Protein AF-A0A370UB65-F1 (afdb_monomer)

Mean predicted aligned error: 16.43 Å

pLDDT: mean 80.87, std 12.96, range [39.81, 97.94]

Secondary structure (DSSP, 8-state):
--EEEE-GGG-TTTSS-EEEEHHHHHHH-HHHHHHHHHHHHHHHHHHHTT-SEEE-SS-SSPBPP-HHHHHHHHHHTT--HHHHHHHHHHHHHHHHHHS-TT-SEEEHHHHHHHHHHHHHTS-TTTS-HHHHHHHHHHHHHHH-S---PEEES-TT--TT-EEE--HHHIIIIIHHHHHHHHHHHTT--TTS--HHHHS-HHHHHHHHHHHHHHHHHTT-SEEEHHHHHHHHHHHHH-TTS-S---STT-HHHHHHHHHHHHHHHHHHHHHHHTT-HHHHHHHHHHHHHHHHHHHHHHTT----SSTTHHHHHHHHHHHHHHHT---GGGTTS-HHHHHHHHHHTT--HHHHHHHHHHHHHHHHHGGG--HHHHHHHHHHHHHHHHHHHHHHHHHHHHHHHHHHHHHT-PPPHHHHHTTSTT-EEEE-TTSS-EEEE----STTGGGS-SEEEEEEE--STTHHHHHHHHHHHHHHTTTTEEEEEEEESS---HHHH--GGGTTS--EEEEEEHHHHHHHHTSSSHHHHHHHHHHHH-TT-

Foldseek 3Di:
DFWLWDALVQAPPRSHIDTPRRVVCCVVPVPVSVVLVVLQVVLLVLLCVQAVFEDEPVDPDGDRDGLVVQLSLLVSHPHDSVLSSQLSSQLSVCCRVVDDNPHNYHYLQSSLVSSLVSLCPPDCVVDPNVSSVSSSFSSCLVRHPDLFAWEAAFPVRHRNDIDTLDLVCQLPGQVQVLVVVLCVVLVHDPVQFDPCLQAPPVLSSLLSVVLVVVVVVVSGNYDYSVRSNVSSNCCQDPPCQHQFQSDALPLNNLVVLLVFLVVLLVQLVVCVVVVVLVSNLVSLQSNQLSLLSNLCNNQRQRQTHDRCSSLVSVLVLLVCVVVVHPRSSPSRGPSVVVVVLCVVLVNDSVVVNVLSVLLVVLNVVCVVVDPVSSVVNSVSSVVSSVVSCSRCVLSNLVVVVVVCVVVDDPQDVVNLCSLAPPWDKDADPVNQKIWIAHPDDDPLCVQFFRIEIEGEDEDPPCVLVVLVVVLVVQQVVLVRGQEYEYEYQDFDPVVVSHDPVSVPRNHWYAYDYPVQSNVLSNDPHSVVSVSVSSVVRGPRD

Organism: NCBI:txid2213058

Solvent-accessible surface area (backbone atoms only — not comparable to full-atom values): 29332 Å² total; per-residue (Å²): 139,61,62,53,67,41,50,19,96,63,24,87,89,76,61,43,62,46,69,51,44,51,59,55,43,50,68,72,40,45,66,60,46,51,52,51,51,53,51,40,51,52,49,29,53,59,39,48,75,63,32,76,16,32,33,45,96,89,46,92,66,60,39,72,66,52,53,66,62,53,38,51,56,40,46,59,75,70,42,54,69,72,58,36,55,50,22,47,56,48,14,46,52,43,50,66,69,70,46,56,92,88,49,41,63,45,47,48,54,56,52,46,49,29,35,41,56,21,32,68,64,53,60,64,94,82,41,58,64,69,57,38,49,54,48,26,41,52,46,38,65,76,62,43,79,67,86,61,32,30,31,35,26,46,100,88,66,46,67,88,42,74,43,68,71,41,64,65,50,28,67,75,45,51,53,55,51,35,51,52,51,54,35,51,75,59,71,42,69,75,87,66,54,61,64,75,49,58,40,51,73,72,44,49,49,44,45,32,52,52,48,51,54,53,53,59,73,67,73,52,44,64,43,47,39,72,58,52,45,51,51,50,40,45,65,34,50,39,77,73,73,32,27,43,32,78,54,69,54,40,60,71,45,25,46,49,21,49,54,47,15,54,52,24,46,55,47,21,52,55,20,55,79,71,66,36,62,69,58,20,54,56,21,41,53,45,22,42,25,23,27,32,36,20,52,26,28,47,42,17,28,65,21,45,59,68,89,56,21,18,35,57,41,49,48,50,52,44,47,29,59,69,67,71,48,87,53,56,54,42,75,83,22,51,55,69,54,54,53,51,47,33,57,73,69,72,45,55,59,65,59,52,40,48,49,52,49,51,46,50,56,38,65,66,54,50,80,73,68,53,67,71,55,51,56,53,41,46,54,52,39,50,54,48,44,47,56,37,45,70,75,45,45,66,57,54,51,54,51,52,48,54,49,46,66,73,64,72,60,88,81,49,71,71,65,42,54,69,40,40,82,78,62,46,75,46,73,34,96,81,71,62,34,31,39,36,40,51,80,64,86,44,85,63,42,67,73,43,42,48,32,32,40,37,34,67,46,91,60,80,79,64,44,54,60,53,51,54,52,50,52,55,54,48,58,75,39,57,92,48,26,34,36,37,40,39,34,19,86,56,88,58,69,59,75,85,51,54,63,90,82,57,83,85,58,90,57,45,61,33,68,42,29,49,65,57,50,45,57,19,27,72,44,101,60,23,63,63,49,47,45,50,55,44,61,77,52,36,95,82,109

Structure (mmCIF, N/CA/C/O backbone):
data_AF-A0A370UB65-F1
#
_entry.id   AF-A0A370UB65-F1
#
loop_
_atom_site.group_PDB
_atom_site.id
_atom_site.type_symbol
_atom_site.label_atom_id
_atom_site.label_alt_id
_atom_site.label_comp_id
_atom_site.label_asym_id
_atom_site.label_entity_id
_atom_site.label_seq_id
_atom_site.pdbx_PDB_ins_code
_atom_site.Cartn_x
_atom_site.Cartn_y
_atom_site.Cartn_z
_atom_site.occupancy
_atom_site.B_iso_or_equiv
_atom_site.auth_seq_id
_atom_site.auth_comp_id
_atom_site.auth_asym_id
_atom_site.auth_atom_id
_atom_site.pdbx_PDB_model_num
ATOM 1 N N . MET A 1 1 ? 48.610 6.193 -20.734 1.00 42.28 1 MET A N 1
ATOM 2 C CA . MET A 1 1 ? 47.671 5.958 -19.614 1.00 42.28 1 MET A CA 1
ATOM 3 C C . MET A 1 1 ? 47.091 4.558 -19.810 1.00 42.28 1 MET A C 1
ATOM 5 O O . MET A 1 1 ? 45.959 4.447 -20.248 1.00 42.28 1 MET A O 1
ATOM 9 N N . ASP A 1 2 ? 47.858 3.478 -19.621 1.00 47.69 2 ASP A N 1
ATOM 10 C CA . ASP A 1 2 ? 47.591 2.273 -20.439 1.00 47.69 2 ASP A CA 1
ATOM 11 C C . ASP A 1 2 ? 47.385 0.993 -19.616 1.00 47.69 2 ASP A C 1
ATOM 13 O O . ASP A 1 2 ? 47.877 -0.076 -19.956 1.00 47.69 2 ASP A O 1
ATOM 17 N N . LYS A 1 3 ? 46.609 1.088 -18.532 1.00 43.66 3 LYS A N 1
ATOM 18 C CA . LYS A 1 3 ? 46.066 -0.084 -17.837 1.00 43.66 3 LYS A CA 1
ATOM 19 C C . LYS A 1 3 ? 44.576 0.133 -17.618 1.00 43.66 3 LYS A C 1
ATOM 21 O O . LYS A 1 3 ? 44.192 0.973 -16.804 1.00 43.66 3 LYS A O 1
ATOM 26 N N . ILE A 1 4 ? 43.739 -0.591 -18.361 1.00 55.81 4 ILE A N 1
ATOM 27 C CA . ILE A 1 4 ? 42.293 -0.585 -18.131 1.00 55.81 4 ILE A CA 1
ATOM 28 C C . ILE A 1 4 ? 42.045 -1.602 -17.019 1.00 55.81 4 ILE A C 1
ATOM 30 O O . ILE A 1 4 ? 42.021 -2.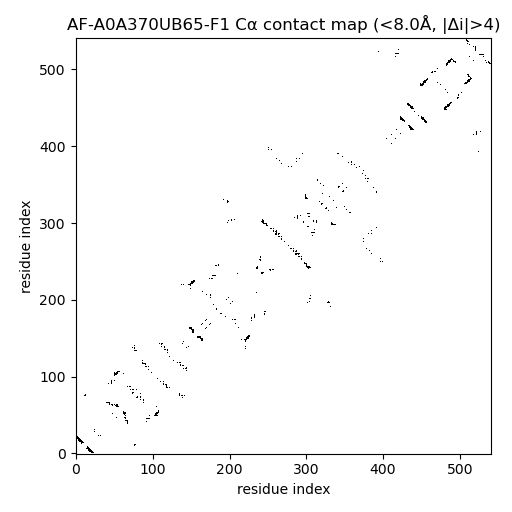807 -17.245 1.00 55.81 4 ILE A O 1
ATOM 34 N N . SER A 1 5 ? 41.919 -1.115 -15.787 1.00 48.97 5 SER A N 1
ATOM 35 C CA . SER A 1 5 ? 41.523 -1.932 -14.642 1.00 48.97 5 SER A CA 1
ATOM 36 C C . SER A 1 5 ? 40.096 -1.572 -14.253 1.00 48.97 5 SER A C 1
ATOM 38 O O . SER A 1 5 ? 39.833 -0.473 -13.765 1.00 48.97 5 SER A O 1
ATOM 40 N N . VAL A 1 6 ? 39.175 -2.501 -14.481 1.00 55.22 6 VAL A N 1
ATOM 41 C CA . VAL A 1 6 ? 37.829 -2.473 -13.913 1.00 55.22 6 VAL A CA 1
ATOM 42 C C . VAL A 1 6 ? 37.884 -3.319 -12.654 1.00 55.22 6 VAL A C 1
ATOM 44 O O . VAL A 1 6 ? 38.123 -4.520 -12.723 1.00 55.22 6 VAL A O 1
ATOM 47 N N . LYS A 1 7 ? 37.704 -2.703 -11.488 1.00 53.31 7 LYS A N 1
ATOM 48 C CA . LYS A 1 7 ? 37.658 -3.452 -10.227 1.00 53.31 7 LYS A CA 1
ATOM 49 C C . LYS A 1 7 ? 36.432 -4.367 -10.209 1.00 53.31 7 LYS A C 1
ATOM 51 O O . LYS A 1 7 ? 35.416 -4.057 -10.821 1.00 53.31 7 LYS A O 1
ATOM 56 N N . GLY A 1 8 ? 36.496 -5.484 -9.499 1.00 47.88 8 GLY A N 1
ATOM 57 C CA . GLY A 1 8 ? 35.472 -6.526 -9.508 1.00 47.88 8 GLY A CA 1
ATOM 58 C C . GLY A 1 8 ? 34.123 -6.055 -8.990 1.00 47.88 8 GLY A C 1
ATOM 59 O O . GLY A 1 8 ? 33.094 -6.493 -9.484 1.00 47.88 8 GLY A O 1
ATOM 60 N N . ASN A 1 9 ? 34.116 -5.067 -8.096 1.00 52.41 9 ASN A N 1
ATOM 61 C CA . ASN A 1 9 ? 32.896 -4.386 -7.659 1.00 52.41 9 ASN A CA 1
ATOM 62 C C . ASN A 1 9 ? 32.256 -3.484 -8.738 1.00 52.41 9 ASN A C 1
ATOM 64 O O . ASN A 1 9 ? 31.172 -2.954 -8.522 1.00 52.41 9 ASN A O 1
ATOM 68 N N . GLN A 1 10 ? 32.926 -3.285 -9.873 1.00 47.25 10 GLN A N 1
ATOM 69 C CA . GLN A 1 10 ? 32.456 -2.546 -11.047 1.00 47.25 10 GLN A CA 1
ATOM 70 C C . GLN A 1 10 ? 32.250 -3.462 -12.269 1.00 47.25 10 GLN A C 1
ATOM 72 O O . GLN A 1 10 ? 31.716 -3.002 -13.274 1.00 47.25 10 GLN A O 1
ATOM 77 N N . ASN A 1 11 ? 32.648 -4.739 -12.185 1.00 53.38 11 ASN A N 1
ATOM 78 C CA . ASN A 1 11 ? 32.478 -5.755 -13.223 1.00 53.38 11 ASN A CA 1
ATOM 79 C C . ASN A 1 11 ? 31.330 -6.702 -12.842 1.00 53.38 11 ASN A C 1
ATOM 81 O O . ASN A 1 11 ? 31.524 -7.707 -12.155 1.00 53.38 11 ASN A O 1
ATOM 85 N N . ILE A 1 12 ? 30.130 -6.357 -13.297 1.00 45.94 12 ILE A N 1
ATOM 86 C CA . ILE A 1 12 ? 28.869 -6.989 -12.881 1.00 45.94 12 ILE A CA 1
ATOM 87 C C . ILE A 1 12 ? 28.708 -8.419 -13.428 1.00 45.94 12 ILE A C 1
ATOM 89 O O . ILE A 1 12 ? 27.950 -9.203 -12.868 1.00 45.94 12 ILE A O 1
ATOM 93 N N . THR A 1 13 ? 29.443 -8.778 -14.486 1.00 48.31 13 THR A N 1
ATOM 94 C CA . THR A 1 13 ? 29.331 -10.080 -15.164 1.00 48.31 13 THR A CA 1
ATOM 95 C C . THR A 1 13 ? 30.134 -11.180 -14.465 1.00 48.31 13 THR A C 1
ATOM 97 O O . THR A 1 13 ? 29.706 -12.329 -14.427 1.00 48.31 13 THR A O 1
ATOM 100 N N . VAL A 1 14 ? 31.305 -10.850 -13.904 1.00 49.44 14 VAL A N 1
ATOM 101 C CA . VAL A 1 14 ? 32.244 -11.843 -13.330 1.00 49.44 14 VAL A CA 1
ATOM 102 C C . VAL A 1 14 ? 32.489 -11.624 -11.830 1.00 49.44 14 VAL A C 1
ATOM 104 O O . VAL A 1 14 ? 32.975 -12.523 -11.144 1.00 49.44 14 VAL A O 1
ATOM 107 N N . GLY A 1 15 ? 32.192 -10.432 -11.297 1.00 44.41 15 GLY A N 1
ATOM 108 C CA . GLY A 1 15 ? 32.435 -10.083 -9.890 1.00 44.41 15 GLY A CA 1
ATOM 109 C C . GLY A 1 15 ? 33.918 -10.055 -9.491 1.00 44.41 15 GLY A C 1
ATOM 110 O O . GLY A 1 15 ? 34.246 -10.072 -8.305 1.00 44.41 15 GLY A O 1
ATOM 111 N N . ARG A 1 16 ? 34.834 -10.039 -10.469 1.00 39.81 16 ARG A N 1
ATOM 112 C CA . ARG A 1 16 ? 36.296 -10.021 -10.288 1.00 39.81 16 ARG A CA 1
ATOM 113 C C . ARG A 1 16 ? 36.923 -8.906 -11.114 1.00 39.81 16 ARG A C 1
ATOM 115 O O . ARG A 1 16 ? 36.351 -8.485 -12.121 1.00 39.81 16 ARG A O 1
ATOM 122 N N . ASP A 1 17 ? 38.085 -8.432 -10.674 1.00 45.50 17 ASP A N 1
ATOM 123 C CA . ASP A 1 17 ? 38.834 -7.385 -11.367 1.00 45.50 17 ASP A CA 1
ATOM 124 C C . ASP A 1 17 ? 39.076 -7.794 -12.833 1.00 45.50 17 ASP A C 1
ATOM 126 O O . ASP A 1 17 ? 39.729 -8.802 -13.105 1.00 45.50 17 ASP A O 1
ATOM 130 N N . LEU A 1 18 ? 38.548 -7.019 -13.784 1.00 49.19 18 LEU A N 1
ATOM 131 C CA . LEU A 1 18 ? 38.926 -7.101 -15.189 1.00 49.19 18 LEU A CA 1
ATOM 132 C C . LEU A 1 18 ? 40.145 -6.203 -15.375 1.00 49.19 18 LEU A C 1
ATOM 134 O O . LEU A 1 18 ? 40.036 -4.978 -15.433 1.00 49.19 18 LEU A O 1
ATOM 138 N N . ILE A 1 19 ? 41.323 -6.805 -15.431 1.00 51.28 19 ILE A N 1
ATOM 139 C CA . ILE A 1 19 ? 42.550 -6.084 -15.744 1.00 51.28 19 ILE A CA 1
ATOM 140 C C . ILE A 1 19 ? 42.856 -6.362 -17.211 1.00 51.28 19 ILE A C 1
ATOM 142 O O . ILE A 1 19 ? 43.413 -7.401 -17.545 1.00 51.28 19 ILE A O 1
ATOM 146 N N . ILE A 1 20 ? 42.472 -5.437 -18.091 1.00 54.44 20 ILE A N 1
ATOM 147 C CA . ILE A 1 20 ? 42.994 -5.389 -19.456 1.00 54.44 20 ILE A CA 1
ATOM 148 C C . ILE A 1 20 ? 44.280 -4.573 -19.376 1.00 54.44 20 ILE A C 1
ATOM 150 O O . ILE A 1 20 ? 44.288 -3.336 -19.417 1.00 54.44 20 ILE A O 1
ATOM 154 N N . ASP A 1 21 ? 45.383 -5.284 -19.186 1.00 50.00 21 ASP A N 1
ATOM 155 C CA . ASP A 1 21 ? 46.703 -4.688 -19.248 1.00 50.00 21 ASP A CA 1
ATOM 156 C C . ASP A 1 21 ? 47.074 -4.493 -20.725 1.00 50.00 21 ASP A C 1
ATOM 158 O O . ASP A 1 21 ? 47.517 -5.408 -21.421 1.00 50.00 21 ASP A O 1
ATOM 162 N N . ILE A 1 22 ? 46.826 -3.283 -21.237 1.00 52.34 22 ILE A N 1
ATOM 163 C CA . ILE A 1 22 ? 47.182 -2.921 -22.612 1.00 52.34 22 ILE A CA 1
ATOM 164 C C . ILE A 1 22 ? 48.695 -3.069 -22.802 1.00 52.34 22 ILE A C 1
ATOM 166 O O . ILE A 1 22 ? 49.134 -3.441 -23.888 1.00 52.34 22 ILE A O 1
ATOM 170 N N . ASP A 1 23 ? 49.496 -2.854 -21.755 1.00 47.34 23 ASP A N 1
ATOM 171 C CA . ASP A 1 23 ? 50.935 -3.081 -21.812 1.00 47.34 23 ASP A CA 1
ATOM 172 C C . ASP A 1 23 ? 51.294 -4.572 -21.875 1.00 47.34 23 ASP A C 1
ATOM 174 O O . ASP A 1 23 ? 52.316 -4.918 -22.463 1.00 47.34 23 ASP A O 1
ATOM 178 N N . GLU A 1 24 ? 50.451 -5.474 -21.375 1.00 45.41 24 GLU A N 1
ATOM 179 C CA . GLU A 1 24 ? 50.646 -6.920 -21.517 1.00 45.41 24 GLU A CA 1
ATOM 180 C C . GLU A 1 24 ? 50.273 -7.405 -22.926 1.00 45.41 24 GLU A C 1
ATOM 182 O O . GLU A 1 24 ? 51.006 -8.215 -23.485 1.00 45.41 24 GLU A O 1
ATOM 187 N N . ILE A 1 25 ? 49.255 -6.834 -23.584 1.00 48.75 25 ILE A N 1
ATOM 188 C CA . ILE A 1 25 ? 48.961 -7.088 -25.015 1.00 48.75 25 ILE A CA 1
ATOM 189 C C . ILE A 1 25 ? 50.033 -6.451 -25.915 1.00 48.75 25 ILE A C 1
ATOM 191 O O . ILE A 1 25 ? 50.513 -7.084 -26.855 1.00 48.75 25 ILE A O 1
ATOM 195 N N . LYS A 1 26 ? 50.496 -5.234 -25.595 1.00 46.22 26 LYS A N 1
ATOM 196 C CA . LYS A 1 26 ? 51.643 -4.598 -26.269 1.00 46.22 26 LYS A CA 1
ATOM 197 C C . LYS A 1 26 ? 52.928 -5.416 -26.121 1.00 46.22 26 LYS A C 1
ATOM 199 O O . LYS A 1 26 ? 53.773 -5.353 -27.011 1.00 46.22 26 LYS A O 1
ATOM 204 N N . ARG A 1 27 ? 53.105 -6.151 -25.017 1.00 46.41 27 ARG A N 1
ATOM 205 C CA . ARG A 1 27 ? 54.293 -6.987 -24.760 1.00 46.41 27 ARG A CA 1
ATOM 206 C C . ARG A 1 27 ? 54.163 -8.429 -25.265 1.00 46.41 27 ARG A C 1
ATOM 208 O O . ARG A 1 27 ? 55.184 -9.000 -25.630 1.00 46.41 27 ARG A O 1
ATOM 215 N N . SER A 1 28 ? 52.961 -9.008 -25.300 1.00 47.91 28 SER A N 1
ATOM 216 C CA . SER A 1 28 ? 52.719 -10.409 -25.697 1.00 47.91 28 SER A CA 1
ATOM 217 C C . SER A 1 28 ? 52.380 -10.580 -27.180 1.00 47.91 28 SER A C 1
ATOM 219 O O . SER A 1 28 ? 52.816 -11.562 -27.776 1.00 47.91 28 SER A O 1
ATOM 221 N N . ASP A 1 29 ? 51.689 -9.616 -27.804 1.00 53.28 29 ASP A N 1
ATOM 222 C CA . ASP A 1 29 ? 51.389 -9.625 -29.241 1.00 53.28 29 ASP A CA 1
ATOM 223 C C . ASP A 1 29 ? 51.298 -8.195 -29.820 1.00 53.28 29 ASP A C 1
ATOM 225 O O . ASP A 1 29 ? 50.250 -7.690 -30.237 1.00 53.28 29 ASP A O 1
ATOM 229 N N . PHE A 1 30 ? 52.452 -7.515 -29.852 1.00 59.22 30 PHE A N 1
ATOM 230 C CA . PHE A 1 30 ? 52.623 -6.150 -30.378 1.00 59.22 30 PHE A CA 1
ATOM 231 C C . PHE A 1 30 ? 52.041 -5.961 -31.792 1.00 59.22 30 PHE A C 1
ATOM 233 O O . PHE A 1 30 ? 51.629 -4.857 -32.157 1.00 59.22 30 PHE A O 1
ATOM 240 N N . LYS A 1 31 ? 51.992 -7.031 -32.599 1.00 61.81 31 LYS A N 1
ATOM 241 C CA . LYS A 1 31 ? 51.405 -7.003 -33.944 1.00 61.81 31 LYS A CA 1
ATOM 242 C C . LYS A 1 31 ? 49.891 -6.830 -33.881 1.00 61.81 31 LYS A C 1
ATOM 244 O O . LYS A 1 31 ? 49.378 -5.955 -34.574 1.00 61.81 31 LYS A O 1
ATOM 249 N N . LEU A 1 32 ? 49.193 -7.599 -33.046 1.00 61.72 32 LEU A N 1
ATOM 250 C CA . LEU A 1 32 ? 47.742 -7.489 -32.887 1.00 61.72 32 LEU A CA 1
ATOM 251 C C . LEU A 1 32 ? 47.339 -6.120 -32.325 1.00 61.72 32 LEU A C 1
ATOM 253 O O . LEU A 1 32 ? 46.438 -5.481 -32.866 1.00 61.72 32 LEU A O 1
ATOM 257 N N . TYR A 1 33 ? 48.060 -5.624 -31.312 1.00 65.75 33 TYR A N 1
ATOM 258 C CA . TYR A 1 33 ? 47.829 -4.282 -30.766 1.00 65.75 33 TYR A CA 1
ATOM 259 C C . TYR A 1 33 ? 47.963 -3.199 -31.841 1.00 65.75 33 TYR A C 1
ATOM 261 O O . TYR A 1 33 ? 47.072 -2.370 -31.994 1.00 65.75 33 TYR A O 1
ATOM 269 N N . LYS A 1 34 ? 49.041 -3.238 -32.634 1.00 71.94 34 LYS A N 1
ATOM 270 C CA . LYS A 1 34 ? 49.275 -2.259 -33.703 1.00 71.94 34 LYS A CA 1
ATOM 271 C C . LYS A 1 34 ? 48.213 -2.335 -34.802 1.00 71.94 34 LYS A C 1
ATOM 273 O O . LYS A 1 34 ? 47.847 -1.310 -35.364 1.00 71.94 34 LYS A O 1
ATOM 278 N N . VAL A 1 35 ? 47.705 -3.530 -35.109 1.00 74.75 35 VAL A N 1
ATOM 279 C CA . VAL A 1 35 ? 46.604 -3.715 -36.069 1.00 74.75 35 VAL A CA 1
ATOM 280 C C . VAL A 1 35 ? 45.306 -3.100 -35.543 1.00 74.75 35 VAL A C 1
ATOM 282 O O . VAL A 1 35 ? 44.634 -2.393 -36.294 1.00 74.75 35 VAL A O 1
ATOM 285 N N . ILE A 1 36 ? 44.974 -3.320 -34.268 1.00 75.56 36 ILE A N 1
ATOM 286 C CA . ILE A 1 36 ? 43.786 -2.732 -33.634 1.00 75.56 36 ILE A CA 1
ATOM 287 C C . ILE A 1 36 ? 43.926 -1.209 -33.564 1.00 75.56 36 ILE A C 1
ATOM 289 O O . ILE A 1 36 ? 43.040 -0.507 -34.032 1.00 75.56 36 ILE A O 1
ATOM 293 N N . ASP A 1 37 ? 45.050 -0.695 -33.067 1.00 79.06 37 ASP A N 1
ATOM 294 C CA . ASP A 1 37 ? 45.301 0.744 -32.939 1.00 79.06 37 ASP A CA 1
ATOM 295 C C . ASP A 1 37 ? 45.236 1.459 -34.298 1.00 79.06 37 ASP A C 1
ATOM 297 O O . ASP A 1 37 ? 44.525 2.449 -34.451 1.00 79.06 37 ASP A O 1
ATOM 301 N N . ASN A 1 38 ? 45.856 0.891 -35.340 1.00 83.75 38 ASN A N 1
ATOM 302 C CA . ASN A 1 38 ? 45.738 1.409 -36.705 1.00 83.75 38 ASN A CA 1
ATOM 303 C C . ASN A 1 38 ? 44.284 1.422 -37.197 1.00 83.75 38 ASN A C 1
ATOM 305 O O . ASN A 1 38 ? 43.868 2.365 -37.872 1.00 83.75 38 ASN A O 1
ATOM 309 N N . LYS A 1 39 ? 43.499 0.385 -36.877 1.00 83.94 39 LYS A N 1
ATOM 310 C CA . LYS A 1 39 ? 42.086 0.318 -37.259 1.00 83.94 39 LYS A CA 1
ATOM 311 C C . LYS A 1 39 ? 41.268 1.391 -36.540 1.00 83.94 39 LYS A C 1
ATOM 313 O O . LYS A 1 39 ? 40.480 2.065 -37.198 1.00 83.94 39 LYS A O 1
ATOM 318 N N . LEU A 1 40 ? 41.480 1.591 -35.243 1.00 86.75 40 LEU A N 1
ATOM 319 C CA . LEU A 1 40 ? 40.805 2.629 -34.459 1.00 86.75 40 LEU A CA 1
ATOM 320 C C . LEU A 1 40 ? 41.170 4.033 -34.940 1.00 86.75 40 LEU A C 1
ATOM 322 O O . LEU A 1 40 ? 40.278 4.831 -35.212 1.00 86.75 40 LEU A O 1
ATOM 326 N N . ASN A 1 41 ? 42.456 4.292 -35.179 1.00 88.19 41 ASN A N 1
ATOM 327 C CA . ASN A 1 41 ? 42.915 5.557 -35.750 1.00 88.19 41 ASN A CA 1
ATOM 328 C C . ASN A 1 41 ? 42.291 5.805 -37.132 1.00 88.19 41 ASN A C 1
ATOM 330 O O . ASN A 1 41 ? 41.839 6.911 -37.406 1.00 88.19 41 ASN A O 1
ATOM 334 N N . SER A 1 42 ? 42.169 4.774 -37.979 1.00 89.94 42 SER A N 1
ATOM 335 C CA . SER A 1 42 ? 41.506 4.915 -39.286 1.00 89.94 42 SER A CA 1
ATOM 336 C C . SER A 1 42 ? 40.015 5.261 -39.176 1.00 89.94 42 SER A C 1
ATOM 338 O O . SER A 1 42 ? 39.495 6.010 -40.002 1.00 89.94 42 SER A O 1
ATOM 340 N N . ILE A 1 43 ? 39.330 4.742 -38.151 1.00 89.94 43 ILE A N 1
ATOM 341 C CA . ILE A 1 43 ? 37.928 5.058 -37.862 1.00 89.94 43 ILE A CA 1
ATOM 342 C C . ILE A 1 43 ? 37.810 6.504 -37.365 1.00 89.94 43 ILE A C 1
ATOM 344 O O . ILE A 1 43 ? 36.962 7.252 -37.851 1.00 89.94 43 ILE A O 1
ATOM 348 N N . ASP A 1 44 ? 38.677 6.907 -36.436 1.00 91.56 44 ASP A N 1
ATOM 349 C CA . ASP A 1 44 ? 38.686 8.255 -35.864 1.00 91.56 44 ASP A CA 1
ATOM 350 C C . ASP A 1 44 ? 39.006 9.307 -36.933 1.00 91.56 44 ASP A C 1
ATOM 352 O O . ASP A 1 44 ? 38.324 10.328 -37.017 1.00 91.56 44 ASP A O 1
ATOM 356 N N . GLU A 1 45 ? 39.971 9.031 -37.814 1.00 90.56 45 GLU A N 1
ATOM 357 C CA . GLU A 1 45 ? 40.273 9.867 -38.978 1.00 90.56 45 GLU A CA 1
ATOM 358 C C . GLU A 1 45 ? 39.098 9.942 -39.954 1.00 90.56 45 GLU A C 1
ATOM 360 O O . GLU A 1 45 ? 38.794 11.022 -40.464 1.00 90.56 45 GLU A O 1
ATOM 365 N N . PHE A 1 46 ? 38.433 8.816 -40.233 1.00 92.19 46 PHE A N 1
ATOM 366 C CA . PHE A 1 46 ? 37.273 8.788 -41.119 1.00 92.19 46 PHE A CA 1
ATOM 367 C C . PHE A 1 46 ? 36.146 9.671 -40.580 1.00 92.19 46 PHE A C 1
ATOM 369 O O . PHE A 1 46 ? 35.675 10.548 -41.300 1.00 92.19 46 PHE A O 1
ATOM 376 N N . VAL A 1 47 ? 35.762 9.505 -39.311 1.00 89.50 47 VAL A N 1
ATOM 377 C CA . VAL A 1 47 ? 34.724 10.337 -38.686 1.00 89.50 47 VAL A CA 1
ATOM 378 C C . VAL A 1 47 ? 35.176 11.797 -38.603 1.00 89.50 47 VAL A C 1
ATOM 380 O O . VAL A 1 47 ? 34.398 12.690 -38.935 1.00 89.50 47 VAL A O 1
ATOM 383 N N . GLY A 1 48 ? 36.442 12.049 -38.254 1.00 88.38 48 GLY A N 1
ATOM 384 C CA . GLY A 1 48 ? 37.029 13.386 -38.124 1.00 88.38 48 GLY A CA 1
ATOM 385 C C . GLY A 1 48 ? 37.015 14.228 -39.406 1.00 88.38 48 GLY A C 1
ATOM 386 O O . GLY A 1 48 ? 37.021 15.455 -39.328 1.00 88.38 48 GLY A O 1
ATOM 387 N N . ARG A 1 49 ? 36.930 13.602 -40.590 1.00 90.06 49 ARG A N 1
ATOM 388 C CA . ARG A 1 49 ? 36.749 14.314 -41.874 1.00 90.06 49 ARG A CA 1
ATOM 389 C C . ARG A 1 49 ? 35.372 14.962 -42.014 1.00 90.06 49 ARG A C 1
ATOM 391 O O . ARG A 1 49 ? 35.238 15.928 -42.760 1.00 90.06 49 ARG A O 1
ATOM 398 N N . TYR A 1 50 ? 34.363 14.428 -41.329 1.00 89.44 50 TYR A N 1
ATOM 399 C CA . TYR A 1 50 ? 32.963 14.844 -41.468 1.00 89.44 50 TYR A CA 1
ATOM 400 C C . TYR A 1 50 ? 32.384 15.444 -40.181 1.00 89.44 50 TYR A C 1
ATOM 402 O O . TYR A 1 50 ? 31.411 16.198 -40.240 1.00 89.44 50 TYR A O 1
ATOM 410 N N . VAL A 1 51 ? 32.967 15.115 -39.028 1.00 89.00 51 VAL A N 1
ATOM 411 C CA . VAL A 1 51 ? 32.539 15.541 -37.695 1.00 89.00 51 VAL A CA 1
ATOM 412 C C . VAL A 1 51 ? 33.738 16.151 -36.971 1.00 89.00 51 VAL A C 1
ATOM 414 O O . VAL A 1 51 ? 34.672 15.454 -36.586 1.00 89.00 51 VAL A O 1
ATOM 417 N N . THR A 1 52 ? 33.703 17.464 -36.758 1.00 86.62 52 THR A N 1
ATOM 418 C CA . THR A 1 52 ? 34.773 18.240 -36.117 1.00 86.62 52 THR A CA 1
ATOM 419 C C . THR A 1 52 ? 34.805 18.081 -34.597 1.00 86.62 52 THR A C 1
ATOM 421 O O . THR A 1 52 ? 35.792 18.453 -33.969 1.00 86.62 52 THR A O 1
ATOM 424 N N . GLY A 1 53 ? 33.744 17.543 -33.987 1.00 88.75 53 GLY A N 1
ATOM 425 C CA . GLY A 1 53 ? 33.718 17.255 -32.554 1.00 88.75 53 GLY A CA 1
ATOM 426 C C . GLY A 1 53 ? 32.428 16.604 -32.060 1.00 88.75 53 GLY A C 1
ATOM 427 O O . GLY A 1 53 ? 31.399 16.595 -32.735 1.00 88.75 53 GLY A O 1
ATOM 428 N N . VAL A 1 54 ? 32.493 16.071 -30.845 1.00 89.00 54 VAL A N 1
ATOM 429 C CA . VAL A 1 54 ? 31.400 15.454 -30.101 1.00 89.00 54 VAL A CA 1
ATOM 430 C C . VAL A 1 54 ? 31.132 16.287 -28.850 1.00 89.00 54 VAL A C 1
ATOM 432 O O . VAL A 1 54 ? 31.979 16.411 -27.964 1.00 89.00 54 VAL A O 1
ATOM 435 N N . GLN A 1 55 ? 29.932 16.854 -28.758 1.00 87.94 55 GLN A N 1
ATOM 436 C CA . GLN A 1 55 ? 29.494 17.647 -27.616 1.00 87.94 55 GLN A CA 1
ATOM 437 C C . GLN A 1 55 ? 28.993 16.736 -26.486 1.00 87.94 55 GLN A C 1
ATOM 439 O O . GLN A 1 55 ? 27.977 16.040 -26.618 1.00 87.94 55 GLN A O 1
ATOM 444 N N . SER A 1 56 ? 29.672 16.769 -25.339 1.00 80.19 56 SER A N 1
ATOM 445 C CA . SER A 1 56 ? 29.151 16.185 -24.097 1.00 80.19 56 SER A CA 1
ATOM 446 C C . SER A 1 56 ? 28.116 17.111 -23.450 1.00 80.19 56 SER A C 1
ATOM 448 O O . SER A 1 56 ? 28.194 18.329 -23.578 1.00 80.19 56 SER A O 1
ATOM 450 N N . HIS A 1 57 ? 27.181 16.543 -22.687 1.00 70.62 57 HIS A N 1
ATOM 451 C CA . HIS A 1 57 ? 26.269 17.321 -21.842 1.00 70.62 57 HIS A CA 1
ATOM 452 C C . HIS A 1 57 ? 26.984 18.034 -20.681 1.00 70.62 57 HIS A C 1
ATOM 454 O O . HIS A 1 57 ? 26.463 19.007 -20.148 1.00 70.62 57 HIS A O 1
ATOM 460 N N . THR A 1 58 ? 28.162 17.551 -20.276 1.00 69.94 58 THR A N 1
ATOM 461 C CA . THR A 1 58 ? 28.885 18.028 -19.083 1.00 69.94 58 THR A CA 1
ATOM 462 C C . THR A 1 58 ? 30.032 18.988 -19.384 1.00 69.94 58 THR A C 1
ATOM 464 O O . THR A 1 58 ? 30.501 19.676 -18.481 1.00 69.94 58 THR A O 1
ATOM 467 N N . LYS A 1 59 ? 30.498 19.049 -20.635 1.00 77.75 59 LYS A N 1
ATOM 468 C CA . LYS A 1 59 ? 31.608 19.911 -21.062 1.00 77.75 59 LYS A CA 1
ATOM 469 C C . LYS A 1 59 ? 31.085 20.957 -22.033 1.00 77.75 59 LYS A C 1
ATOM 471 O O . LYS A 1 59 ? 30.195 20.655 -22.820 1.00 77.75 59 LYS A O 1
ATOM 476 N N . LYS A 1 60 ? 31.626 22.177 -21.962 1.00 74.50 60 LYS A N 1
ATOM 477 C CA . LYS A 1 60 ? 31.286 23.256 -22.901 1.00 74.50 60 LYS A CA 1
ATOM 478 C C . LYS A 1 60 ? 31.962 23.067 -24.256 1.00 74.50 60 LYS A C 1
ATOM 480 O O . LYS A 1 60 ? 31.305 23.287 -25.264 1.00 74.50 60 LYS A O 1
ATOM 485 N N . ASP A 1 61 ? 33.201 22.587 -24.272 1.00 86.00 61 ASP A N 1
ATOM 486 C CA . ASP A 1 61 ? 33.963 22.431 -25.510 1.00 86.00 61 ASP A CA 1
ATOM 487 C C . ASP A 1 61 ? 33.751 21.039 -26.140 1.00 86.00 61 ASP A C 1
ATOM 489 O O . ASP A 1 61 ? 33.764 20.038 -25.410 1.00 86.00 61 ASP A O 1
ATOM 493 N N . PRO A 1 62 ? 33.553 20.950 -27.472 1.00 86.75 62 PRO A N 1
ATOM 494 C CA . PRO A 1 62 ? 33.484 19.680 -28.187 1.00 86.75 62 PRO A CA 1
ATOM 495 C C . PRO A 1 62 ? 34.811 18.923 -28.117 1.00 86.75 62 PRO A C 1
ATOM 497 O O . PRO A 1 62 ? 35.882 19.497 -28.312 1.00 86.75 62 PRO A O 1
ATOM 500 N N . GLU A 1 63 ? 34.741 17.613 -27.900 1.00 90.38 63 GLU A N 1
ATOM 501 C CA . GLU A 1 63 ? 35.917 16.737 -27.906 1.00 90.38 63 GLU A CA 1
ATOM 502 C C . GLU A 1 63 ? 36.019 15.983 -29.237 1.00 90.38 63 GLU A C 1
ATOM 504 O O . GLU A 1 63 ? 34.995 15.727 -29.867 1.00 90.38 63 GLU A O 1
ATOM 509 N N . PRO A 1 64 ? 37.218 15.595 -29.701 1.00 90.00 64 PRO A N 1
ATOM 510 C CA . PRO A 1 64 ? 37.333 14.783 -30.907 1.00 90.00 64 PRO A CA 1
ATOM 511 C C . PRO A 1 64 ? 36.632 13.430 -30.724 1.00 90.00 64 PRO A C 1
ATOM 513 O O . PRO A 1 64 ? 36.633 12.862 -29.628 1.00 90.00 64 PRO A O 1
ATOM 516 N N . PHE A 1 65 ? 36.063 12.900 -31.808 1.00 91.00 65 PHE A N 1
ATOM 517 C CA . PHE A 1 65 ? 35.550 11.532 -31.820 1.00 91.00 65 PHE A CA 1
ATOM 518 C C . PHE A 1 65 ? 36.695 10.556 -31.521 1.00 91.00 65 PHE A C 1
ATOM 520 O O . PHE A 1 65 ? 37.773 10.673 -32.099 1.00 91.00 65 PHE A O 1
ATOM 527 N N . ARG A 1 66 ? 36.466 9.622 -30.593 1.00 90.62 66 ARG A N 1
ATOM 528 C CA . ARG A 1 66 ? 37.457 8.625 -30.173 1.00 90.62 66 ARG A CA 1
ATOM 529 C C . ARG A 1 66 ? 36.801 7.260 -30.029 1.00 90.62 66 ARG A C 1
ATOM 531 O O . ARG A 1 66 ? 36.122 6.994 -29.033 1.00 90.62 66 ARG A O 1
ATOM 538 N N . SER A 1 67 ? 37.037 6.389 -30.999 1.00 89.44 67 SER A N 1
ATOM 539 C CA . SER A 1 67 ? 36.585 4.994 -31.022 1.00 89.44 67 SER A CA 1
ATOM 540 C C . SER A 1 67 ? 37.073 4.213 -29.801 1.00 89.44 67 SER A C 1
ATOM 542 O O . SER A 1 67 ? 36.314 3.437 -29.221 1.00 89.44 67 SER A O 1
ATOM 544 N N . SER A 1 68 ? 38.293 4.490 -29.336 1.00 84.69 68 SER A N 1
ATOM 545 C CA . SER A 1 68 ? 38.874 3.895 -28.125 1.00 84.69 68 SER A CA 1
ATOM 546 C C . SER A 1 68 ? 38.021 4.112 -26.867 1.00 84.69 68 SER A C 1
ATOM 548 O O . SER A 1 68 ? 37.840 3.177 -26.091 1.00 84.69 68 SER A O 1
ATOM 550 N N . ILE A 1 69 ? 37.423 5.297 -26.694 1.00 87.75 69 ILE A N 1
ATOM 551 C CA . ILE A 1 69 ? 36.549 5.608 -25.548 1.00 87.75 69 ILE A CA 1
ATOM 552 C C . ILE A 1 69 ? 35.241 4.808 -25.620 1.00 87.75 69 ILE A C 1
ATOM 554 O O . ILE A 1 69 ? 34.715 4.358 -24.597 1.00 87.75 69 ILE A O 1
ATOM 558 N N . ILE A 1 70 ? 34.701 4.616 -26.826 1.00 90.00 70 ILE A N 1
ATOM 559 C CA . ILE A 1 70 ? 33.463 3.857 -27.034 1.00 90.00 70 ILE A CA 1
ATOM 560 C C . ILE A 1 70 ? 33.707 2.373 -26.743 1.00 90.00 70 ILE A C 1
ATOM 562 O O . ILE A 1 70 ? 32.935 1.765 -26.002 1.00 90.00 70 ILE A O 1
ATOM 566 N N . ILE A 1 71 ? 34.812 1.820 -27.246 1.00 87.00 71 ILE A N 1
ATOM 567 C CA . ILE A 1 71 ? 35.229 0.438 -26.974 1.00 87.00 71 ILE A CA 1
ATOM 568 C C . ILE A 1 71 ? 35.481 0.225 -25.483 1.00 87.00 71 ILE A C 1
ATOM 570 O O . ILE A 1 71 ? 35.024 -0.766 -24.923 1.00 87.00 71 ILE A O 1
ATOM 574 N N . GLU A 1 72 ? 36.153 1.162 -24.811 1.00 80.50 72 GLU A N 1
ATOM 575 C CA . GLU A 1 72 ? 36.356 1.092 -23.362 1.00 80.50 72 GLU A CA 1
ATOM 576 C C . GLU A 1 72 ? 35.015 1.072 -22.610 1.00 80.50 72 GLU A C 1
ATOM 578 O O . GLU A 1 72 ? 34.843 0.329 -21.644 1.00 80.50 72 GLU A O 1
ATOM 583 N N . SER A 1 73 ? 34.041 1.860 -23.071 1.00 85.38 73 SER A N 1
ATOM 584 C CA . SER A 1 73 ? 32.693 1.897 -22.493 1.00 85.38 73 SER A CA 1
ATOM 585 C C . SER A 1 73 ? 31.964 0.561 -22.672 1.00 85.38 73 SER A C 1
ATOM 587 O O . SER A 1 73 ? 31.379 0.054 -21.721 1.00 85.38 73 SER A O 1
ATOM 589 N N . MET A 1 74 ? 32.058 -0.059 -23.849 1.00 87.44 74 MET A N 1
ATOM 590 C CA . MET A 1 74 ? 31.521 -1.401 -24.107 1.00 87.44 74 MET A CA 1
ATOM 591 C C . MET A 1 74 ? 32.226 -2.489 -23.280 1.00 87.44 74 MET A C 1
ATOM 593 O O . MET A 1 74 ? 31.578 -3.370 -22.719 1.00 87.44 74 MET A O 1
ATOM 597 N N . GLY A 1 75 ? 33.549 -2.401 -23.131 1.00 78.94 75 GLY A N 1
ATOM 598 C CA . GLY A 1 75 ? 34.321 -3.338 -22.314 1.00 78.94 75 GLY A CA 1
ATOM 599 C C . GLY A 1 75 ? 33.943 -3.284 -20.830 1.00 78.94 75 GLY A C 1
ATOM 600 O O . GLY A 1 75 ? 33.885 -4.321 -20.172 1.00 78.94 75 GLY A O 1
ATOM 601 N N . LYS A 1 76 ? 33.601 -2.098 -20.302 1.00 78.06 76 LYS A N 1
ATOM 602 C CA . LYS A 1 76 ? 33.146 -1.915 -18.906 1.00 78.06 76 LYS A CA 1
ATOM 603 C C . LYS A 1 76 ? 31.844 -2.644 -18.575 1.00 78.06 76 LYS A C 1
ATOM 605 O O . LYS A 1 76 ? 31.595 -2.908 -17.404 1.00 78.06 76 LYS A O 1
ATOM 610 N N . ILE A 1 77 ? 31.031 -2.955 -19.578 1.00 81.38 77 ILE A N 1
ATOM 611 C CA . ILE A 1 77 ? 29.771 -3.698 -19.432 1.00 81.38 77 ILE A CA 1
ATOM 612 C C . ILE A 1 77 ? 29.874 -5.134 -19.970 1.00 81.38 77 ILE A C 1
ATOM 614 O O . ILE A 1 77 ? 28.860 -5.808 -20.110 1.00 81.38 77 ILE A O 1
ATOM 618 N N . GLY A 1 78 ? 31.092 -5.608 -20.258 1.00 78.56 78 GLY A N 1
ATOM 619 C CA . GLY A 1 78 ? 31.353 -7.004 -20.613 1.00 78.56 78 GLY A CA 1
ATOM 620 C C . GLY A 1 78 ? 31.146 -7.366 -22.085 1.00 78.56 78 GLY A C 1
ATOM 621 O O . GLY A 1 78 ? 31.084 -8.552 -22.395 1.00 78.56 78 GLY A O 1
ATOM 622 N N . ILE A 1 79 ? 31.062 -6.394 -23.000 1.00 83.31 79 ILE A N 1
ATOM 623 C CA . ILE A 1 79 ? 30.976 -6.686 -24.441 1.00 83.31 79 ILE A CA 1
ATOM 624 C C . ILE A 1 79 ? 32.361 -7.122 -24.961 1.00 83.31 79 ILE A C 1
ATOM 626 O O . ILE A 1 79 ? 33.347 -6.413 -24.718 1.00 83.31 79 ILE A O 1
ATOM 630 N N . PRO A 1 80 ? 32.471 -8.246 -25.700 1.00 84.62 80 PRO A N 1
ATOM 631 C CA . PRO A 1 80 ? 33.743 -8.716 -26.245 1.00 84.62 80 PRO A CA 1
ATOM 632 C C . PRO A 1 80 ? 34.413 -7.700 -27.180 1.00 84.62 80 PRO A C 1
ATOM 634 O O . PRO A 1 80 ? 33.762 -7.052 -27.997 1.00 84.62 80 PRO A O 1
ATOM 637 N N . ILE A 1 81 ? 35.746 -7.613 -27.135 1.00 80.00 81 ILE A N 1
ATOM 638 C CA . ILE A 1 81 ? 36.517 -6.625 -27.914 1.00 80.00 81 ILE A CA 1
ATOM 639 C C . ILE A 1 81 ? 36.284 -6.725 -29.430 1.00 80.00 81 ILE A C 1
ATOM 641 O O . ILE A 1 81 ? 36.193 -5.705 -30.107 1.00 80.00 81 ILE A O 1
ATOM 645 N N . GLY A 1 82 ? 36.148 -7.944 -29.967 1.00 82.62 82 GLY A N 1
ATOM 646 C CA . GLY A 1 82 ? 35.885 -8.160 -31.393 1.00 82.62 82 GLY A CA 1
ATOM 647 C C . GLY A 1 82 ? 34.525 -7.606 -31.822 1.00 82.62 82 GLY A C 1
ATOM 648 O O . GLY A 1 82 ? 34.430 -6.949 -32.858 1.00 82.62 82 GLY A O 1
ATOM 649 N N . VAL A 1 83 ? 33.509 -7.802 -30.978 1.00 87.56 83 VAL A N 1
ATOM 650 C CA . VAL A 1 83 ? 32.162 -7.247 -31.154 1.00 87.56 83 VAL A CA 1
ATOM 651 C C . VAL A 1 83 ? 32.205 -5.725 -31.059 1.00 87.56 83 VAL A C 1
ATOM 653 O O . VAL A 1 83 ? 31.672 -5.036 -31.924 1.00 87.56 83 VAL A O 1
ATOM 656 N N . ALA A 1 84 ? 32.905 -5.189 -30.056 1.00 89.12 84 ALA A N 1
ATOM 657 C CA . ALA A 1 84 ? 33.023 -3.752 -29.846 1.00 89.12 84 ALA A CA 1
ATOM 658 C C . ALA A 1 84 ? 33.692 -3.034 -31.030 1.00 89.12 84 ALA A C 1
ATOM 660 O O . ALA A 1 84 ? 33.227 -1.978 -31.452 1.00 89.12 84 ALA A O 1
ATOM 661 N N . ILE A 1 85 ? 34.752 -3.611 -31.608 1.00 87.75 85 ILE A N 1
ATOM 662 C CA . ILE A 1 85 ? 35.422 -3.053 -32.795 1.00 87.75 85 ILE A CA 1
ATOM 663 C C . ILE A 1 85 ? 34.476 -3.036 -34.001 1.00 87.75 85 ILE A C 1
ATOM 665 O O . ILE A 1 85 ? 34.425 -2.032 -34.714 1.00 87.75 85 ILE A O 1
ATOM 669 N N . GLN A 1 86 ? 33.728 -4.121 -34.228 1.00 90.06 86 GLN A N 1
ATOM 670 C CA . GLN A 1 86 ? 32.752 -4.199 -35.317 1.00 90.06 86 GLN A CA 1
ATOM 671 C C . GLN A 1 86 ? 31.643 -3.156 -35.133 1.00 90.06 86 GLN A C 1
ATOM 673 O O . GLN A 1 86 ? 31.441 -2.314 -36.007 1.00 90.06 86 GLN A O 1
ATOM 678 N N . ALA A 1 87 ? 31.007 -3.145 -33.960 1.00 92.12 87 ALA A N 1
ATOM 679 C CA . ALA A 1 87 ? 29.922 -2.228 -33.638 1.00 92.12 87 ALA A CA 1
ATOM 680 C C . ALA A 1 87 ? 30.356 -0.758 -33.716 1.00 92.12 87 ALA A C 1
ATOM 682 O O . ALA A 1 87 ? 29.589 0.082 -34.176 1.00 92.12 87 ALA A O 1
ATOM 683 N N . VAL A 1 88 ? 31.586 -0.424 -33.310 1.00 93.75 88 VAL A N 1
ATOM 684 C CA . VAL A 1 88 ? 32.122 0.938 -33.451 1.00 93.75 88 VAL A CA 1
ATOM 685 C C . VAL A 1 88 ? 32.385 1.299 -34.908 1.00 93.75 88 VAL A C 1
ATOM 687 O O . VAL A 1 88 ? 32.073 2.418 -35.301 1.00 93.75 88 VAL A O 1
ATOM 690 N N . GLY A 1 89 ? 32.895 0.373 -35.723 1.00 91.88 89 GLY A N 1
ATOM 691 C CA . GLY A 1 89 ? 33.041 0.595 -37.163 1.00 91.88 89 GLY A CA 1
ATOM 692 C C . GLY A 1 89 ? 31.705 0.926 -37.836 1.00 91.88 89 GLY A C 1
ATOM 693 O O . GLY A 1 89 ? 31.603 1.919 -38.560 1.00 91.88 89 GLY A O 1
ATOM 694 N N . ASP A 1 90 ? 30.667 0.147 -37.536 1.00 93.06 90 ASP A N 1
ATOM 695 C CA . ASP A 1 90 ? 29.317 0.359 -38.067 1.00 93.06 90 ASP A CA 1
ATOM 696 C C . ASP A 1 90 ? 28.685 1.646 -37.518 1.00 93.06 90 ASP A C 1
ATOM 698 O O . ASP A 1 90 ? 28.100 2.433 -38.270 1.00 93.06 90 ASP A O 1
ATOM 702 N N . ALA A 1 91 ? 28.884 1.931 -36.229 1.00 93.19 91 ALA A N 1
ATOM 703 C CA . ALA A 1 91 ? 28.398 3.152 -35.598 1.00 93.19 91 ALA A CA 1
ATOM 704 C C . ALA A 1 91 ? 29.037 4.395 -36.212 1.00 93.19 91 ALA A C 1
ATOM 706 O O . ALA A 1 91 ? 28.344 5.382 -36.440 1.00 93.19 91 ALA A O 1
ATOM 707 N N . SER A 1 92 ? 30.330 4.355 -36.530 1.00 92.50 92 SER A N 1
ATOM 708 C CA . SER A 1 92 ? 31.035 5.447 -37.203 1.00 92.50 92 SER A CA 1
ATOM 709 C C . SER A 1 92 ? 30.456 5.740 -38.586 1.00 92.50 92 SER A C 1
ATOM 711 O O . SER A 1 92 ? 30.268 6.907 -38.931 1.00 92.50 92 SER A O 1
ATOM 713 N N . ASN A 1 93 ? 30.088 4.706 -39.346 1.00 92.62 93 ASN A N 1
ATOM 714 C CA . ASN A 1 93 ? 29.384 4.882 -40.619 1.00 92.62 93 ASN A CA 1
ATOM 715 C C . ASN A 1 93 ? 27.999 5.515 -40.416 1.00 92.62 93 ASN A C 1
ATOM 717 O O . ASN A 1 93 ? 27.629 6.436 -41.150 1.00 92.62 93 ASN A O 1
ATOM 721 N N . LYS A 1 94 ? 27.242 5.080 -39.399 1.00 93.38 94 LYS A N 1
ATOM 722 C CA . LYS A 1 94 ? 25.929 5.662 -39.058 1.00 93.38 94 LYS A CA 1
ATOM 723 C C . LYS A 1 94 ? 26.042 7.116 -38.600 1.00 93.38 94 LYS A C 1
ATOM 725 O O . LYS A 1 94 ? 25.277 7.949 -39.065 1.00 93.38 94 LYS A O 1
ATOM 730 N N . VAL A 1 95 ? 27.038 7.459 -37.782 1.00 92.00 95 VAL A N 1
ATOM 731 C CA . VAL A 1 95 ? 27.287 8.842 -37.341 1.00 92.00 95 VAL A CA 1
ATOM 732 C C . VAL A 1 95 ? 27.552 9.759 -38.534 1.00 92.00 95 VAL A C 1
ATOM 734 O O . VAL A 1 95 ? 27.007 10.857 -38.591 1.00 92.00 95 VAL A O 1
ATOM 737 N N . VAL A 1 96 ? 28.367 9.319 -39.496 1.00 91.56 96 VAL A N 1
ATOM 738 C CA . VAL A 1 96 ? 28.690 10.123 -40.685 1.00 91.56 96 VAL A CA 1
ATOM 739 C C . VAL A 1 96 ? 27.500 10.235 -41.641 1.00 91.56 96 VAL A C 1
ATOM 741 O O . VAL A 1 96 ? 27.296 11.299 -42.218 1.00 91.56 96 VAL A O 1
ATOM 744 N N . SER A 1 97 ? 26.715 9.168 -41.807 1.00 88.94 97 SER A N 1
ATOM 745 C CA . SER A 1 97 ? 25.600 9.126 -42.768 1.00 88.94 97 SER A CA 1
ATOM 746 C C . SER A 1 97 ? 24.292 9.730 -42.251 1.00 88.94 97 SER A C 1
ATOM 748 O O . SER A 1 97 ? 23.540 10.289 -43.040 1.00 88.94 97 SER A O 1
ATOM 750 N N . GLN A 1 98 ? 24.011 9.633 -40.949 1.00 88.81 98 GLN A N 1
ATOM 751 C CA . GLN A 1 98 ? 22.756 10.096 -40.347 1.00 88.81 98 GLN A CA 1
ATOM 752 C C . GLN A 1 98 ? 22.851 11.501 -39.729 1.00 88.81 98 GLN A C 1
ATOM 754 O O . GLN A 1 98 ? 21.838 12.031 -39.271 1.00 88.81 98 GLN A O 1
ATOM 759 N N . LYS A 1 99 ? 24.044 12.113 -39.658 1.00 86.75 99 LYS A N 1
ATOM 760 C CA . LYS A 1 99 ? 24.171 13.496 -39.172 1.00 86.75 99 LYS A CA 1
ATOM 761 C C . LYS A 1 99 ? 23.485 14.465 -40.138 1.00 86.75 99 LYS A C 1
ATOM 763 O O . LYS A 1 99 ? 23.500 14.260 -41.350 1.00 86.75 99 LYS A O 1
ATOM 768 N N . ASN A 1 100 ? 22.985 15.582 -39.617 1.00 80.38 100 ASN A N 1
ATOM 769 C CA . ASN A 1 100 ? 22.536 16.676 -40.473 1.00 80.38 100 ASN A CA 1
ATOM 770 C C . ASN A 1 100 ? 23.715 17.180 -41.326 1.00 80.38 100 ASN A C 1
ATOM 772 O O . ASN A 1 100 ? 24.829 17.359 -40.823 1.00 80.38 100 ASN A O 1
ATOM 776 N N . GLU A 1 101 ? 23.489 17.431 -42.619 1.00 76.25 101 GLU A N 1
ATOM 777 C CA . GLU A 1 101 ? 24.552 17.858 -43.547 1.00 76.25 101 GLU A CA 1
ATOM 778 C C . GLU A 1 101 ? 25.277 19.122 -43.056 1.00 76.25 101 GLU A C 1
ATOM 780 O O . GLU A 1 101 ? 26.493 19.240 -43.199 1.00 76.25 101 GLU A O 1
ATOM 785 N N . GLN A 1 102 ? 24.538 20.016 -42.394 1.00 73.94 102 GLN A N 1
ATOM 786 C CA . GLN A 1 102 ? 25.029 21.278 -41.836 1.00 73.94 102 GLN A CA 1
ATOM 787 C C . GLN A 1 102 ? 25.661 21.142 -40.438 1.00 73.94 102 GLN A C 1
ATOM 789 O O . GLN A 1 102 ? 26.318 22.073 -39.974 1.00 73.94 102 GLN A O 1
ATOM 794 N N . GLU A 1 103 ? 25.491 20.007 -39.753 1.00 80.12 103 GLU A N 1
ATOM 795 C CA . GLU A 1 103 ? 26.077 19.780 -38.430 1.00 80.12 103 GLU A CA 1
ATOM 796 C C . GLU A 1 103 ? 27.476 19.170 -38.559 1.00 80.12 103 GLU A C 1
ATOM 798 O O . GLU A 1 103 ? 27.664 18.043 -39.028 1.00 80.12 103 GLU A O 1
ATOM 803 N N . THR A 1 104 ? 28.479 19.928 -38.118 1.00 83.31 104 THR A N 1
ATOM 804 C CA . THR A 1 104 ? 29.864 19.455 -37.982 1.00 83.31 104 THR A CA 1
ATOM 805 C C . THR A 1 104 ? 30.175 18.987 -36.561 1.00 83.31 104 THR A C 1
ATOM 807 O O . THR A 1 104 ? 31.114 18.224 -36.362 1.00 83.31 104 THR A O 1
ATOM 810 N N . VAL A 1 105 ? 29.373 19.380 -35.566 1.00 88.62 105 VAL A N 1
ATOM 811 C CA . VAL A 1 105 ? 29.481 18.912 -34.179 1.00 88.62 105 VAL A CA 1
ATOM 812 C C . VAL A 1 105 ? 28.245 18.096 -33.830 1.00 88.62 105 VAL A C 1
ATOM 814 O O . VAL A 1 105 ? 27.129 18.600 -33.915 1.00 88.62 105 VAL A O 1
ATOM 817 N N . VAL A 1 106 ? 28.443 16.852 -33.394 1.00 90.56 106 VAL A N 1
ATOM 818 C CA . VAL A 1 106 ? 27.349 15.946 -33.008 1.00 90.56 106 VAL A CA 1
ATOM 819 C C . VAL A 1 106 ? 27.257 15.815 -31.494 1.00 90.56 106 VAL A C 1
ATOM 821 O O . VAL A 1 106 ? 28.249 15.941 -30.778 1.00 90.56 106 VAL A O 1
ATOM 824 N N . LYS A 1 107 ? 26.071 15.531 -30.959 1.00 89.19 107 LYS A N 1
ATOM 825 C CA . LYS A 1 107 ? 25.917 15.289 -29.517 1.00 89.19 107 LYS A CA 1
ATOM 826 C C . LYS A 1 107 ? 26.399 13.890 -29.142 1.00 89.19 107 LYS A C 1
ATOM 828 O O . LYS A 1 107 ? 26.192 12.925 -29.873 1.00 89.19 107 LYS A O 1
ATOM 833 N N . SER A 1 108 ? 26.947 13.753 -27.938 1.00 87.38 108 SER A N 1
ATOM 834 C CA . SER A 1 108 ? 27.292 12.441 -27.373 1.00 87.38 108 SER A CA 1
ATOM 835 C C . SER A 1 108 ? 26.078 11.507 -27.248 1.00 87.38 108 SER A C 1
ATOM 837 O O . SER A 1 108 ? 26.255 10.295 -27.282 1.00 87.38 108 SER A O 1
ATOM 839 N N . SER A 1 109 ? 24.855 12.039 -27.121 1.00 84.50 109 SER A N 1
ATOM 840 C CA . SER A 1 109 ? 23.602 11.267 -27.178 1.00 84.50 109 SER A CA 1
ATOM 841 C C . SER A 1 109 ? 23.406 10.571 -28.525 1.00 84.50 109 SER A C 1
ATOM 843 O O . SER A 1 109 ? 23.081 9.389 -28.575 1.00 84.50 109 SER A O 1
ATOM 845 N N . PHE A 1 110 ? 23.664 11.296 -29.614 1.00 87.25 110 PHE A N 1
ATOM 846 C CA . PHE A 1 110 ? 23.536 10.803 -30.980 1.00 87.25 110 PHE A CA 1
ATOM 847 C C . PHE A 1 110 ? 24.553 9.699 -31.275 1.00 87.25 110 PHE A C 1
ATOM 849 O O . PHE A 1 110 ? 24.179 8.635 -31.753 1.00 87.25 110 PHE A O 1
ATOM 856 N N . VAL A 1 111 ? 25.817 9.896 -30.881 1.00 90.00 111 VAL A N 1
ATOM 857 C CA . VAL A 1 111 ? 26.854 8.858 -31.019 1.00 90.00 111 VAL A CA 1
ATOM 858 C C . VAL A 1 111 ? 26.444 7.579 -30.288 1.00 90.00 111 VAL A C 1
ATOM 860 O O . VAL A 1 111 ? 26.526 6.493 -30.853 1.00 90.00 111 VAL A O 1
ATOM 863 N N . ARG A 1 112 ? 25.946 7.699 -29.052 1.00 88.56 112 ARG A N 1
ATOM 864 C CA . ARG A 1 112 ? 25.478 6.549 -28.267 1.00 88.56 112 ARG A CA 1
ATOM 865 C C . ARG A 1 112 ? 24.292 5.835 -28.917 1.00 88.56 112 ARG A C 1
ATOM 867 O O . ARG A 1 112 ? 24.271 4.611 -28.912 1.00 88.56 112 ARG A O 1
ATOM 874 N N . LYS A 1 113 ? 23.357 6.573 -29.526 1.00 87.12 113 LYS A N 1
ATOM 875 C CA . LYS A 1 113 ? 22.260 5.996 -30.318 1.00 87.12 113 LYS A CA 1
ATOM 876 C C . LYS A 1 113 ? 22.790 5.189 -31.510 1.00 87.12 113 LYS A C 1
ATOM 878 O O . LYS A 1 113 ? 22.404 4.036 -31.667 1.00 87.12 113 LYS A O 1
ATOM 883 N N . CYS A 1 114 ? 23.711 5.744 -32.301 1.00 90.81 114 CYS A N 1
ATOM 884 C CA . CYS A 1 114 ? 24.311 5.026 -33.432 1.00 90.81 114 CYS A CA 1
ATOM 885 C C . CYS A 1 114 ? 25.061 3.764 -32.984 1.00 90.81 114 CYS A C 1
ATOM 887 O O . CYS A 1 114 ? 25.043 2.752 -33.683 1.00 90.81 114 CYS A O 1
ATOM 889 N N . VAL A 1 115 ? 25.702 3.809 -31.814 1.00 92.62 115 VAL A N 1
ATOM 890 C CA . VAL A 1 115 ? 26.344 2.640 -31.206 1.00 92.62 115 VAL A CA 1
ATOM 891 C C . VAL A 1 115 ? 25.321 1.562 -30.858 1.00 92.62 115 VAL A C 1
ATOM 893 O O . VAL A 1 115 ? 25.490 0.418 -31.270 1.00 92.62 115 VAL A O 1
ATOM 896 N N . THR A 1 116 ? 24.240 1.922 -30.170 1.00 89.38 116 THR A N 1
ATOM 897 C CA . THR A 1 116 ? 23.135 1.007 -29.866 1.00 89.38 116 THR A CA 1
ATOM 898 C C . THR A 1 116 ? 22.558 0.363 -31.125 1.00 89.38 116 THR A C 1
ATOM 900 O O . THR A 1 116 ? 22.425 -0.855 -31.188 1.00 89.38 116 THR A O 1
ATOM 903 N N . GLU A 1 117 ? 22.247 1.161 -32.148 1.00 89.00 117 GLU A N 1
ATOM 904 C CA . GLU A 1 117 ? 21.731 0.651 -33.423 1.00 89.00 117 GLU A CA 1
ATOM 905 C C . GLU A 1 117 ? 22.715 -0.305 -34.097 1.00 89.00 117 GLU A C 1
ATOM 907 O O . GLU A 1 117 ? 22.303 -1.184 -34.844 1.00 89.00 117 GLU A O 1
ATOM 912 N N . SER A 1 118 ? 24.017 -0.094 -33.906 1.00 93.25 118 SER A N 1
ATOM 913 C CA . SER A 1 118 ? 25.069 -0.934 -34.486 1.00 93.25 118 SER A CA 1
ATOM 914 C C . SER A 1 118 ? 25.250 -2.244 -33.744 1.00 93.25 118 SER A C 1
ATOM 916 O O . SER A 1 118 ? 25.535 -3.246 -34.384 1.00 93.25 118 SER A O 1
ATOM 918 N N . LEU A 1 119 ? 25.018 -2.253 -32.429 1.00 92.06 119 LEU A N 1
ATOM 919 C CA . LEU A 1 119 ? 24.920 -3.492 -31.664 1.00 92.06 119 LEU A CA 1
ATOM 920 C C . LEU A 1 119 ? 23.722 -4.318 -32.147 1.00 92.06 119 LEU A C 1
ATOM 922 O O . LEU A 1 119 ? 23.916 -5.470 -32.493 1.00 92.06 119 LEU A O 1
ATOM 926 N N . TYR A 1 120 ? 22.529 -3.730 -32.298 1.00 89.62 120 TYR A N 1
ATOM 927 C CA . TYR A 1 120 ? 21.359 -4.463 -32.816 1.00 89.62 120 TYR A CA 1
ATOM 928 C C . TYR A 1 120 ? 21.476 -4.917 -34.279 1.00 89.62 120 TYR A C 1
ATOM 930 O O . TYR A 1 120 ? 20.726 -5.790 -34.695 1.00 89.62 120 TYR A O 1
ATOM 938 N N . SER A 1 121 ? 22.373 -4.324 -35.075 1.00 90.06 121 SER A N 1
ATOM 939 C CA . SER A 1 121 ? 22.588 -4.712 -36.476 1.00 90.06 121 SER A CA 1
ATOM 940 C C . SER A 1 121 ? 23.755 -5.679 -36.673 1.00 90.06 121 SER A C 1
ATOM 942 O O . SER A 1 121 ? 24.232 -5.824 -37.799 1.00 90.06 121 SER A O 1
ATOM 944 N N . LEU A 1 122 ? 24.271 -6.275 -35.595 1.00 89.94 122 LEU A N 1
ATOM 945 C CA . LEU A 1 122 ? 25.266 -7.333 -35.703 1.00 89.94 122 LEU A CA 1
ATOM 946 C C . LEU A 1 122 ? 24.667 -8.550 -36.416 1.00 89.94 122 LEU A C 1
ATOM 948 O O . LEU A 1 122 ? 23.468 -8.798 -36.369 1.00 89.94 122 LEU A O 1
ATOM 952 N N . ASP A 1 123 ? 25.532 -9.282 -37.107 1.00 83.00 123 ASP A N 1
ATOM 953 C CA . ASP A 1 123 ? 25.149 -10.444 -37.900 1.00 83.00 123 ASP A CA 1
ATOM 954 C C . ASP A 1 123 ? 24.688 -11.606 -37.002 1.00 83.00 123 ASP A C 1
ATOM 956 O O . ASP A 1 123 ? 25.500 -12.161 -36.255 1.00 83.00 123 ASP A O 1
ATOM 960 N N . GLY A 1 124 ? 23.403 -11.961 -37.096 1.00 76.25 124 GLY A N 1
ATOM 961 C CA . GLY A 1 124 ? 22.785 -13.072 -36.364 1.00 76.25 124 GLY A CA 1
ATOM 962 C C . GLY A 1 124 ? 23.274 -14.456 -36.807 1.00 76.25 124 GLY A C 1
ATOM 963 O O . GLY A 1 124 ? 23.126 -15.427 -36.071 1.00 76.25 124 GLY A O 1
ATOM 964 N N . ASP A 1 125 ? 23.940 -14.565 -37.965 1.00 78.56 125 ASP A N 1
ATOM 965 C CA . ASP A 1 125 ? 24.610 -15.811 -38.367 1.00 78.56 125 ASP A CA 1
ATOM 966 C C . ASP A 1 125 ? 25.929 -16.025 -37.599 1.00 78.56 125 ASP A C 1
ATOM 968 O O . ASP A 1 125 ? 26.478 -17.131 -37.564 1.00 78.56 125 ASP A O 1
ATOM 972 N N . ARG A 1 126 ? 26.472 -14.958 -36.996 1.00 80.06 126 ARG A N 1
ATOM 973 C CA . ARG A 1 126 ? 27.764 -14.962 -36.296 1.00 80.06 126 ARG A CA 1
ATOM 974 C C . ARG A 1 126 ? 27.633 -14.915 -34.776 1.00 80.06 126 ARG A C 1
ATOM 976 O O . ARG A 1 126 ? 28.533 -15.405 -34.091 1.00 80.06 126 ARG A O 1
ATOM 983 N N . TRP A 1 127 ? 26.570 -14.307 -34.266 1.00 84.06 127 TRP A N 1
ATOM 984 C CA . TRP A 1 127 ? 26.307 -14.135 -32.839 1.00 84.06 127 TRP A CA 1
ATOM 985 C C . TRP A 1 127 ? 24.874 -14.548 -32.543 1.00 84.06 127 TRP A C 1
ATOM 987 O O . TRP A 1 127 ? 23.994 -14.316 -33.365 1.00 84.06 127 TRP A O 1
ATOM 997 N N . GLU A 1 128 ? 24.628 -15.136 -31.378 1.00 83.50 128 GLU A N 1
ATOM 998 C CA . GLU A 1 128 ? 23.269 -15.536 -31.021 1.00 83.50 128 GLU A CA 1
ATOM 999 C C . GLU A 1 128 ? 22.421 -14.286 -30.721 1.00 83.50 128 GLU A C 1
ATOM 1001 O O . GLU A 1 128 ? 22.885 -13.356 -30.054 1.00 83.50 128 GLU A O 1
ATOM 1006 N N . ASP A 1 129 ? 21.166 -14.259 -31.186 1.00 79.25 129 ASP A N 1
ATOM 1007 C CA . ASP A 1 129 ? 20.283 -13.085 -31.063 1.00 79.25 129 ASP A CA 1
ATOM 1008 C C . ASP A 1 129 ? 20.166 -12.580 -29.613 1.00 79.25 129 ASP A C 1
ATOM 1010 O O . ASP A 1 129 ? 20.196 -11.374 -29.362 1.00 79.25 129 ASP A O 1
ATOM 1014 N N . TYR A 1 130 ? 20.126 -13.488 -28.630 1.00 79.94 130 TYR A N 1
ATOM 1015 C CA . TYR A 1 130 ? 20.045 -13.099 -27.218 1.00 79.94 130 TYR A CA 1
ATOM 1016 C C . TYR A 1 130 ? 21.329 -12.425 -26.702 1.00 79.94 130 TYR A C 1
ATOM 1018 O O . TYR A 1 130 ? 21.262 -11.616 -25.775 1.00 79.94 130 TYR A O 1
ATOM 1026 N N . GLU A 1 131 ? 22.503 -12.735 -27.266 1.00 84.44 131 GLU A N 1
ATOM 1027 C CA . GLU A 1 131 ? 23.765 -12.078 -26.905 1.00 84.44 131 GLU A CA 1
ATOM 1028 C C . GLU A 1 131 ? 23.800 -10.655 -27.465 1.00 84.44 131 GLU A C 1
ATOM 1030 O O . GLU A 1 131 ? 24.137 -9.708 -26.747 1.00 84.44 131 GLU A O 1
ATOM 1035 N N . ILE A 1 132 ? 23.386 -10.504 -28.729 1.00 87.12 132 ILE A N 1
ATOM 1036 C CA . ILE A 1 132 ? 23.239 -9.214 -29.411 1.00 87.12 132 ILE A CA 1
ATOM 1037 C C . ILE A 1 132 ? 22.320 -8.298 -28.595 1.00 87.12 132 ILE A C 1
ATOM 1039 O O . ILE A 1 132 ? 22.688 -7.157 -28.282 1.00 87.12 132 ILE A O 1
ATOM 1043 N N . GLU A 1 133 ? 21.151 -8.808 -28.203 1.00 82.06 133 GLU A N 1
ATOM 1044 C CA . GLU A 1 133 ? 20.203 -8.086 -27.360 1.00 82.06 133 GLU A CA 1
ATOM 1045 C C . GLU A 1 133 ? 20.814 -7.735 -26.004 1.00 82.06 133 GLU A C 1
ATOM 1047 O O . GLU A 1 133 ? 20.831 -6.560 -25.629 1.00 82.06 133 GLU A O 1
ATOM 1052 N N . ALA A 1 134 ? 21.400 -8.701 -25.293 1.00 81.12 134 ALA A N 1
ATOM 1053 C CA . ALA A 1 134 ? 21.990 -8.466 -23.977 1.00 81.12 134 ALA A CA 1
ATOM 1054 C C . ALA A 1 134 ? 23.080 -7.378 -23.998 1.00 81.12 134 ALA A C 1
ATOM 1056 O O . ALA A 1 134 ? 23.151 -6.546 -23.082 1.00 81.12 134 ALA A O 1
ATOM 1057 N N . TRP A 1 135 ? 23.920 -7.346 -25.036 1.00 90.31 135 TRP A N 1
ATOM 1058 C CA . TRP A 1 135 ? 24.950 -6.321 -25.212 1.00 90.31 135 TRP A CA 1
ATOM 1059 C C . TRP A 1 135 ? 24.356 -4.947 -25.512 1.00 90.31 135 TRP A C 1
ATOM 1061 O O . TRP A 1 135 ? 24.732 -3.966 -24.859 1.00 90.31 135 TRP A O 1
ATOM 1071 N N . ALA A 1 136 ? 23.422 -4.866 -26.462 1.00 87.06 136 ALA A N 1
ATOM 1072 C CA . ALA A 1 136 ? 22.758 -3.619 -26.823 1.00 87.06 136 ALA A CA 1
ATOM 1073 C C . ALA A 1 136 ? 22.013 -3.021 -25.621 1.00 87.06 136 ALA A C 1
ATOM 1075 O O . ALA A 1 136 ? 22.218 -1.853 -25.284 1.00 87.06 136 ALA A O 1
ATOM 1076 N N . GLU A 1 137 ? 21.237 -3.833 -24.905 1.00 81.56 137 GLU A N 1
ATOM 1077 C CA . GLU A 1 137 ? 20.508 -3.414 -23.709 1.00 81.56 137 GLU A CA 1
ATOM 1078 C C . GLU A 1 137 ? 21.442 -2.945 -22.595 1.00 81.56 137 GLU A C 1
ATOM 1080 O O . GLU A 1 137 ? 21.221 -1.891 -21.998 1.00 81.56 137 GLU A O 1
ATOM 1085 N N . SER A 1 138 ? 22.524 -3.683 -22.334 1.00 81.81 138 SER A N 1
ATOM 1086 C CA . SER A 1 138 ? 23.515 -3.296 -21.323 1.00 81.81 138 SER A CA 1
ATOM 1087 C C . SER A 1 138 ? 24.182 -1.964 -21.661 1.00 81.81 138 SER A C 1
ATOM 1089 O O . SER A 1 138 ? 24.411 -1.141 -20.768 1.00 81.81 138 SER A O 1
ATOM 1091 N N . TYR A 1 139 ? 24.447 -1.713 -22.946 1.00 86.56 139 TYR A N 1
ATOM 1092 C CA . TYR A 1 139 ? 25.000 -0.444 -23.407 1.00 86.56 139 TYR A CA 1
ATOM 1093 C C . TYR A 1 139 ? 24.012 0.705 -23.224 1.00 86.56 139 TYR A C 1
ATOM 1095 O O . TYR A 1 139 ? 24.390 1.760 -22.708 1.00 86.56 139 TYR A O 1
ATOM 1103 N N . ILE A 1 140 ? 22.740 0.502 -23.570 1.00 84.00 140 ILE A N 1
ATOM 1104 C CA . ILE A 1 140 ? 21.711 1.534 -23.412 1.00 84.00 140 ILE A CA 1
ATOM 1105 C C . ILE A 1 140 ? 21.435 1.830 -21.938 1.00 84.00 140 ILE A C 1
ATOM 1107 O O . ILE A 1 140 ? 21.362 3.000 -21.579 1.00 84.00 140 ILE A O 1
ATOM 1111 N N . ARG A 1 141 ? 21.348 0.820 -21.065 1.00 73.62 141 ARG A N 1
ATOM 1112 C CA . ARG A 1 141 ? 21.168 1.038 -19.617 1.00 73.62 141 ARG A CA 1
ATOM 1113 C C . ARG A 1 141 ? 22.264 1.920 -19.038 1.00 73.62 141 ARG A C 1
ATOM 1115 O O . ARG A 1 141 ? 22.002 2.874 -18.313 1.00 73.62 141 ARG A O 1
ATOM 1122 N N . ARG A 1 142 ? 23.518 1.609 -19.377 1.00 78.81 142 ARG A N 1
ATOM 1123 C CA . ARG A 1 142 ? 24.674 2.272 -18.770 1.00 78.81 142 ARG A CA 1
ATOM 1124 C C . ARG A 1 142 ? 24.986 3.629 -19.387 1.00 78.81 142 ARG A C 1
ATOM 1126 O O . ARG A 1 142 ? 25.460 4.524 -18.686 1.00 78.81 142 ARG A O 1
ATOM 1133 N N . TYR A 1 143 ? 24.787 3.758 -20.694 1.00 80.81 143 TYR A N 1
ATOM 1134 C CA . TYR A 1 143 ? 25.262 4.902 -21.461 1.00 80.81 143 TYR A CA 1
ATOM 1135 C C . TYR A 1 143 ? 24.158 5.621 -22.224 1.00 80.81 143 TYR A C 1
ATOM 1137 O O . TYR A 1 143 ? 24.408 6.740 -22.649 1.00 80.81 143 TYR A O 1
ATOM 1145 N N . GLY A 1 144 ? 22.959 5.069 -22.383 1.00 68.62 144 GLY A N 1
ATOM 1146 C CA . GLY A 1 144 ? 21.830 5.715 -23.056 1.00 68.62 144 GLY A CA 1
ATOM 1147 C C . GLY A 1 144 ? 21.528 7.117 -22.517 1.00 68.62 144 GLY A C 1
ATOM 1148 O O . GLY A 1 144 ? 21.821 7.452 -21.371 1.00 68.62 144 GLY A O 1
ATOM 1149 N N . THR A 1 145 ? 20.998 7.980 -23.385 1.00 57.44 145 THR A N 1
ATOM 1150 C CA . THR A 1 145 ? 20.647 9.372 -23.022 1.00 57.44 145 THR A CA 1
ATOM 1151 C C . THR A 1 145 ? 19.173 9.562 -22.708 1.00 57.44 145 THR A C 1
ATOM 1153 O O . THR A 1 145 ? 18.817 10.500 -22.003 1.00 57.44 145 THR A O 1
ATOM 1156 N N . GLU A 1 146 ? 18.357 8.612 -23.145 1.00 54.41 146 GLU A N 1
ATOM 1157 C CA . GLU A 1 146 ? 16.977 8.420 -22.743 1.00 54.41 146 GLU A CA 1
ATOM 1158 C C . GLU A 1 146 ? 16.921 7.027 -22.114 1.00 54.41 146 GLU A C 1
ATOM 1160 O O . GLU A 1 146 ? 16.918 6.020 -22.817 1.00 54.41 146 GLU A O 1
ATOM 1165 N N . THR A 1 147 ? 16.931 6.944 -20.783 1.00 55.59 147 THR A N 1
ATOM 1166 C CA . THR A 1 147 ? 16.598 5.710 -20.048 1.00 55.59 147 THR A CA 1
ATOM 1167 C C . THR A 1 147 ? 15.085 5.491 -20.100 1.00 55.59 147 THR A C 1
ATOM 1169 O O . THR A 1 147 ? 14.430 5.316 -19.076 1.00 55.59 147 THR A O 1
ATOM 1172 N N . ILE A 1 148 ? 14.501 5.622 -21.291 1.00 67.12 148 ILE A N 1
ATOM 1173 C CA . ILE A 1 148 ? 13.096 5.329 -21.517 1.00 67.12 148 ILE A CA 1
ATOM 1174 C C . ILE A 1 148 ? 13.035 3.818 -21.646 1.00 67.12 148 ILE A C 1
ATOM 1176 O O . ILE A 1 148 ? 13.508 3.241 -22.625 1.00 67.12 148 ILE A O 1
ATOM 1180 N N . ILE A 1 149 ? 12.513 3.185 -20.603 1.00 77.31 149 ILE A N 1
ATOM 1181 C CA . ILE A 1 149 ? 12.238 1.757 -20.627 1.00 77.31 149 ILE A CA 1
ATOM 1182 C C . ILE A 1 149 ? 11.217 1.510 -21.735 1.00 77.31 149 ILE A C 1
ATOM 1184 O O . ILE A 1 149 ? 10.240 2.247 -21.864 1.00 77.31 149 ILE A O 1
ATOM 1188 N N . LYS A 1 150 ? 11.446 0.490 -22.552 1.00 85.31 150 LYS A N 1
ATOM 1189 C CA . LYS A 1 150 ? 10.523 0.080 -23.605 1.00 85.31 150 LYS A CA 1
ATOM 1190 C C . LYS A 1 150 ? 9.654 -1.073 -23.131 1.00 85.31 150 LYS A C 1
ATOM 1192 O O . LYS A 1 150 ? 10.144 -2.035 -22.545 1.00 85.31 150 LYS A O 1
ATOM 1197 N N . VAL A 1 151 ? 8.364 -0.992 -23.409 1.00 86.94 151 VAL A N 1
ATOM 1198 C CA . VAL A 1 151 ? 7.425 -2.096 -23.238 1.00 86.94 151 VAL A CA 1
ATOM 1199 C C . VAL A 1 151 ? 7.360 -2.860 -24.552 1.00 86.94 151 VAL A C 1
ATOM 1201 O O . VAL A 1 151 ? 7.022 -2.271 -25.579 1.00 86.94 151 VAL A O 1
ATOM 1204 N N . VAL A 1 152 ? 7.719 -4.141 -24.509 1.00 88.31 152 VAL A N 1
ATOM 1205 C CA . VAL A 1 152 ? 7.675 -5.059 -25.656 1.00 88.31 152 VAL A CA 1
ATOM 1206 C C . VAL A 1 152 ? 6.409 -5.899 -25.559 1.00 88.31 152 VAL A C 1
ATOM 1208 O O . VAL A 1 152 ? 6.100 -6.434 -24.490 1.00 88.31 152 VAL A O 1
ATOM 1211 N N . GLY A 1 153 ? 5.685 -6.019 -26.664 1.00 85.81 153 GLY A N 1
ATOM 1212 C CA . GLY A 1 153 ? 4.398 -6.694 -26.695 1.00 85.81 153 GLY A CA 1
ATOM 1213 C C . GLY A 1 153 ? 3.234 -5.765 -26.356 1.00 85.81 153 GLY A C 1
ATOM 1214 O O . GLY A 1 153 ? 3.393 -4.678 -25.793 1.00 85.81 153 GLY A O 1
ATOM 1215 N N . ASP A 1 154 ? 2.028 -6.206 -26.692 1.00 84.19 154 ASP A N 1
ATOM 1216 C CA . ASP A 1 154 ? 0.792 -5.480 -26.417 1.00 84.19 154 ASP A CA 1
ATOM 1217 C C . ASP A 1 154 ? -0.270 -6.389 -25.759 1.00 84.19 154 ASP A C 1
ATOM 1219 O O . ASP A 1 154 ? -0.040 -7.591 -25.580 1.00 84.19 154 ASP A O 1
ATOM 1223 N N . PRO A 1 155 ? -1.435 -5.838 -25.360 1.00 77.88 155 PRO A N 1
ATOM 1224 C CA . PRO A 1 155 ? -2.509 -6.627 -24.759 1.00 77.88 155 PRO A CA 1
ATOM 1225 C C . PRO A 1 155 ? -3.066 -7.740 -25.660 1.00 77.88 155 PRO A C 1
ATOM 1227 O O . PRO A 1 155 ? -3.701 -8.662 -25.150 1.00 77.88 155 PRO A O 1
ATOM 1230 N N . GLU A 1 156 ? -2.856 -7.659 -26.977 1.00 80.88 156 GLU A N 1
ATOM 1231 C CA . GLU A 1 156 ? -3.314 -8.643 -27.967 1.00 80.88 156 GLU A CA 1
ATOM 1232 C C . GLU A 1 156 ? -2.271 -9.749 -28.214 1.00 80.88 156 GLU A C 1
ATOM 1234 O O . GLU A 1 156 ? -2.551 -10.714 -28.924 1.00 80.88 156 GLU A O 1
ATOM 1239 N N . GLY A 1 157 ? -1.094 -9.655 -27.582 1.00 75.44 157 GLY A N 1
ATOM 1240 C CA . GLY A 1 157 ? -0.000 -10.615 -27.722 1.00 75.44 157 GLY A CA 1
ATOM 1241 C C . GLY A 1 157 ? 0.899 -10.350 -28.930 1.00 75.44 157 GLY A C 1
ATOM 1242 O O . GLY A 1 157 ? 1.629 -11.244 -29.350 1.00 75.44 157 GLY A O 1
ATOM 1243 N N . ASN A 1 158 ? 0.858 -9.148 -29.506 1.00 78.69 158 ASN A N 1
ATOM 1244 C CA . ASN A 1 158 ? 1.700 -8.789 -30.639 1.00 78.69 158 ASN A CA 1
ATOM 1245 C C . ASN A 1 158 ? 3.098 -8.356 -30.175 1.00 78.69 158 ASN A C 1
ATOM 1247 O O . ASN A 1 158 ? 3.318 -7.200 -29.810 1.00 78.69 158 ASN A O 1
ATOM 1251 N N . GLU A 1 159 ? 4.052 -9.287 -30.217 1.00 75.44 159 GLU A N 1
ATOM 1252 C CA . GLU A 1 159 ? 5.438 -9.096 -29.756 1.00 75.44 159 GLU A CA 1
ATOM 1253 C C . GLU A 1 159 ? 6.230 -8.045 -30.557 1.00 75.44 159 GLU A C 1
ATOM 1255 O O . GLU A 1 159 ? 7.230 -7.527 -30.067 1.00 75.44 159 GLU A O 1
ATOM 1260 N N . LEU A 1 160 ? 5.769 -7.665 -31.756 1.00 73.25 160 LEU A N 1
ATOM 1261 C CA . LEU A 1 160 ? 6.438 -6.670 -32.608 1.00 73.25 160 LEU A CA 1
ATOM 1262 C C . LEU A 1 160 ? 6.172 -5.216 -32.182 1.00 73.25 160 LEU A C 1
ATOM 1264 O O . LEU A 1 160 ? 6.764 -4.288 -32.738 1.00 73.25 160 LEU A O 1
ATOM 1268 N N . VAL A 1 161 ? 5.260 -4.988 -31.235 1.00 80.56 161 VAL A N 1
ATOM 1269 C CA . VAL A 1 161 ? 4.913 -3.644 -30.767 1.00 80.56 161 VAL A CA 1
ATOM 1270 C C . VAL A 1 161 ? 5.869 -3.223 -29.652 1.00 80.56 161 VAL A C 1
ATOM 1272 O O . VAL A 1 161 ? 5.864 -3.801 -28.569 1.00 80.56 161 VAL A O 1
ATOM 1275 N N . GLU A 1 162 ? 6.644 -2.164 -29.894 1.00 82.50 162 GLU A N 1
ATOM 1276 C CA . GLU A 1 162 ? 7.408 -1.465 -28.858 1.00 82.50 162 GLU A CA 1
ATOM 1277 C C . GLU A 1 162 ? 6.750 -0.125 -28.516 1.00 82.50 162 GLU A C 1
ATOM 1279 O O . GLU A 1 162 ? 6.425 0.670 -29.405 1.00 82.50 162 GLU A O 1
ATOM 1284 N N . LYS A 1 163 ? 6.575 0.153 -27.222 1.00 84.62 163 LYS A N 1
ATOM 1285 C CA . LYS A 1 163 ? 6.086 1.447 -26.728 1.00 84.62 163 LYS A CA 1
ATOM 1286 C C . LYS A 1 163 ? 6.961 1.978 -25.608 1.00 84.62 163 LYS A C 1
ATOM 1288 O O . LYS A 1 163 ? 7.418 1.224 -24.757 1.00 84.62 163 LYS A O 1
ATOM 1293 N N . ASP A 1 164 ? 7.136 3.289 -25.570 1.00 84.19 164 ASP A N 1
ATOM 1294 C CA . ASP A 1 164 ? 7.834 3.950 -24.474 1.00 84.19 164 ASP A CA 1
ATOM 1295 C C . ASP A 1 164 ? 7.036 3.831 -23.170 1.00 84.19 164 ASP A C 1
ATOM 1297 O O . ASP A 1 164 ? 5.812 4.021 -23.147 1.00 84.19 164 ASP A O 1
ATOM 1301 N N . LEU A 1 165 ? 7.734 3.559 -22.066 1.00 82.19 165 LEU A N 1
ATOM 1302 C CA . LEU A 1 165 ? 7.169 3.522 -20.720 1.00 82.19 165 LEU A CA 1
ATOM 1303 C C . LEU A 1 165 ? 6.831 4.948 -20.247 1.00 82.19 165 LEU A C 1
ATOM 1305 O O . LEU A 1 165 ? 7.528 5.556 -19.436 1.00 82.19 165 LEU A O 1
ATOM 1309 N N . ALA A 1 166 ? 5.742 5.498 -20.780 1.00 86.06 166 ALA A N 1
ATOM 1310 C CA . ALA A 1 166 ? 5.238 6.830 -20.470 1.00 86.06 166 ALA A CA 1
ATOM 1311 C C . ALA A 1 166 ? 4.003 6.778 -19.556 1.00 86.06 166 ALA A C 1
ATOM 1313 O O . ALA A 1 166 ? 3.208 5.839 -19.600 1.00 86.06 166 ALA A O 1
ATOM 1314 N N . ILE A 1 167 ? 3.775 7.845 -18.779 1.00 85.69 167 ILE A N 1
ATOM 1315 C CA . ILE A 1 167 ? 2.588 7.968 -17.909 1.00 85.69 167 ILE A CA 1
ATOM 1316 C C . ILE A 1 167 ? 1.284 7.792 -18.705 1.00 85.69 167 ILE A C 1
ATOM 1318 O O . ILE A 1 167 ? 0.355 7.157 -18.214 1.00 85.69 167 ILE A O 1
ATOM 1322 N N . SER A 1 168 ? 1.202 8.323 -19.929 1.00 87.88 168 SER A N 1
ATOM 1323 C CA . SER A 1 168 ? 0.024 8.162 -20.795 1.00 87.88 168 SER A CA 1
ATOM 1324 C C . SER A 1 168 ? -0.278 6.692 -21.086 1.00 87.88 168 SER A C 1
ATOM 1326 O O . SER A 1 168 ? -1.419 6.267 -20.940 1.00 87.88 168 SER A O 1
ATOM 1328 N N . TYR A 1 169 ? 0.748 5.894 -21.395 1.00 89.19 169 TYR A N 1
ATOM 1329 C CA . TYR A 1 169 ? 0.592 4.463 -21.645 1.00 89.19 169 TYR A CA 1
ATOM 1330 C C . TYR A 1 169 ? 0.022 3.723 -20.424 1.00 89.19 169 TYR A C 1
ATOM 1332 O O . TYR A 1 169 ? -0.858 2.874 -20.564 1.00 89.19 169 TYR A O 1
ATOM 1340 N N . PHE A 1 170 ? 0.435 4.099 -19.210 1.00 89.56 170 PHE A N 1
ATOM 1341 C CA . PHE A 1 170 ? -0.149 3.537 -17.990 1.00 89.56 170 PHE A CA 1
ATOM 1342 C C . PHE A 1 170 ? -1.614 3.898 -17.790 1.00 89.56 170 PHE A C 1
ATOM 1344 O O . PHE A 1 170 ? -2.415 3.039 -17.424 1.00 89.56 170 PHE A O 1
ATOM 1351 N N . LEU A 1 171 ? -1.955 5.170 -17.991 1.00 89.12 171 LEU A N 1
ATOM 1352 C CA . LEU A 1 171 ? -3.312 5.666 -17.775 1.00 89.12 171 LEU A CA 1
ATOM 1353 C C . LEU A 1 171 ? -4.305 5.069 -18.778 1.00 89.12 171 LEU A C 1
ATOM 1355 O O . LEU A 1 171 ? -5.440 4.773 -18.403 1.00 89.12 171 LEU A O 1
ATOM 1359 N N . ASP A 1 172 ? -3.873 4.890 -20.026 1.00 87.88 172 ASP A N 1
ATOM 1360 C CA . ASP A 1 172 ? -4.747 4.476 -21.122 1.00 87.88 172 ASP A CA 1
ATOM 1361 C C . ASP A 1 172 ? -4.796 2.952 -21.315 1.00 87.88 172 ASP A C 1
ATOM 1363 O O . ASP A 1 172 ? -5.814 2.438 -21.780 1.00 87.88 172 ASP A O 1
ATOM 1367 N N . VAL A 1 173 ? -3.732 2.228 -20.943 1.00 89.81 173 VAL A N 1
ATOM 1368 C CA . VAL A 1 173 ? -3.595 0.780 -21.191 1.00 89.81 173 VAL A CA 1
ATOM 1369 C C . VAL A 1 173 ? -3.383 0.006 -19.888 1.00 89.81 173 VAL A C 1
ATOM 1371 O O . VAL A 1 173 ? -4.278 -0.709 -19.441 1.00 89.81 173 VAL A O 1
ATOM 1374 N N . VAL A 1 174 ? -2.233 0.190 -19.231 1.00 91.31 174 VAL A N 1
ATOM 1375 C CA . VAL A 1 174 ? -1.772 -0.717 -18.160 1.00 91.31 174 VAL A CA 1
ATOM 1376 C C . VAL A 1 174 ? -2.704 -0.732 -16.945 1.00 91.31 174 VAL A C 1
ATOM 1378 O O . VAL A 1 174 ? -3.116 -1.801 -16.507 1.00 91.31 174 VAL A O 1
ATOM 1381 N N . ILE A 1 175 ? -3.063 0.426 -16.379 1.00 91.44 175 ILE A N 1
ATOM 1382 C CA . ILE A 1 175 ? -3.915 0.481 -15.177 1.00 91.44 175 ILE A CA 1
ATOM 1383 C C . ILE A 1 175 ? -5.327 -0.053 -15.472 1.00 91.44 175 ILE A C 1
ATOM 1385 O O . ILE A 1 175 ? -5.825 -0.852 -14.673 1.00 91.44 175 ILE A O 1
ATOM 1389 N N . PRO A 1 176 ? -5.990 0.326 -16.586 1.00 90.06 176 PRO A N 1
ATOM 1390 C CA . PRO A 1 176 ? -7.236 -0.316 -16.998 1.00 90.06 176 PRO A CA 1
ATOM 1391 C C . PRO A 1 176 ? -7.143 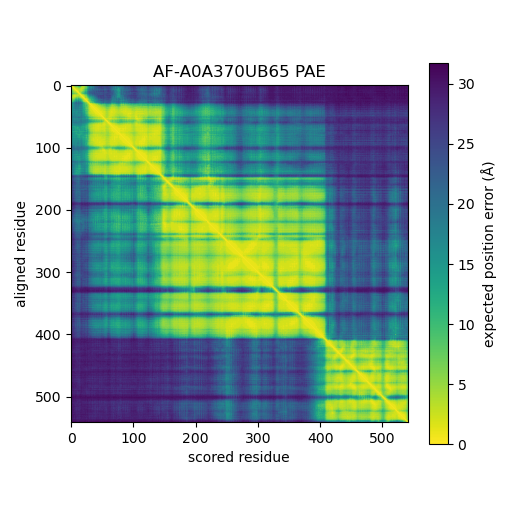-1.844 -17.097 1.00 90.06 176 PRO A C 1
ATOM 1393 O O . PRO A 1 176 ? -8.046 -2.531 -16.616 1.00 90.06 176 PRO A O 1
ATOM 1396 N N . ASP A 1 177 ? -6.066 -2.382 -17.671 1.00 90.75 177 ASP A N 1
ATOM 1397 C CA . ASP A 1 177 ? -5.852 -3.828 -17.793 1.00 90.75 177 ASP A CA 1
ATOM 1398 C C . ASP A 1 177 ? -5.646 -4.514 -16.443 1.00 90.75 177 ASP A C 1
ATOM 1400 O O . ASP A 1 177 ? -6.304 -5.516 -16.154 1.00 90.75 177 ASP A O 1
ATOM 1404 N N . VAL A 1 178 ? -4.815 -3.937 -15.575 1.00 91.12 178 VAL A N 1
ATOM 1405 C CA . VAL A 1 178 ? -4.607 -4.418 -14.200 1.00 91.12 178 VAL A CA 1
ATOM 1406 C C . VAL A 1 178 ? -5.925 -4.444 -13.435 1.00 91.12 178 VAL A C 1
ATOM 1408 O O . VAL A 1 178 ? -6.256 -5.450 -12.811 1.00 91.12 178 VAL A O 1
ATOM 1411 N N . TYR A 1 179 ? -6.716 -3.374 -13.522 1.00 87.56 179 TYR A N 1
ATOM 1412 C CA . TYR A 1 179 ? -8.031 -3.312 -12.892 1.00 87.56 179 TYR A CA 1
ATOM 1413 C C . TYR A 1 179 ? -8.961 -4.414 -13.414 1.00 87.56 179 TYR A C 1
ATOM 1415 O O . TYR A 1 179 ? -9.554 -5.140 -12.615 1.00 87.56 179 TYR A O 1
ATOM 1423 N N . ARG A 1 180 ? -9.050 -4.600 -14.739 1.00 86.62 180 ARG A N 1
ATOM 1424 C CA . ARG A 1 180 ? -9.854 -5.677 -15.344 1.00 86.62 180 ARG A CA 1
ATOM 1425 C C . ARG A 1 180 ? -9.433 -7.059 -14.852 1.00 86.62 180 ARG A C 1
ATOM 1427 O O . ARG A 1 180 ? -10.301 -7.878 -14.562 1.00 86.62 180 ARG A O 1
ATOM 1434 N N . LEU A 1 181 ? -8.129 -7.308 -14.743 1.00 87.88 181 LEU A N 1
ATOM 1435 C CA . LEU A 1 181 ? -7.592 -8.575 -14.248 1.00 87.88 181 LEU A CA 1
ATOM 1436 C C . LEU A 1 181 ? -7.938 -8.810 -12.778 1.00 87.88 181 LEU A C 1
ATOM 1438 O O . LEU A 1 181 ? -8.418 -9.888 -12.445 1.00 87.88 181 LEU A O 1
ATOM 1442 N N . ILE A 1 182 ? -7.766 -7.803 -11.917 1.00 86.56 182 ILE A N 1
ATOM 1443 C CA . ILE A 1 182 ? -8.140 -7.895 -10.496 1.00 86.56 182 ILE A CA 1
ATOM 1444 C C . ILE A 1 182 ? -9.630 -8.226 -10.354 1.00 86.56 182 ILE A C 1
ATOM 1446 O O . ILE A 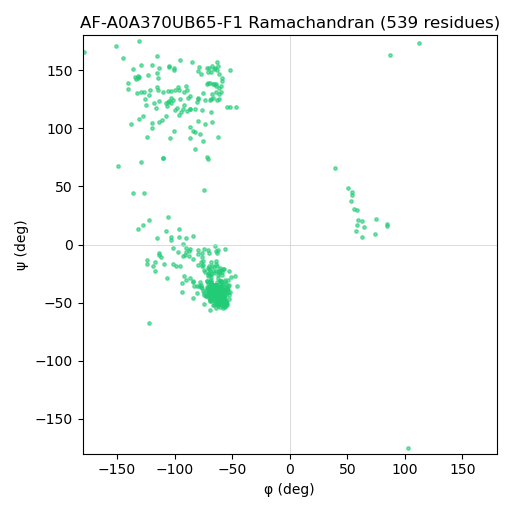1 182 ? -9.993 -9.100 -9.568 1.00 86.56 182 ILE A O 1
ATOM 1450 N N . MET A 1 183 ? -10.494 -7.576 -11.139 1.00 80.94 183 MET A N 1
ATOM 1451 C CA . MET A 1 183 ? -11.939 -7.811 -11.062 1.00 80.94 183 MET A CA 1
ATOM 1452 C C . MET A 1 183 ? -12.353 -9.168 -11.610 1.00 80.94 183 MET A C 1
ATOM 1454 O O . MET A 1 183 ? -13.185 -9.842 -11.003 1.00 80.94 183 MET A O 1
ATOM 1458 N N . LYS A 1 184 ? -11.729 -9.611 -12.704 1.00 82.06 184 LYS A N 1
ATOM 1459 C CA . LYS A 1 184 ? -11.936 -10.957 -13.239 1.00 82.06 184 LYS A CA 1
ATOM 1460 C C . LYS A 1 184 ? -11.564 -12.026 -12.210 1.00 82.06 184 LYS A C 1
ATOM 1462 O O . LYS A 1 184 ? -12.349 -12.947 -11.996 1.00 82.06 184 LYS A O 1
ATOM 1467 N N . ASP A 1 185 ? -10.414 -11.887 -11.559 1.00 82.69 185 ASP A N 1
ATOM 1468 C CA . ASP A 1 185 ? -9.930 -12.853 -10.566 1.00 82.69 185 ASP A CA 1
ATOM 1469 C C . ASP A 1 185 ? -10.786 -12.869 -9.297 1.00 82.69 185 ASP A C 1
ATOM 1471 O O . ASP A 1 185 ? -10.956 -13.916 -8.677 1.00 82.69 185 ASP A O 1
ATOM 1475 N N . ALA A 1 186 ? -11.385 -11.730 -8.947 1.00 75.31 186 ALA A N 1
ATOM 1476 C CA . ALA A 1 186 ? -12.371 -11.636 -7.877 1.00 75.31 186 ALA A CA 1
ATOM 1477 C C . ALA A 1 186 ? -13.749 -12.227 -8.258 1.00 75.31 186 ALA A C 1
ATOM 1479 O O . ALA A 1 186 ? -14.653 -12.255 -7.425 1.00 75.31 186 ALA A O 1
ATOM 1480 N N . GLY A 1 187 ? -13.939 -12.688 -9.503 1.00 73.56 187 GLY A N 1
ATOM 1481 C CA . GLY A 1 187 ? -15.214 -13.218 -10.001 1.00 73.56 187 GLY A CA 1
ATOM 1482 C C . GLY A 1 187 ? -16.264 -12.141 -10.293 1.00 73.56 187 GLY A C 1
ATOM 1483 O O . GLY A 1 187 ? -17.460 -12.429 -10.312 1.00 73.56 187 GLY A O 1
ATOM 1484 N N . ILE A 1 188 ? -15.837 -10.897 -10.508 1.00 69.75 188 ILE A N 1
ATOM 1485 C CA . ILE A 1 188 ? -16.709 -9.726 -10.615 1.00 69.75 188 ILE A CA 1
ATOM 1486 C C . ILE A 1 188 ? -16.873 -9.365 -12.088 1.00 69.75 188 ILE A C 1
ATOM 1488 O O . ILE A 1 188 ? -15.896 -9.177 -12.815 1.00 69.75 188 ILE A O 1
ATOM 1492 N N . GLN A 1 189 ? -18.122 -9.293 -12.556 1.00 63.09 189 GLN A N 1
ATOM 1493 C CA . GLN A 1 189 ? -18.402 -9.000 -13.960 1.00 63.09 189 GLN A CA 1
ATOM 1494 C C . GLN A 1 189 ? -17.900 -7.594 -14.331 1.00 63.09 189 GLN A C 1
ATOM 1496 O O . GLN A 1 189 ? -18.266 -6.591 -13.724 1.00 63.09 189 GLN A O 1
ATOM 1501 N N . ILE A 1 190 ? -17.056 -7.519 -15.366 1.00 55.81 190 ILE A N 1
ATOM 1502 C CA . ILE A 1 190 ? -16.375 -6.288 -15.815 1.00 55.81 190 ILE A CA 1
ATOM 1503 C C . ILE A 1 190 ? -17.371 -5.218 -16.308 1.00 55.81 190 ILE A C 1
ATOM 1505 O O . ILE A 1 190 ? -17.040 -4.035 -16.347 1.00 55.81 190 ILE A O 1
ATOM 1509 N N . SER A 1 191 ? -18.612 -5.602 -16.631 1.00 55.44 191 SER A N 1
ATOM 1510 C CA . SER A 1 191 ? -19.691 -4.673 -16.990 1.00 55.44 191 SER A CA 1
ATOM 1511 C C . SER A 1 191 ? -20.095 -3.737 -15.856 1.00 55.44 191 SER A C 1
ATOM 1513 O O . SER A 1 191 ? -20.810 -2.771 -16.110 1.00 55.44 191 SER A O 1
ATOM 1515 N N . CYS A 1 192 ? -19.678 -4.020 -14.621 1.00 49.88 192 CYS A N 1
ATOM 1516 C CA . CYS A 1 192 ? -20.214 -3.324 -13.478 1.00 49.88 192 CYS A CA 1
ATOM 1517 C C . CYS A 1 192 ? -19.654 -1.890 -13.373 1.00 49.88 192 CYS A C 1
ATOM 1519 O O . CYS A 1 192 ? -20.477 -0.990 -13.325 1.00 49.88 192 CYS A O 1
ATOM 1521 N N . ALA A 1 193 ? -18.333 -1.614 -13.409 1.00 57.94 193 ALA A N 1
ATOM 1522 C CA . ALA A 1 193 ? -17.782 -0.248 -13.238 1.00 57.94 193 ALA A CA 1
ATOM 1523 C C . ALA A 1 193 ? -16.591 0.098 -14.147 1.00 57.94 193 ALA A C 1
ATOM 1525 O O . ALA A 1 193 ? -15.601 -0.634 -14.169 1.00 57.94 193 ALA A O 1
ATOM 1526 N N . PRO A 1 194 ? -16.572 1.279 -14.794 1.00 69.38 194 PRO A N 1
ATOM 1527 C CA . PRO A 1 194 ? -15.347 1.813 -15.374 1.00 69.38 194 PRO A CA 1
ATOM 1528 C C . PRO A 1 194 ? -14.385 2.294 -14.274 1.00 69.38 194 PRO A C 1
ATOM 1530 O O . PRO A 1 194 ? -14.793 3.020 -13.370 1.00 69.38 194 PRO A O 1
ATOM 1533 N N . LEU A 1 195 ? -13.082 2.015 -14.420 1.00 75.00 195 LEU A N 1
ATOM 1534 C CA . LEU A 1 195 ? -12.003 2.469 -13.518 1.00 75.00 195 LEU A CA 1
ATOM 1535 C C . LEU A 1 195 ? -12.095 3.960 -13.140 1.00 75.00 195 LEU A C 1
ATOM 1537 O O . LEU A 1 195 ? -11.799 4.339 -12.010 1.00 75.00 195 LEU A O 1
ATOM 1541 N N . LYS A 1 196 ? -12.532 4.812 -14.077 1.00 72.94 196 LYS A N 1
ATOM 1542 C CA . LYS A 1 196 ? -12.707 6.262 -13.870 1.00 72.94 196 LYS A CA 1
ATOM 1543 C C . LYS A 1 196 ? -13.697 6.610 -12.757 1.00 72.94 196 LYS A C 1
ATOM 1545 O O . LYS A 1 196 ? -13.633 7.723 -12.245 1.00 72.94 196 LYS A O 1
ATOM 1550 N N . LYS A 1 197 ? -14.604 5.691 -12.419 1.00 69.88 197 LYS A N 1
ATOM 1551 C CA . LYS A 1 197 ? -15.560 5.848 -11.325 1.00 69.88 197 LYS A CA 1
ATOM 1552 C C . LYS A 1 197 ? -14.968 5.393 -9.986 1.00 69.88 197 LYS A C 1
ATOM 1554 O O . LYS A 1 197 ? -15.296 5.985 -8.974 1.00 69.88 197 LYS A O 1
ATOM 1559 N N . VAL A 1 198 ? -14.034 4.437 -9.981 1.00 72.75 198 VAL A N 1
ATOM 1560 C CA . VAL A 1 198 ? -13.376 3.904 -8.766 1.00 72.75 198 VAL A CA 1
ATOM 1561 C C . VAL A 1 198 ? -12.189 4.756 -8.315 1.00 72.75 198 VAL A C 1
ATOM 1563 O O . VAL A 1 198 ? -12.053 5.075 -7.137 1.00 72.75 198 VAL A O 1
ATOM 1566 N N . ALA A 1 199 ? -11.321 5.145 -9.249 1.00 78.81 199 ALA A N 1
ATOM 1567 C CA . ALA A 1 199 ? -10.112 5.905 -8.961 1.00 78.81 199 ALA A CA 1
ATOM 1568 C C . ALA A 1 199 ? -10.114 7.224 -9.736 1.00 78.81 199 ALA A C 1
ATOM 1570 O O . ALA A 1 199 ? -10.259 7.248 -10.961 1.00 78.81 199 ALA A O 1
ATOM 1571 N N . SER A 1 200 ? -9.891 8.336 -9.033 1.00 80.19 200 SER A N 1
ATOM 1572 C CA . SER A 1 200 ? -9.760 9.650 -9.667 1.00 80.19 200 SER A CA 1
ATOM 1573 C C . SER A 1 200 ? -8.546 9.701 -10.604 1.00 80.19 200 SER A C 1
ATOM 1575 O O . SER A 1 200 ? -7.569 8.974 -10.421 1.00 80.19 200 SER A O 1
ATOM 1577 N N . LYS A 1 201 ? -8.552 10.615 -11.586 1.00 83.06 201 LYS A N 1
ATOM 1578 C CA . LYS A 1 201 ? -7.405 10.802 -12.499 1.00 83.06 201 LYS A CA 1
ATOM 1579 C C . LYS A 1 201 ? -6.091 11.062 -11.756 1.00 83.06 201 LYS A C 1
ATOM 1581 O O . LYS A 1 201 ? -5.045 10.573 -12.168 1.00 83.06 201 LYS A O 1
ATOM 1586 N N . SER A 1 202 ? -6.137 11.825 -10.662 1.00 83.31 202 SER A N 1
ATOM 1587 C CA . SER A 1 202 ? -4.948 12.098 -9.852 1.00 83.31 202 SER A CA 1
ATOM 1588 C C . SER A 1 202 ? -4.447 10.848 -9.132 1.00 83.31 202 SER A C 1
ATOM 1590 O O . SER A 1 202 ? -3.241 10.691 -8.981 1.00 83.31 202 SER A O 1
ATOM 1592 N N . MET A 1 203 ? -5.342 9.945 -8.731 1.00 85.00 203 MET A N 1
ATOM 1593 C CA . MET A 1 203 ? -4.978 8.673 -8.115 1.00 85.00 203 MET A CA 1
ATOM 1594 C C . MET A 1 203 ? -4.396 7.689 -9.135 1.00 85.00 203 MET A C 1
ATOM 1596 O O . MET A 1 203 ? -3.346 7.108 -8.883 1.00 85.00 203 MET A O 1
ATOM 1600 N N . GLN A 1 204 ? -5.013 7.572 -10.316 1.00 88.00 204 GLN A N 1
ATOM 1601 C CA . GLN A 1 204 ? -4.478 6.766 -11.423 1.00 88.00 204 GLN A CA 1
ATOM 1602 C C . GLN A 1 204 ? -3.076 7.241 -11.824 1.00 88.00 204 GLN A C 1
ATOM 1604 O O . GLN A 1 204 ? -2.176 6.433 -12.027 1.00 88.00 204 GLN A O 1
ATOM 1609 N N . ARG A 1 205 ? -2.849 8.559 -11.851 1.00 89.44 205 ARG A N 1
ATOM 1610 C CA . ARG A 1 205 ? -1.518 9.118 -12.105 1.00 89.44 205 ARG A CA 1
ATOM 1611 C C . ARG A 1 205 ? -0.496 8.710 -11.042 1.00 89.44 205 ARG A C 1
ATOM 1613 O O . ARG A 1 205 ? 0.611 8.342 -11.405 1.00 89.44 205 ARG A O 1
ATOM 1620 N N . ARG A 1 206 ? -0.864 8.711 -9.756 1.00 88.69 206 ARG A N 1
ATOM 1621 C CA . ARG A 1 206 ? 0.032 8.234 -8.686 1.00 88.69 206 ARG A CA 1
ATOM 1622 C C . ARG A 1 206 ? 0.348 6.747 -8.811 1.00 88.69 206 ARG A C 1
ATOM 1624 O O . ARG A 1 206 ? 1.479 6.365 -8.546 1.00 88.69 206 ARG A O 1
ATOM 1631 N N . MET A 1 207 ? -0.625 5.920 -9.203 1.00 91.00 207 MET A N 1
ATOM 1632 C CA . MET A 1 207 ? -0.367 4.502 -9.485 1.00 91.00 207 MET A CA 1
ATOM 1633 C C . MET A 1 207 ? 0.645 4.356 -10.621 1.00 91.00 207 MET A C 1
ATOM 1635 O O . MET A 1 207 ? 1.614 3.622 -10.472 1.00 91.00 207 MET A O 1
ATOM 1639 N N . ALA A 1 208 ? 0.447 5.091 -11.724 1.00 91.44 208 ALA A N 1
ATOM 1640 C CA . ALA A 1 208 ? 1.367 5.091 -12.858 1.00 91.44 208 ALA A CA 1
ATOM 1641 C C . ALA A 1 208 ? 2.781 5.486 -12.418 1.00 91.44 208 ALA A C 1
ATOM 1643 O O . ALA A 1 208 ? 3.727 4.760 -12.691 1.00 91.44 208 ALA A O 1
ATOM 1644 N N . GLU A 1 209 ? 2.914 6.592 -11.683 1.00 90.88 209 GLU A N 1
ATOM 1645 C CA . GLU A 1 209 ? 4.192 7.061 -11.137 1.00 90.88 209 GLU A CA 1
ATOM 1646 C C . GLU A 1 209 ? 4.847 5.988 -10.254 1.00 90.88 209 GLU A C 1
ATOM 1648 O O . GLU A 1 209 ? 6.021 5.690 -10.434 1.00 90.88 209 GLU A O 1
ATOM 1653 N N . LYS A 1 210 ? 4.087 5.326 -9.371 1.00 90.75 210 LYS A N 1
ATOM 1654 C CA . LYS A 1 210 ? 4.623 4.256 -8.520 1.00 90.75 210 LYS A CA 1
ATOM 1655 C C . LYS A 1 210 ? 5.091 3.033 -9.292 1.00 90.75 210 LYS A C 1
ATOM 1657 O O . LYS A 1 210 ? 6.130 2.481 -8.938 1.00 90.75 210 LYS A O 1
ATOM 1662 N N . ILE A 1 211 ? 4.356 2.608 -10.315 1.00 91.38 211 ILE A N 1
ATOM 1663 C CA . ILE A 1 211 ? 4.784 1.474 -11.135 1.00 91.38 211 ILE A CA 1
ATOM 1664 C C . ILE A 1 211 ? 6.017 1.860 -11.953 1.00 91.38 211 ILE A C 1
ATOM 1666 O O . ILE A 1 211 ? 6.970 1.094 -12.000 1.00 91.38 211 ILE A O 1
ATOM 1670 N N . ILE A 1 212 ? 6.039 3.056 -12.544 1.00 89.06 212 ILE A N 1
ATOM 1671 C CA . ILE A 1 212 ? 7.203 3.568 -13.277 1.00 89.06 212 ILE A CA 1
ATOM 1672 C C . ILE A 1 212 ? 8.436 3.607 -12.370 1.00 89.06 212 ILE A C 1
ATOM 1674 O O . ILE A 1 212 ? 9.485 3.110 -12.766 1.00 89.06 212 ILE A O 1
ATOM 1678 N N . ASP A 1 213 ? 8.310 4.130 -11.148 1.00 87.12 213 ASP A N 1
ATOM 1679 C CA . ASP A 1 213 ? 9.397 4.149 -10.164 1.00 87.12 213 ASP A CA 1
ATOM 1680 C C . ASP A 1 213 ? 9.912 2.731 -9.866 1.00 87.12 213 ASP A C 1
ATOM 1682 O O . ASP A 1 213 ? 11.122 2.508 -9.812 1.00 87.12 213 ASP A O 1
ATOM 1686 N N . ALA A 1 214 ? 9.006 1.761 -9.699 1.00 88.00 214 ALA A N 1
ATOM 1687 C CA . ALA A 1 214 ? 9.370 0.369 -9.449 1.00 88.00 214 ALA A CA 1
ATOM 1688 C C . ALA A 1 214 ? 10.071 -0.272 -10.654 1.00 88.00 214 ALA A C 1
ATOM 1690 O O . ALA A 1 214 ? 11.088 -0.936 -10.481 1.00 88.00 214 ALA A O 1
ATOM 1691 N N . VAL A 1 215 ? 9.578 -0.039 -11.872 1.00 88.00 215 VAL A N 1
ATOM 1692 C CA . VAL A 1 215 ? 10.179 -0.570 -13.105 1.00 88.00 215 VAL A CA 1
ATOM 1693 C C . VAL A 1 215 ? 11.546 0.074 -13.364 1.00 88.00 215 VAL A C 1
ATOM 1695 O O . VAL A 1 215 ? 12.488 -0.631 -13.718 1.00 88.00 215 VAL A O 1
ATOM 1698 N N . HIS A 1 216 ? 11.704 1.376 -13.107 1.00 81.88 216 HIS A N 1
ATOM 1699 C CA . HIS A 1 216 ? 13.010 2.041 -13.151 1.00 81.88 216 HIS A CA 1
ATOM 1700 C C . HIS A 1 216 ? 13.993 1.464 -12.126 1.00 81.88 216 HIS A C 1
ATOM 1702 O O . HIS A 1 216 ? 15.178 1.339 -12.426 1.00 81.88 216 HIS A O 1
ATOM 1708 N N . ALA A 1 217 ? 13.524 1.078 -10.936 1.00 81.31 217 ALA A N 1
ATOM 1709 C CA . ALA A 1 217 ? 14.375 0.477 -9.910 1.00 81.31 217 ALA A CA 1
ATOM 1710 C C . ALA A 1 217 ? 14.903 -0.921 -10.287 1.00 81.31 217 ALA A C 1
ATOM 1712 O O . ALA A 1 217 ? 15.896 -1.359 -9.708 1.00 81.31 217 ALA A O 1
ATOM 1713 N N . LEU A 1 218 ? 14.278 -1.605 -11.253 1.00 81.00 218 LEU A N 1
ATOM 1714 C CA . LEU A 1 218 ? 14.769 -2.882 -11.784 1.00 81.00 218 LEU A CA 1
ATOM 1715 C C . LEU A 1 218 ? 15.965 -2.717 -12.737 1.00 81.00 218 LEU A C 1
ATOM 1717 O O . LEU A 1 218 ? 16.544 -3.724 -13.136 1.00 81.00 218 LEU A O 1
ATOM 1721 N N . ASP A 1 219 ? 16.323 -1.478 -13.100 1.00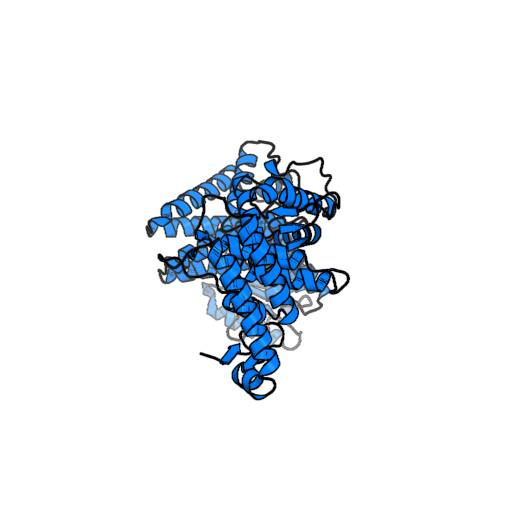 72.31 219 ASP A N 1
ATOM 1722 C CA . ASP A 1 219 ? 17.411 -1.157 -14.034 1.00 72.31 219 ASP A CA 1
ATOM 1723 C C . ASP A 1 219 ? 17.295 -1.964 -15.343 1.00 72.31 219 ASP A C 1
ATOM 1725 O O . ASP A 1 219 ? 18.228 -2.624 -15.793 1.00 72.31 219 ASP A O 1
ATOM 1729 N N . LEU A 1 220 ? 16.095 -1.970 -15.934 1.00 78.62 220 LEU A N 1
ATOM 1730 C CA . LEU A 1 220 ? 15.786 -2.662 -17.189 1.00 78.62 220 LEU A CA 1
ATOM 1731 C C . LEU A 1 220 ? 15.781 -1.677 -18.361 1.00 78.62 220 LEU A C 1
ATOM 1733 O O . LEU A 1 220 ? 15.425 -0.516 -18.195 1.00 78.62 220 LEU A O 1
ATOM 1737 N N . TYR A 1 221 ? 16.128 -2.148 -19.564 1.00 76.94 221 TYR A N 1
ATOM 1738 C CA . TYR A 1 221 ? 15.900 -1.379 -20.796 1.00 76.94 221 TYR A CA 1
ATOM 1739 C C . TYR A 1 221 ? 14.565 -1.737 -21.450 1.00 76.94 221 TYR A C 1
ATOM 1741 O O . TYR A 1 221 ? 13.846 -0.857 -21.917 1.00 76.94 221 TYR A O 1
ATOM 1749 N N . ARG A 1 222 ? 14.221 -3.025 -21.458 1.00 83.75 222 ARG A N 1
ATOM 1750 C CA . ARG A 1 222 ? 12.959 -3.548 -21.973 1.00 83.75 222 ARG A CA 1
ATOM 1751 C C . ARG A 1 222 ? 12.231 -4.332 -20.890 1.00 83.75 222 ARG A C 1
ATOM 1753 O O . ARG A 1 222 ? 12.853 -4.996 -20.064 1.00 83.75 222 ARG A O 1
ATOM 1760 N N . ILE A 1 223 ? 10.906 -4.257 -20.905 1.00 86.81 223 ILE A N 1
ATOM 1761 C CA . ILE A 1 223 ? 10.024 -5.092 -20.092 1.00 86.81 223 ILE A CA 1
ATOM 1762 C C . ILE A 1 223 ? 8.912 -5.641 -20.979 1.00 86.81 223 ILE A C 1
ATOM 1764 O O . ILE A 1 223 ? 8.261 -4.899 -21.712 1.00 86.81 223 ILE A O 1
ATOM 1768 N N . HIS A 1 224 ? 8.683 -6.950 -20.924 1.00 90.00 224 HIS A N 1
ATOM 1769 C CA . HIS A 1 224 ? 7.569 -7.544 -21.651 1.00 90.00 224 HIS A CA 1
ATOM 1770 C C . HIS A 1 224 ? 6.235 -7.109 -21.024 1.00 90.00 224 HIS A C 1
ATOM 1772 O O . HIS A 1 224 ? 6.106 -7.081 -19.795 1.00 90.00 224 HIS A O 1
ATOM 1778 N N . TYR A 1 225 ? 5.225 -6.803 -21.839 1.00 92.06 225 TYR A N 1
ATOM 1779 C CA . TYR A 1 225 ? 3.926 -6.305 -21.376 1.00 92.06 225 TYR A CA 1
ATOM 1780 C C . TYR A 1 225 ? 3.274 -7.233 -20.337 1.00 92.06 225 TYR A C 1
ATOM 1782 O O . TYR A 1 225 ? 2.789 -6.764 -19.308 1.00 92.06 225 TYR A O 1
ATOM 1790 N N . SER A 1 226 ? 3.331 -8.556 -20.535 1.00 90.44 226 SER A N 1
ATOM 1791 C CA . SER A 1 226 ? 2.783 -9.518 -19.561 1.00 90.44 226 SER A CA 1
ATOM 1792 C C . SER A 1 226 ? 3.469 -9.440 -18.190 1.00 90.44 226 SER A C 1
ATOM 1794 O O . SER A 1 226 ? 2.799 -9.544 -17.161 1.00 90.44 226 SER A O 1
ATOM 1796 N N . VAL A 1 227 ? 4.784 -9.200 -18.165 1.00 91.12 227 VAL A N 1
ATOM 1797 C CA . VAL A 1 227 ? 5.569 -9.032 -16.935 1.00 91.12 227 VAL A CA 1
ATOM 1798 C C . VAL A 1 227 ? 5.226 -7.703 -16.275 1.00 91.12 227 VAL A C 1
ATOM 1800 O O . VAL A 1 227 ? 4.999 -7.665 -15.067 1.00 91.12 227 VAL A O 1
ATOM 1803 N N . LEU A 1 228 ? 5.110 -6.626 -17.059 1.00 93.50 228 LEU A N 1
ATOM 1804 C CA . LEU A 1 228 ? 4.682 -5.320 -16.562 1.00 93.50 228 LEU A CA 1
ATOM 1805 C C . LEU A 1 228 ? 3.301 -5.400 -15.898 1.00 93.50 228 LEU A C 1
ATOM 1807 O O . LEU A 1 228 ? 3.104 -4.851 -14.814 1.00 93.50 228 LEU A O 1
ATOM 1811 N N . ILE A 1 229 ? 2.356 -6.104 -16.519 1.00 94.50 229 ILE A N 1
ATOM 1812 C CA . ILE A 1 229 ? 1.012 -6.317 -15.978 1.00 94.50 229 ILE A CA 1
ATOM 1813 C C . ILE A 1 229 ? 1.045 -7.145 -14.694 1.00 94.50 229 ILE A C 1
ATOM 1815 O O . ILE A 1 229 ? 0.397 -6.764 -13.717 1.00 94.50 229 ILE A O 1
ATOM 1819 N N . ALA A 1 230 ? 1.805 -8.243 -14.669 1.00 91.88 230 ALA A N 1
ATOM 1820 C CA . ALA A 1 230 ? 1.949 -9.079 -13.480 1.00 91.88 230 ALA A CA 1
ATOM 1821 C C . ALA A 1 230 ? 2.535 -8.285 -12.302 1.00 91.88 230 ALA A C 1
ATOM 1823 O O . ALA A 1 230 ? 1.938 -8.271 -11.227 1.00 91.88 230 ALA A O 1
ATOM 1824 N N . LEU A 1 231 ? 3.624 -7.545 -12.537 1.00 93.50 231 LEU A N 1
ATOM 1825 C CA . LEU A 1 231 ? 4.251 -6.668 -11.546 1.00 93.50 231 LEU A CA 1
ATOM 1826 C C . LEU A 1 231 ? 3.273 -5.599 -11.046 1.00 93.50 231 LEU A C 1
ATOM 1828 O O . LEU A 1 231 ? 3.104 -5.416 -9.845 1.00 93.50 231 LEU A O 1
ATOM 1832 N N . SER A 1 232 ? 2.589 -4.912 -11.963 1.00 94.50 232 SER A N 1
ATOM 1833 C CA . SER A 1 232 ? 1.630 -3.854 -11.621 1.00 94.50 232 SER A CA 1
ATOM 1834 C C . SER A 1 232 ? 0.472 -4.384 -10.775 1.00 94.50 232 SER A C 1
ATOM 1836 O O . SER A 1 232 ? 0.036 -3.728 -9.828 1.00 94.50 232 SER A O 1
ATOM 1838 N N . LYS A 1 233 ? -0.030 -5.578 -11.106 1.00 93.12 233 LYS A N 1
ATOM 1839 C CA . LYS A 1 233 ? -1.074 -6.261 -10.343 1.00 93.12 233 LYS A CA 1
ATOM 1840 C C . LYS A 1 233 ? -0.575 -6.670 -8.962 1.00 93.12 233 LYS A C 1
ATOM 1842 O O . LYS A 1 233 ? -1.301 -6.475 -7.992 1.00 93.12 233 LYS A O 1
ATOM 1847 N N . GLU A 1 234 ? 0.638 -7.206 -8.862 1.00 91.25 234 GLU A N 1
ATOM 1848 C CA . GLU A 1 234 ? 1.243 -7.553 -7.578 1.00 91.25 234 GLU A CA 1
ATOM 1849 C C . GLU A 1 234 ? 1.365 -6.311 -6.693 1.00 91.25 234 GLU A C 1
ATOM 1851 O O . GLU A 1 234 ? 0.824 -6.308 -5.594 1.00 91.25 234 GLU A O 1
ATOM 1856 N N . MET A 1 235 ? 1.918 -5.209 -7.206 1.00 91.25 235 MET A N 1
ATOM 1857 C CA . MET A 1 235 ? 1.990 -3.932 -6.480 1.00 91.25 235 MET A CA 1
ATOM 1858 C C . MET A 1 235 ? 0.620 -3.430 -6.004 1.00 91.25 235 MET A C 1
ATOM 1860 O O . MET A 1 235 ? 0.507 -2.853 -4.924 1.00 91.25 235 MET A O 1
ATOM 1864 N N . ALA A 1 236 ? -0.424 -3.644 -6.803 1.00 90.75 236 ALA A N 1
ATOM 1865 C CA . ALA A 1 236 ? -1.779 -3.215 -6.489 1.00 90.75 236 ALA A CA 1
ATOM 1866 C C . ALA A 1 236 ? -2.464 -4.074 -5.408 1.00 90.75 236 ALA A C 1
ATOM 1868 O O . ALA A 1 236 ? -3.408 -3.598 -4.772 1.00 90.75 236 ALA A O 1
ATOM 1869 N N . LEU A 1 237 ? -2.008 -5.313 -5.201 1.00 88.56 237 LEU A N 1
ATOM 1870 C CA . LEU A 1 237 ? -2.596 -6.297 -4.282 1.00 88.56 237 LEU A CA 1
ATOM 1871 C C . LEU A 1 237 ? -1.689 -6.653 -3.097 1.00 88.56 237 LEU A C 1
ATOM 1873 O O . LEU A 1 237 ? -2.125 -7.370 -2.197 1.00 88.56 237 LEU A O 1
ATOM 1877 N N . GLN A 1 238 ? -0.432 -6.206 -3.093 1.00 84.06 238 GLN A N 1
ATOM 1878 C CA . GLN A 1 238 ? 0.551 -6.680 -2.129 1.00 84.06 238 GLN A CA 1
ATOM 1879 C C . GLN A 1 238 ? 0.211 -6.206 -0.705 1.00 84.06 238 GLN A C 1
ATOM 1881 O O . GLN A 1 238 ? 0.100 -5.000 -0.455 1.00 84.06 238 GLN A O 1
ATOM 1886 N N . PRO A 1 239 ? 0.101 -7.130 0.267 1.00 75.06 239 PRO A N 1
ATOM 1887 C CA . PRO A 1 239 ? -0.017 -6.754 1.662 1.00 75.06 239 PRO A CA 1
ATOM 1888 C C . PRO A 1 239 ? 1.291 -6.103 2.155 1.00 75.06 239 PRO A C 1
ATOM 1890 O O . PRO A 1 239 ? 2.378 -6.399 1.661 1.00 75.06 239 PRO A O 1
ATOM 1893 N N . PRO A 1 240 ? 1.225 -5.241 3.175 1.00 69.12 240 PRO A N 1
ATOM 1894 C CA . PRO A 1 240 ? 0.074 -5.087 4.049 1.00 69.12 240 PRO A CA 1
ATOM 1895 C C . PRO A 1 240 ? -0.791 -3.848 3.755 1.00 69.12 240 PRO A C 1
ATOM 1897 O O . PRO A 1 240 ? -1.694 -3.576 4.533 1.00 69.12 240 PRO A O 1
ATOM 1900 N N . HIS A 1 241 ? -0.516 -3.105 2.675 1.00 80.44 241 HIS A N 1
ATOM 1901 C CA . HIS A 1 241 ? -1.263 -1.916 2.222 1.00 80.44 241 HIS A CA 1
ATOM 1902 C C . HIS A 1 241 ? -1.624 -2.047 0.730 1.00 80.44 241 HIS A C 1
ATOM 1904 O O . HIS A 1 241 ? -1.020 -1.368 -0.108 1.00 80.44 241 HIS A O 1
ATOM 1910 N N . PRO A 1 242 ? -2.558 -2.941 0.367 1.00 87.81 242 PRO A N 1
ATOM 1911 C CA . PRO A 1 242 ? -2.941 -3.112 -1.026 1.00 87.81 242 PRO A CA 1
ATOM 1912 C C . PRO A 1 242 ? -3.741 -1.898 -1.526 1.00 87.81 242 PRO A C 1
ATOM 1914 O O . PRO A 1 242 ? -4.496 -1.282 -0.778 1.00 87.81 242 PRO A O 1
ATOM 1917 N N . TRP A 1 243 ? -3.630 -1.553 -2.810 1.00 89.25 243 TRP A N 1
ATOM 1918 C CA . TRP A 1 243 ? -4.479 -0.509 -3.406 1.00 89.25 243 TRP A CA 1
ATOM 1919 C C . TRP A 1 243 ? -5.915 -1.004 -3.575 1.00 89.25 243 TRP A C 1
ATOM 1921 O O . TRP A 1 243 ? -6.867 -0.241 -3.404 1.00 89.25 243 TRP A O 1
ATOM 1931 N N . PHE A 1 244 ? -6.062 -2.286 -3.907 1.00 85.38 244 PHE A N 1
ATOM 1932 C CA . PHE A 1 244 ? -7.336 -2.983 -4.035 1.00 85.38 244 PHE A CA 1
ATOM 1933 C C . PHE A 1 244 ? -7.359 -4.170 -3.075 1.00 85.38 244 PHE A C 1
ATOM 1935 O O . PHE A 1 244 ? -6.431 -4.970 -3.071 1.00 85.38 244 PHE A O 1
ATOM 1942 N N . SER A 1 245 ? -8.444 -4.329 -2.321 1.00 80.62 245 SER A N 1
ATOM 1943 C CA . SER A 1 245 ? -8.652 -5.478 -1.433 1.00 80.62 245 SER A CA 1
ATOM 1944 C C . SER A 1 245 ? -9.769 -6.362 -1.997 1.00 80.62 245 SER A C 1
ATOM 1946 O O . SER A 1 245 ? -10.890 -6.314 -1.493 1.00 80.62 245 SER A O 1
ATOM 1948 N N . PRO A 1 246 ? -9.521 -7.146 -3.067 1.00 70.75 246 PRO A N 1
ATOM 1949 C CA . PRO A 1 246 ? -10.573 -7.903 -3.753 1.00 70.75 246 PRO A CA 1
ATOM 1950 C C . PRO A 1 246 ? -11.233 -8.949 -2.845 1.00 70.75 246 PRO A C 1
ATOM 1952 O O . PRO A 1 246 ? -12.398 -9.290 -3.036 1.00 70.75 246 PRO A O 1
ATOM 1955 N N . THR A 1 247 ? -10.505 -9.434 -1.838 1.00 73.56 247 THR A N 1
ATOM 1956 C CA . THR A 1 247 ? -11.012 -10.393 -0.860 1.00 73.56 247 THR A CA 1
ATOM 1957 C C . THR A 1 247 ? -11.703 -9.665 0.285 1.00 73.56 247 THR A C 1
ATOM 1959 O O . THR A 1 247 ? -11.069 -8.934 1.048 1.00 73.56 247 THR A O 1
ATOM 1962 N N . VAL A 1 248 ? -13.006 -9.911 0.424 1.00 68.62 248 VAL A N 1
ATOM 1963 C CA . VAL A 1 248 ? -13.817 -9.390 1.530 1.00 68.62 248 VAL A CA 1
ATOM 1964 C C . VAL A 1 248 ? -13.302 -9.905 2.855 1.00 68.62 248 VAL A C 1
ATOM 1966 O O . VAL A 1 248 ? -13.162 -11.115 3.037 1.00 68.62 248 VAL A O 1
ATOM 1969 N N . ARG A 1 249 ? -13.099 -8.974 3.798 1.00 71.50 249 ARG A N 1
ATOM 1970 C CA . ARG A 1 249 ? -12.739 -9.293 5.181 1.00 71.50 249 ARG A CA 1
ATOM 1971 C C . ARG A 1 249 ? -11.496 -10.181 5.243 1.00 71.50 249 ARG A C 1
ATOM 1973 O O . ARG A 1 249 ? -11.442 -11.165 5.979 1.00 71.50 249 ARG A O 1
ATOM 1980 N N . GLU A 1 250 ? -10.481 -9.839 4.455 1.00 83.25 250 GLU A N 1
ATOM 1981 C CA . GLU A 1 250 ? -9.195 -10.513 4.540 1.00 83.25 250 GLU A CA 1
ATOM 1982 C C . GLU A 1 250 ? -8.536 -10.192 5.885 1.00 83.25 250 GLU A C 1
ATOM 1984 O O . GLU A 1 250 ? -8.026 -9.094 6.119 1.00 83.25 250 GLU A O 1
ATOM 1989 N N . PHE A 1 251 ? -8.550 -11.175 6.788 1.00 85.00 251 PHE A N 1
ATOM 1990 C CA . PHE A 1 251 ? -8.097 -10.987 8.161 1.00 85.00 251 PHE A CA 1
ATOM 1991 C C . PHE A 1 251 ? -6.681 -10.411 8.249 1.00 85.00 251 PHE A C 1
ATOM 1993 O O . PHE A 1 251 ? -6.443 -9.537 9.072 1.00 85.00 251 PHE A O 1
ATOM 2000 N N . GLN A 1 252 ? -5.746 -10.859 7.405 1.00 86.62 252 GLN A N 1
ATOM 2001 C CA . GLN A 1 252 ? -4.354 -10.400 7.457 1.00 86.62 252 GLN A CA 1
ATOM 2002 C C . GLN A 1 252 ? -4.235 -8.891 7.208 1.00 86.62 252 GLN A C 1
ATOM 2004 O O . GLN A 1 252 ? -3.596 -8.193 7.997 1.00 86.62 252 GLN A O 1
ATOM 2009 N N . THR A 1 253 ? -4.901 -8.395 6.166 1.00 88.44 253 THR A N 1
ATOM 2010 C CA . THR A 1 253 ? -4.904 -6.984 5.766 1.00 88.44 253 THR A CA 1
ATOM 2011 C C . THR A 1 253 ? -5.586 -6.112 6.821 1.00 88.44 253 THR A C 1
ATOM 2013 O O . THR A 1 253 ? -4.987 -5.166 7.342 1.00 88.44 253 THR A O 1
ATOM 2016 N N . VAL A 1 254 ? -6.805 -6.476 7.233 1.00 90.44 254 VAL A N 1
ATOM 2017 C CA . VAL A 1 254 ? -7.565 -5.699 8.229 1.00 90.44 254 VAL A CA 1
ATOM 2018 C C . VAL A 1 254 ? -6.866 -5.719 9.593 1.00 90.44 254 VAL A C 1
ATOM 2020 O O . VAL A 1 254 ? -6.733 -4.675 10.229 1.00 90.44 254 VAL A O 1
ATOM 2023 N N . ASN A 1 255 ? -6.364 -6.877 10.038 1.00 91.06 255 ASN A N 1
ATOM 2024 C CA . ASN A 1 255 ? -5.660 -7.001 11.314 1.00 91.06 255 ASN A CA 1
ATOM 2025 C C . ASN A 1 255 ? -4.347 -6.220 11.322 1.00 91.06 255 ASN A C 1
ATOM 2027 O O . ASN A 1 255 ? -4.019 -5.602 12.330 1.00 91.06 255 ASN A O 1
ATOM 2031 N N . TYR A 1 256 ? -3.600 -6.211 10.216 1.00 93.12 256 TYR A N 1
ATOM 2032 C CA . TYR A 1 256 ? -2.401 -5.387 10.131 1.00 93.12 256 TYR A CA 1
ATOM 2033 C C . TYR A 1 256 ? -2.734 -3.911 10.365 1.00 93.12 256 TYR A C 1
ATOM 2035 O O . TYR A 1 256 ? -2.143 -3.289 11.247 1.00 93.12 256 TYR A O 1
ATOM 2043 N N . HIS A 1 257 ? -3.699 -3.347 9.635 1.00 93.94 257 HIS A N 1
ATOM 2044 C CA . HIS A 1 257 ? -4.084 -1.948 9.831 1.00 93.94 257 HIS A CA 1
ATOM 2045 C C . HIS A 1 257 ? -4.628 -1.686 11.235 1.00 93.94 257 HIS A C 1
ATOM 2047 O O . HIS A 1 257 ? -4.279 -0.669 11.835 1.00 93.94 257 HIS A O 1
ATOM 2053 N N . TYR A 1 258 ? -5.390 -2.634 11.783 1.00 93.00 258 TYR A N 1
ATOM 2054 C CA . TYR A 1 258 ? -5.901 -2.576 13.147 1.00 93.00 258 TYR A CA 1
ATOM 2055 C C . TYR A 1 258 ? -4.790 -2.434 14.195 1.00 93.00 258 TYR A C 1
ATOM 2057 O O . TYR A 1 258 ? -4.791 -1.509 15.011 1.00 93.00 258 TYR A O 1
ATOM 2065 N N . GLU A 1 259 ? -3.790 -3.311 14.143 1.00 90.69 259 GLU A N 1
ATOM 2066 C CA . GLU A 1 259 ? -2.647 -3.260 15.059 1.00 90.69 259 GLU A CA 1
ATOM 2067 C C . GLU A 1 259 ? -1.805 -1.993 14.842 1.00 90.69 259 GLU A C 1
ATOM 2069 O O . GLU A 1 259 ? -1.303 -1.392 15.797 1.00 90.69 259 GLU A O 1
ATOM 2074 N N . ARG A 1 260 ? -1.671 -1.540 13.590 1.00 94.06 260 ARG A N 1
ATOM 2075 C CA . ARG A 1 260 ? -0.880 -0.354 13.247 1.00 94.06 260 ARG A CA 1
ATOM 2076 C C . ARG A 1 260 ? -1.503 0.948 13.730 1.00 94.06 260 ARG A C 1
ATOM 2078 O O . ARG A 1 260 ? -0.759 1.767 14.273 1.00 94.06 260 ARG A O 1
ATOM 2085 N N . TYR A 1 261 ? -2.812 1.165 13.582 1.00 93.69 261 TYR A N 1
ATOM 2086 C CA . TYR A 1 261 ? -3.410 2.388 14.127 1.00 93.69 261 TYR A CA 1
ATOM 2087 C C . TYR A 1 261 ? -3.354 2.374 15.658 1.00 93.69 261 TYR A C 1
ATOM 2089 O O . TYR A 1 261 ? -3.012 3.393 16.247 1.00 93.69 261 TYR A O 1
ATOM 2097 N N . LYS A 1 262 ? -3.570 1.224 16.320 1.00 91.06 262 LYS A N 1
ATOM 2098 C CA . LYS A 1 262 ? -3.448 1.112 17.786 1.00 91.06 262 LYS A CA 1
ATOM 2099 C C . LYS A 1 262 ? -2.042 1.425 18.284 1.00 91.06 262 LYS A C 1
ATOM 2101 O O . LYS A 1 262 ? -1.881 2.179 19.245 1.00 91.06 262 LYS A O 1
ATOM 2106 N N . LEU A 1 263 ? -1.023 0.867 17.630 1.00 92.62 263 LEU A N 1
ATOM 2107 C CA . LEU A 1 263 ? 0.375 1.155 17.942 1.00 92.62 263 LEU A CA 1
ATOM 2108 C C . LEU A 1 263 ? 0.671 2.651 17.803 1.00 92.62 263 LEU A C 1
ATOM 2110 O O . LEU A 1 263 ? 1.268 3.244 18.699 1.00 92.62 263 LEU A O 1
ATOM 2114 N N . ASN A 1 264 ? 0.260 3.260 16.691 1.00 92.94 264 ASN A N 1
ATOM 2115 C CA . ASN A 1 264 ? 0.507 4.678 16.454 1.00 92.94 264 ASN A CA 1
ATOM 2116 C C . ASN A 1 264 ? -0.336 5.582 17.362 1.00 92.94 264 ASN A C 1
ATOM 2118 O O . ASN A 1 264 ? 0.145 6.645 17.730 1.00 92.94 264 ASN A O 1
ATOM 2122 N N . ASN A 1 265 ? -1.510 5.143 17.823 1.00 91.12 265 ASN A N 1
ATOM 2123 C CA . ASN A 1 265 ? -2.292 5.884 18.811 1.00 91.12 265 ASN A CA 1
ATOM 2124 C C . ASN A 1 265 ? -1.564 5.946 20.162 1.00 91.12 265 ASN A C 1
ATOM 2126 O O . ASN A 1 265 ? -1.434 7.010 20.756 1.00 91.12 265 ASN A O 1
ATOM 2130 N N . ARG A 1 266 ? -0.973 4.825 20.607 1.00 91.81 266 ARG A N 1
ATOM 2131 C CA . ARG A 1 266 ? -0.116 4.803 21.810 1.00 91.81 266 ARG A CA 1
ATOM 2132 C C . ARG A 1 266 ? 1.114 5.701 21.658 1.00 91.81 266 ARG A C 1
ATOM 2134 O O . ARG A 1 266 ? 1.485 6.387 22.604 1.00 91.81 266 ARG A O 1
ATOM 2141 N N . LYS A 1 267 ? 1.739 5.708 20.474 1.00 91.81 267 LYS A N 1
ATOM 2142 C CA . LYS A 1 267 ? 2.870 6.605 20.175 1.00 91.81 267 LYS A CA 1
ATOM 2143 C C . LYS A 1 267 ? 2.456 8.073 20.174 1.00 91.81 267 LYS A C 1
ATOM 2145 O O . LYS A 1 267 ? 3.205 8.893 20.687 1.00 91.81 267 LYS A O 1
ATOM 2150 N N . ALA A 1 268 ? 1.286 8.391 19.626 1.00 90.75 268 ALA A N 1
ATOM 2151 C CA . ALA A 1 268 ? 0.736 9.738 19.634 1.00 90.75 268 ALA A CA 1
ATOM 2152 C C . ALA A 1 268 ? 0.489 10.211 21.073 1.00 90.75 268 ALA A C 1
ATOM 2154 O O . ALA A 1 268 ? 1.002 11.261 21.441 1.00 90.75 268 ALA A O 1
ATOM 2155 N N . LYS A 1 269 ? -0.155 9.391 21.914 1.00 91.25 269 LYS A N 1
ATOM 2156 C CA . LYS A 1 269 ? -0.343 9.685 23.342 1.00 91.25 269 LYS A CA 1
ATOM 2157 C C . LYS A 1 269 ? 0.982 9.954 24.063 1.00 91.25 269 LYS A C 1
ATOM 2159 O O . LYS A 1 269 ? 1.147 10.997 24.683 1.00 91.25 269 LYS A O 1
ATOM 2164 N N . ALA A 1 270 ? 1.962 9.061 23.913 1.00 90.31 270 ALA A N 1
ATOM 2165 C CA . ALA A 1 270 ? 3.277 9.237 24.530 1.00 90.31 270 ALA A CA 1
ATOM 2166 C C . ALA A 1 270 ? 3.994 10.507 24.031 1.00 90.31 270 ALA A C 1
ATOM 2168 O O . ALA A 1 270 ? 4.604 11.224 24.818 1.00 90.31 270 ALA A O 1
ATOM 2169 N N . ALA A 1 271 ? 3.905 10.809 22.730 1.00 91.00 271 ALA A N 1
ATOM 2170 C CA . ALA A 1 271 ? 4.475 12.023 22.148 1.00 91.00 271 ALA A CA 1
ATOM 2171 C C . ALA A 1 271 ? 3.777 13.295 22.657 1.00 91.00 271 ALA A C 1
ATOM 2173 O O . ALA A 1 271 ? 4.442 14.303 22.884 1.00 91.00 271 ALA A O 1
ATOM 2174 N N . GLN A 1 272 ? 2.459 13.245 22.869 1.00 90.44 272 GLN A N 1
ATOM 2175 C CA . GLN A 1 272 ? 1.687 14.334 23.463 1.00 90.44 272 GLN A CA 1
ATOM 2176 C C . GLN A 1 272 ? 2.126 14.598 24.910 1.00 90.44 272 GLN A C 1
ATOM 2178 O O . GLN A 1 272 ? 2.404 15.743 25.259 1.00 90.44 272 GLN A O 1
ATOM 2183 N N . GLU A 1 273 ? 2.265 13.548 25.725 1.00 91.50 273 GLU A N 1
ATOM 2184 C CA . GLU A 1 273 ? 2.679 13.642 27.135 1.00 91.50 273 GLU A CA 1
ATOM 2185 C C . GLU A 1 273 ? 4.055 14.306 27.305 1.00 91.50 273 GLU A C 1
ATOM 2187 O O . GLU A 1 273 ? 4.264 15.067 28.250 1.00 91.50 273 GLU A O 1
ATOM 2192 N N . VAL A 1 274 ? 4.983 14.075 26.370 1.00 92.81 274 VAL A N 1
ATOM 2193 C CA . VAL A 1 274 ? 6.325 14.690 26.378 1.00 92.81 274 VAL A CA 1
ATOM 2194 C C . VAL A 1 274 ? 6.437 15.944 25.503 1.00 92.81 274 VAL A C 1
ATOM 2196 O O . VAL A 1 274 ? 7.534 16.476 25.337 1.00 92.81 274 VAL A O 1
ATOM 2199 N N . SER A 1 275 ? 5.324 16.431 24.940 1.00 90.31 275 SER A N 1
ATOM 2200 C CA . SER A 1 275 ? 5.281 17.590 24.031 1.00 90.31 275 SER A CA 1
ATOM 2201 C C . SER A 1 275 ? 6.191 17.471 22.788 1.00 90.31 275 SER A C 1
ATOM 2203 O O . SER A 1 275 ? 6.664 18.478 22.254 1.00 90.31 275 SER A O 1
ATOM 2205 N N . ASP A 1 276 ? 6.425 16.255 22.278 1.00 89.50 276 ASP A N 1
ATOM 2206 C CA . ASP A 1 276 ? 7.092 16.030 20.987 1.00 89.50 276 ASP A CA 1
ATOM 2207 C C . ASP A 1 276 ? 6.081 16.166 19.840 1.00 89.50 276 ASP A C 1
ATOM 2209 O O . ASP A 1 276 ? 5.548 15.196 19.293 1.00 89.50 276 ASP A O 1
ATOM 2213 N N . TYR A 1 277 ? 5.823 17.412 19.448 1.00 88.50 277 TYR A N 1
ATOM 2214 C CA . TYR A 1 277 ? 4.857 17.743 18.399 1.00 88.50 277 TYR A CA 1
ATOM 2215 C C . TYR A 1 277 ? 5.238 17.208 17.009 1.00 88.50 277 TYR A C 1
ATOM 2217 O O . TYR A 1 277 ? 4.369 17.023 16.153 1.00 88.50 277 TYR A O 1
ATOM 2225 N N . GLY A 1 278 ? 6.525 16.939 16.764 1.00 87.81 278 GLY A N 1
ATOM 2226 C CA . GLY A 1 278 ? 6.977 16.316 15.523 1.00 87.81 278 GLY A CA 1
ATOM 2227 C C . GLY A 1 278 ? 6.512 14.867 15.452 1.00 87.81 278 GLY A C 1
ATOM 2228 O O . GLY A 1 278 ? 5.805 14.487 14.513 1.00 87.81 278 GLY A O 1
ATOM 2229 N N . ALA A 1 279 ? 6.865 14.076 16.467 1.00 89.50 279 ALA A N 1
ATOM 2230 C CA . ALA A 1 279 ? 6.451 12.680 16.574 1.00 89.50 279 ALA A CA 1
ATOM 2231 C C . ALA A 1 279 ? 4.928 12.529 16.696 1.00 89.50 279 ALA A C 1
ATOM 2233 O O . ALA A 1 279 ? 4.360 11.611 16.094 1.00 89.50 279 ALA A O 1
ATOM 2234 N N . LEU A 1 280 ? 4.262 13.449 17.402 1.00 92.12 280 LEU A N 1
ATOM 2235 C CA . LEU A 1 280 ? 2.806 13.491 17.521 1.00 92.12 280 LEU A CA 1
ATOM 2236 C C . LEU A 1 280 ? 2.146 13.622 16.144 1.00 92.12 280 LEU A C 1
ATOM 2238 O O . LEU A 1 280 ? 1.316 12.792 15.782 1.00 92.12 280 LEU A O 1
ATOM 2242 N N . TYR A 1 281 ? 2.562 14.600 15.334 1.00 91.88 281 TYR A N 1
ATOM 2243 C CA . TYR A 1 281 ? 1.987 14.814 14.004 1.00 91.88 281 TYR A CA 1
ATOM 2244 C C . TYR A 1 281 ? 2.162 13.605 13.076 1.00 91.88 281 TYR A C 1
ATOM 2246 O O . TYR A 1 281 ? 1.217 13.204 12.392 1.00 91.88 281 TYR A O 1
ATOM 2254 N N . TYR A 1 282 ? 3.349 12.990 13.062 1.00 92.25 282 TYR A N 1
ATOM 2255 C CA . TYR A 1 282 ? 3.571 11.770 12.282 1.00 92.25 282 TYR A CA 1
ATOM 2256 C C . TYR A 1 282 ? 2.696 10.614 12.768 1.00 92.25 282 TYR A C 1
ATOM 2258 O O . TYR A 1 282 ? 2.067 9.944 11.950 1.00 92.25 282 TYR A O 1
ATOM 2266 N N . SER A 1 283 ? 2.606 10.419 14.084 1.00 94.62 283 SER A N 1
ATOM 2267 C CA . SER A 1 283 ? 1.799 9.351 14.676 1.00 94.62 283 SER A CA 1
ATOM 2268 C C . SER A 1 283 ? 0.311 9.540 14.374 1.00 94.62 283 SER A C 1
ATOM 2270 O O . SER A 1 283 ? -0.348 8.575 14.004 1.00 94.62 283 SER A O 1
ATOM 2272 N N . ILE A 1 284 ? -0.207 10.773 14.416 1.00 95.50 284 ILE A N 1
ATOM 2273 C CA . ILE A 1 284 ? -1.597 11.068 14.037 1.00 95.50 284 ILE A CA 1
ATOM 2274 C C . ILE A 1 284 ? -1.858 10.727 12.568 1.00 95.50 284 ILE A C 1
ATOM 2276 O O . ILE A 1 284 ? -2.858 10.083 12.259 1.00 95.50 284 ILE A O 1
ATOM 2280 N N . LYS A 1 285 ? -0.965 11.102 11.644 1.00 95.06 285 LYS A N 1
ATOM 2281 C CA . LYS A 1 285 ? -1.137 10.746 10.224 1.00 95.06 285 LYS A CA 1
ATOM 2282 C C . LYS A 1 285 ? -1.195 9.235 10.012 1.00 95.06 285 LYS A C 1
ATOM 2284 O O . LYS A 1 285 ? -1.988 8.774 9.195 1.00 95.06 285 LYS A O 1
ATOM 2289 N N . GLU A 1 286 ? -0.374 8.486 10.741 1.00 95.56 286 GLU A N 1
ATOM 2290 C CA . GLU A 1 286 ? -0.394 7.024 10.711 1.00 95.56 286 GLU A CA 1
ATOM 2291 C C . GLU A 1 286 ? -1.685 6.457 11.321 1.00 95.56 286 GLU A C 1
ATOM 2293 O O . GLU A 1 286 ? -2.251 5.525 10.756 1.00 95.56 286 GLU A O 1
ATOM 2298 N N . VAL A 1 287 ? -2.188 7.023 12.428 1.00 97.25 287 VAL A N 1
ATOM 2299 C CA . VAL A 1 287 ? -3.499 6.655 13.000 1.00 97.25 287 VAL A CA 1
ATOM 2300 C C . VAL A 1 287 ? -4.601 6.869 11.971 1.00 97.25 287 VAL A C 1
ATOM 2302 O O . VAL A 1 287 ? -5.390 5.956 11.742 1.00 97.25 287 VAL A O 1
ATOM 2305 N N . VAL A 1 288 ? -4.632 8.034 11.319 1.00 97.62 288 VAL A N 1
ATOM 2306 C CA . VAL A 1 288 ? -5.648 8.387 10.321 1.00 97.62 288 VAL A CA 1
ATOM 2307 C C . VAL A 1 288 ? -5.590 7.446 9.120 1.00 97.62 288 VAL A C 1
ATOM 2309 O O . VAL A 1 288 ? -6.612 6.868 8.759 1.00 97.62 288 VAL A O 1
ATOM 2312 N N . GLU A 1 289 ? -4.409 7.241 8.527 1.00 95.81 289 GLU A N 1
ATOM 2313 C CA . GLU A 1 289 ? -4.279 6.363 7.358 1.00 95.81 289 GLU A CA 1
ATOM 2314 C C . GLU A 1 289 ? -4.692 4.931 7.682 1.00 95.81 289 GLU A C 1
ATOM 2316 O O . GLU A 1 289 ? -5.510 4.351 6.974 1.00 95.81 289 GLU A O 1
ATOM 2321 N N . HIS A 1 290 ? -4.158 4.366 8.764 1.00 96.06 290 HIS A N 1
ATOM 2322 C CA . HIS A 1 290 ? -4.420 2.976 9.112 1.00 96.06 290 HIS A CA 1
ATOM 2323 C C . HIS A 1 290 ? -5.847 2.744 9.614 1.00 96.06 290 HIS A C 1
ATOM 2325 O O . HIS A 1 290 ? -6.402 1.680 9.356 1.00 96.06 290 HIS A O 1
ATOM 2331 N N . SER A 1 291 ? -6.466 3.724 10.274 1.00 97.38 291 SER A N 1
ATOM 2332 C CA . SER A 1 291 ? -7.881 3.643 10.650 1.00 97.38 291 SER A CA 1
ATOM 2333 C C . SER A 1 291 ? -8.764 3.555 9.406 1.00 97.38 291 SER A C 1
ATOM 2335 O O . SER A 1 291 ? -9.574 2.637 9.267 1.00 97.38 291 SER A O 1
ATOM 2337 N N . CYS A 1 292 ? -8.540 4.450 8.439 1.00 96.12 292 CYS A N 1
ATOM 2338 C CA . CYS A 1 292 ? -9.282 4.436 7.185 1.00 96.12 292 CYS A CA 1
ATOM 2339 C C . CYS A 1 292 ? -8.995 3.171 6.368 1.00 96.12 292 CYS A C 1
ATOM 2341 O O . CYS A 1 292 ? -9.934 2.540 5.898 1.00 96.12 292 CYS A O 1
ATOM 2343 N N . ALA A 1 293 ? -7.734 2.750 6.248 1.00 94.38 293 ALA A N 1
ATOM 2344 C CA . ALA A 1 293 ? -7.367 1.532 5.526 1.00 94.38 293 ALA A CA 1
ATOM 2345 C C . ALA A 1 293 ? -8.012 0.278 6.143 1.00 94.38 293 ALA A C 1
ATOM 2347 O O . ALA A 1 293 ? -8.460 -0.604 5.416 1.00 94.38 293 ALA A O 1
ATOM 2348 N N . ALA A 1 294 ? -8.136 0.207 7.474 1.00 94.12 294 ALA A N 1
ATOM 2349 C CA . ALA A 1 294 ? -8.803 -0.905 8.147 1.00 94.12 294 ALA A CA 1
ATOM 2350 C C . ALA A 1 294 ? -10.306 -0.976 7.817 1.00 94.12 294 ALA A C 1
ATOM 2352 O O . ALA A 1 294 ? -10.800 -2.055 7.490 1.00 94.12 294 ALA A O 1
ATOM 2353 N N . ILE A 1 295 ? -11.016 0.163 7.849 1.00 93.69 295 ILE A N 1
ATOM 2354 C CA . ILE A 1 295 ? -12.432 0.248 7.439 1.00 93.69 295 ILE A CA 1
ATOM 2355 C C . ILE A 1 295 ? -12.571 -0.172 5.975 1.00 93.69 295 ILE A C 1
ATOM 2357 O O . ILE A 1 295 ? -13.371 -1.044 5.643 1.00 93.69 295 ILE A O 1
ATOM 2361 N N . MET A 1 296 ? -11.759 0.421 5.100 1.00 91.00 296 MET A N 1
ATOM 2362 C CA . MET A 1 296 ? -11.821 0.174 3.662 1.00 91.00 296 MET A CA 1
ATOM 2363 C C . MET A 1 296 ? -11.538 -1.299 3.352 1.00 91.00 296 MET A C 1
ATOM 2365 O O . MET A 1 296 ? -12.326 -1.929 2.660 1.00 91.00 296 MET A O 1
ATOM 2369 N N . GLY A 1 297 ? -10.506 -1.898 3.950 1.00 89.38 297 GLY A N 1
ATOM 2370 C CA . GLY A 1 297 ? -10.192 -3.321 3.784 1.00 89.38 297 GLY A CA 1
ATOM 2371 C C . GLY A 1 297 ? -11.267 -4.258 4.321 1.00 89.38 297 GLY A C 1
ATOM 2372 O O . GLY A 1 297 ? -11.535 -5.295 3.719 1.00 89.38 297 GLY A O 1
ATOM 2373 N N . TYR A 1 298 ? -11.933 -3.887 5.417 1.00 88.62 298 TYR A N 1
ATOM 2374 C CA . TYR A 1 298 ? -13.022 -4.680 5.983 1.00 88.62 298 TYR A CA 1
ATOM 2375 C C . TYR A 1 298 ? -14.223 -4.780 5.030 1.00 88.62 298 TYR A C 1
ATOM 2377 O O . TYR A 1 298 ? -14.766 -5.871 4.837 1.00 88.62 298 TYR A O 1
ATOM 2385 N N . TYR A 1 299 ? -14.577 -3.677 4.366 1.00 86.00 299 TYR A N 1
ATOM 2386 C CA . TYR A 1 299 ? -15.629 -3.635 3.340 1.00 86.00 299 TYR A CA 1
ATOM 2387 C C . TYR A 1 299 ? -15.108 -3.911 1.919 1.00 86.00 299 TYR A C 1
ATOM 2389 O O . TYR A 1 299 ? -15.861 -3.830 0.950 1.00 86.00 299 TYR A O 1
ATOM 2397 N N . SER A 1 300 ? -13.826 -4.269 1.796 1.00 82.38 300 SER A N 1
ATOM 2398 C CA . SER A 1 300 ? -13.077 -4.434 0.547 1.00 82.38 300 SER A CA 1
ATOM 2399 C C . SER A 1 300 ? -12.915 -3.188 -0.326 1.00 82.38 300 SER A C 1
ATOM 2401 O O . SER A 1 300 ? -12.340 -3.276 -1.400 1.00 82.38 300 SER A O 1
ATOM 2403 N N . ILE A 1 301 ? -13.331 -2.008 0.118 1.00 83.06 301 ILE A N 1
ATOM 2404 C CA . ILE A 1 301 ? -13.292 -0.776 -0.670 1.00 83.06 301 ILE A CA 1
ATOM 2405 C C . ILE A 1 301 ? -11.864 -0.435 -1.121 1.00 83.06 301 ILE A C 1
ATOM 2407 O O . ILE A 1 301 ? -10.894 -0.590 -0.380 1.00 83.06 301 ILE A O 1
ATOM 2411 N N . TYR A 1 302 ? -11.752 0.055 -2.360 1.00 86.19 302 TYR A N 1
ATOM 2412 C CA . TYR A 1 302 ? -10.522 0.589 -2.943 1.00 86.19 302 TYR A CA 1
ATOM 2413 C C . TYR A 1 302 ? -9.814 1.555 -1.978 1.00 86.19 302 TYR A C 1
ATOM 2415 O O . TYR A 1 302 ? -10.372 2.591 -1.633 1.00 86.19 302 TYR A O 1
ATOM 2423 N N . MET A 1 303 ? -8.587 1.244 -1.555 1.00 88.06 303 MET A N 1
ATOM 2424 C CA . MET A 1 303 ? -7.897 2.009 -0.509 1.00 88.06 303 MET A CA 1
ATOM 2425 C C . MET A 1 303 ? -7.179 3.241 -1.057 1.00 88.06 303 MET A C 1
ATOM 2427 O O . MET A 1 303 ? -7.100 4.255 -0.379 1.00 88.06 303 MET A O 1
ATOM 2431 N N . GLY A 1 304 ? -6.691 3.213 -2.295 1.00 87.94 304 GLY A N 1
ATOM 2432 C CA . GLY A 1 304 ? -5.873 4.315 -2.801 1.00 87.94 304 GLY A CA 1
ATOM 2433 C C . GLY A 1 304 ? -4.416 3.938 -3.042 1.00 87.94 304 GLY A C 1
ATOM 2434 O O . GLY A 1 304 ? -3.970 2.843 -2.723 1.00 87.94 304 GLY A O 1
ATOM 2435 N N . CYS A 1 305 ? -3.667 4.870 -3.631 1.00 87.94 305 CYS A N 1
ATOM 2436 C CA . CYS A 1 305 ? -2.222 4.769 -3.800 1.00 87.94 305 CYS A CA 1
ATOM 2437 C C . CYS A 1 305 ? -1.522 5.996 -3.192 1.00 87.94 305 CYS A C 1
ATOM 2439 O O . CYS A 1 305 ? -1.720 7.142 -3.622 1.00 87.94 305 CYS A O 1
ATOM 2441 N N . GLY A 1 306 ? -0.647 5.743 -2.216 1.00 85.75 306 GLY A N 1
ATOM 2442 C CA . GLY A 1 306 ? 0.231 6.734 -1.595 1.00 85.75 306 GLY A CA 1
ATOM 2443 C C . GLY A 1 306 ? -0.218 7.222 -0.209 1.00 85.75 306 GLY A C 1
ATOM 2444 O O . GLY A 1 306 ? -1.187 6.720 0.355 1.00 85.75 306 GLY A O 1
ATOM 2445 N N . PRO A 1 307 ? 0.491 8.210 0.366 1.00 86.31 307 PRO A N 1
ATOM 2446 C CA . PRO A 1 307 ? 0.245 8.658 1.735 1.00 86.31 307 PRO A CA 1
ATOM 2447 C C . PRO A 1 307 ? -1.147 9.274 1.911 1.00 86.31 307 PRO A C 1
ATOM 2449 O O . PRO A 1 307 ? -1.553 10.116 1.104 1.00 86.31 307 PRO A O 1
ATOM 2452 N N . LEU A 1 308 ? -1.829 8.914 3.003 1.00 91.31 308 LEU A N 1
ATOM 2453 C CA . LEU A 1 308 ? -3.193 9.360 3.330 1.00 91.31 308 LEU A CA 1
ATOM 2454 C C . LEU A 1 308 ? -4.244 8.998 2.263 1.00 91.31 308 LEU A C 1
ATOM 2456 O O . LEU A 1 308 ? -5.308 9.615 2.202 1.00 91.31 308 LEU A O 1
ATOM 2460 N N . SER A 1 309 ? -3.938 8.063 1.359 1.00 91.12 309 SER A N 1
ATOM 2461 C CA . SER A 1 309 ? -4.836 7.755 0.248 1.00 91.12 309 SER A CA 1
ATOM 2462 C C . SER A 1 309 ? -6.136 7.119 0.741 1.00 91.12 309 SER A C 1
ATOM 2464 O O . SER A 1 309 ? -7.201 7.591 0.335 1.00 91.12 309 SER A O 1
ATOM 2466 N N . SER A 1 310 ? -6.054 6.209 1.716 1.00 92.81 310 SER A N 1
ATOM 2467 C CA . SER A 1 310 ? -7.210 5.563 2.352 1.00 92.81 310 SER A CA 1
ATOM 2468 C C . SER A 1 310 ? -8.132 6.577 3.008 1.00 92.81 310 SER A C 1
ATOM 2470 O O . SER A 1 310 ? -9.353 6.497 2.871 1.00 92.81 310 SER A O 1
ATOM 2472 N N . PHE A 1 311 ? -7.555 7.593 3.647 1.00 95.38 311 PHE A N 1
ATOM 2473 C CA . PHE A 1 311 ? -8.315 8.696 4.224 1.00 95.38 311 PHE A CA 1
ATOM 2474 C C . PHE A 1 311 ? -9.093 9.500 3.175 1.00 95.38 311 PHE A C 1
ATOM 2476 O O . PHE A 1 311 ? -10.288 9.753 3.345 1.00 95.38 311 PHE A O 1
ATOM 2483 N N . TYR A 1 312 ? -8.447 9.899 2.076 1.00 91.44 312 TYR A N 1
ATOM 2484 C CA . TYR A 1 312 ? -9.125 10.686 1.041 1.00 91.44 312 TYR A CA 1
ATOM 2485 C C . TYR A 1 312 ? -10.209 9.890 0.315 1.00 91.44 312 TYR A C 1
ATOM 2487 O O . TYR A 1 312 ? -11.236 10.471 -0.050 1.00 91.44 312 TYR A O 1
ATOM 2495 N N . VAL A 1 313 ? -10.000 8.586 0.106 1.00 88.81 313 VAL A N 1
ATOM 2496 C CA . VAL A 1 313 ? -11.029 7.738 -0.501 1.00 88.81 313 VAL A CA 1
ATOM 2497 C C . VAL A 1 313 ? -12.201 7.557 0.462 1.00 88.81 313 VAL A C 1
ATOM 2499 O O . VAL A 1 313 ? -13.329 7.839 0.060 1.00 88.81 313 VAL A O 1
ATOM 2502 N N . LEU A 1 314 ? -11.963 7.210 1.733 1.00 92.38 314 LEU A N 1
ATOM 2503 C CA . LEU A 1 314 ? -13.038 7.070 2.723 1.00 92.38 314 LEU A CA 1
ATOM 2504 C C . LEU A 1 314 ? -13.835 8.373 2.888 1.00 92.38 314 LEU A C 1
ATOM 2506 O O . LEU A 1 314 ? -15.061 8.347 2.932 1.00 92.38 314 LEU A O 1
ATOM 2510 N N . GLN A 1 315 ? -13.167 9.530 2.896 1.00 92.38 315 GLN A N 1
ATOM 2511 C CA . GLN A 1 315 ? -13.843 10.831 2.920 1.00 92.38 315 GLN A CA 1
ATOM 2512 C C . GLN A 1 315 ? -14.773 11.027 1.714 1.00 92.38 315 GLN A C 1
ATOM 2514 O O . GLN A 1 315 ? -15.851 11.603 1.865 1.00 92.38 315 GLN A O 1
ATOM 2519 N N . SER A 1 316 ? -14.355 10.600 0.519 1.00 87.31 316 SER A N 1
ATOM 2520 C CA . SER A 1 316 ? -15.207 10.657 -0.672 1.00 87.31 316 SER A CA 1
ATOM 2521 C C . SER A 1 316 ? -16.406 9.731 -0.521 1.00 87.31 316 SER A C 1
ATOM 2523 O O . SER A 1 316 ? -17.529 10.177 -0.711 1.00 87.31 316 SER A O 1
ATOM 2525 N N . VAL A 1 317 ? -16.166 8.488 -0.106 1.00 87.44 317 VAL A N 1
ATOM 2526 C CA . VAL A 1 317 ? -17.199 7.469 0.100 1.00 87.44 317 VAL A CA 1
ATOM 2527 C C . VAL A 1 317 ? -18.267 7.944 1.084 1.00 87.44 317 VAL A C 1
ATOM 2529 O O . VAL A 1 317 ? -19.444 7.969 0.744 1.00 87.44 317 VAL A O 1
ATOM 2532 N N . VAL A 1 318 ? -17.868 8.385 2.279 1.00 90.50 318 VAL A N 1
ATOM 2533 C CA . VAL A 1 318 ? -18.809 8.830 3.319 1.00 90.50 318 VAL A CA 1
ATOM 2534 C C . VAL A 1 318 ? -19.587 10.067 2.864 1.00 90.50 318 VAL A C 1
ATOM 2536 O O . VAL A 1 318 ? -20.783 10.176 3.113 1.00 90.50 318 VAL A O 1
ATOM 2539 N N . ARG A 1 319 ? -18.944 10.989 2.137 1.00 88.75 319 ARG A N 1
ATOM 2540 C CA . ARG A 1 319 ? -19.639 12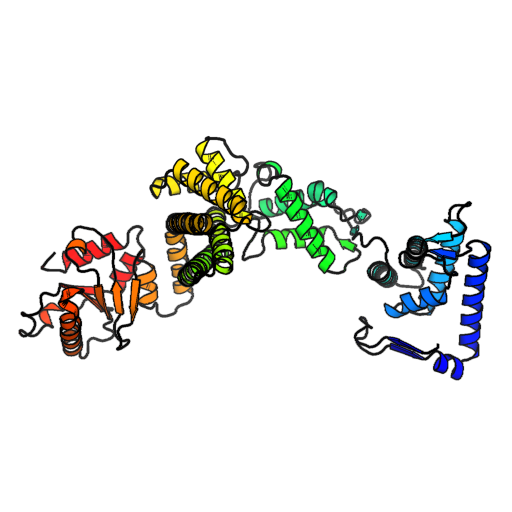.147 1.557 1.00 88.75 319 ARG A CA 1
ATOM 2541 C C . ARG A 1 319 ? -20.711 11.721 0.555 1.00 88.75 319 ARG A C 1
ATOM 2543 O O . ARG A 1 319 ? -21.772 12.340 0.535 1.00 88.75 319 ARG A O 1
ATOM 2550 N N . ASP A 1 320 ? -20.420 10.735 -0.284 1.00 83.56 320 ASP A N 1
ATOM 2551 C CA . ASP A 1 320 ? -21.363 10.271 -1.297 1.00 83.56 320 ASP A CA 1
ATOM 2552 C C . ASP A 1 320 ? -22.547 9.528 -0.634 1.00 83.56 320 ASP A C 1
ATOM 2554 O O . ASP A 1 320 ? -23.695 9.772 -1.008 1.00 83.56 320 ASP A O 1
ATOM 2558 N N . ILE A 1 321 ? -22.293 8.759 0.442 1.00 86.38 321 ILE A N 1
ATOM 2559 C CA . ILE A 1 321 ? -23.332 8.153 1.303 1.00 86.38 321 ILE A CA 1
ATOM 2560 C C . ILE A 1 321 ? -24.302 9.225 1.829 1.00 86.38 321 ILE A C 1
ATOM 2562 O O . ILE A 1 321 ? -25.508 9.109 1.604 1.00 86.38 321 ILE A O 1
ATOM 2566 N N . CYS A 1 322 ? -23.790 10.307 2.432 1.00 87.06 322 CYS A N 1
ATOM 2567 C CA . CYS A 1 322 ? -24.627 11.393 2.963 1.00 87.06 322 CYS A CA 1
ATOM 2568 C C . CYS A 1 322 ? -25.473 12.101 1.892 1.00 87.06 322 CYS A C 1
ATOM 2570 O O . CYS A 1 322 ? -26.475 12.738 2.207 1.00 87.06 322 CYS A O 1
ATOM 2572 N N . ARG A 1 323 ? -25.053 12.068 0.622 1.00 85.19 323 ARG A N 1
ATOM 2573 C CA . ARG A 1 323 ? -25.785 12.707 -0.483 1.00 85.19 323 ARG A CA 1
ATOM 2574 C C . ARG A 1 323 ? -26.842 11.800 -1.101 1.00 85.19 323 ARG A C 1
ATOM 2576 O O . ARG A 1 323 ? -27.616 12.278 -1.927 1.00 85.19 323 ARG A O 1
ATOM 2583 N N . GLY A 1 324 ? -26.855 10.515 -0.743 1.00 75.12 324 GLY A N 1
ATOM 2584 C CA . GLY A 1 324 ? -27.635 9.509 -1.460 1.00 75.12 324 GLY A CA 1
ATOM 2585 C C . GLY A 1 324 ? -27.235 9.400 -2.934 1.00 75.12 324 GLY A C 1
ATOM 2586 O O . GLY A 1 324 ? -28.036 8.957 -3.752 1.00 75.12 324 GLY A O 1
ATOM 2587 N N . GLU A 1 325 ? -26.026 9.848 -3.286 1.00 70.12 325 GLU A N 1
ATOM 2588 C CA . GLU A 1 325 ? -25.482 9.663 -4.625 1.00 70.12 325 GLU A CA 1
ATOM 2589 C C . GLU A 1 325 ? -25.084 8.189 -4.740 1.00 70.12 325 GLU A C 1
ATOM 2591 O O . GLU A 1 325 ? -24.308 7.689 -3.922 1.00 70.12 325 GLU A O 1
ATOM 2596 N N . GLU A 1 326 ? -25.603 7.484 -5.751 1.00 57.22 326 GLU A N 1
ATOM 2597 C CA . GLU A 1 326 ? -25.038 6.197 -6.157 1.00 57.22 326 GLU A CA 1
ATOM 2598 C C . GLU A 1 326 ? -23.605 6.464 -6.616 1.00 57.22 326 GLU A C 1
ATOM 2600 O O . GLU A 1 326 ? -23.332 6.865 -7.750 1.00 57.22 326 GLU A O 1
ATOM 2605 N N . SER A 1 327 ? -22.663 6.326 -5.690 1.00 52.50 327 SER A N 1
ATOM 2606 C CA . SER A 1 327 ? -21.263 6.438 -6.031 1.00 52.50 327 SER A CA 1
ATOM 2607 C C . SER A 1 327 ? -20.899 5.173 -6.783 1.00 52.50 327 SER A C 1
ATOM 2609 O O . SER A 1 327 ? -20.707 4.107 -6.223 1.00 52.50 327 SER A O 1
ATOM 2611 N N . ASP A 1 328 ? -20.771 5.264 -8.093 1.00 45.88 328 ASP A N 1
ATOM 2612 C CA . ASP A 1 328 ? -20.261 4.156 -8.898 1.00 45.88 328 ASP A CA 1
ATOM 2613 C C . ASP A 1 328 ? -18.784 3.810 -8.579 1.00 45.88 328 ASP A C 1
ATOM 2615 O O . ASP A 1 328 ? -18.206 2.871 -9.131 1.00 45.88 328 ASP A O 1
ATOM 2619 N N . SER A 1 329 ? -18.141 4.545 -7.663 1.00 45.16 329 SER A N 1
ATOM 2620 C CA . SER A 1 329 ? -16.894 4.105 -7.028 1.00 45.16 329 SER A CA 1
ATOM 2621 C C . SER A 1 329 ? -17.068 2.820 -6.193 1.00 45.16 329 SER A C 1
ATOM 2623 O O . SER A 1 329 ? -16.089 2.213 -5.756 1.00 45.16 329 SER A O 1
ATOM 2625 N N . CYS A 1 330 ? -18.316 2.367 -6.033 1.00 47.56 330 CYS A N 1
ATOM 2626 C CA . CYS A 1 330 ? -18.774 1.409 -5.028 1.00 47.56 330 CYS A CA 1
ATOM 2627 C C . CYS A 1 330 ? -19.280 0.089 -5.573 1.00 47.56 330 CYS A C 1
ATOM 2629 O O . CYS A 1 330 ? -19.737 -0.762 -4.814 1.00 47.56 330 CYS A O 1
ATOM 2631 N N . ILE A 1 331 ? -19.157 -0.107 -6.874 1.00 47.28 331 ILE A N 1
ATOM 2632 C CA . ILE A 1 331 ? -19.726 -1.242 -7.594 1.00 47.28 331 ILE A CA 1
ATOM 2633 C C . ILE A 1 331 ? -19.167 -2.610 -7.144 1.00 47.28 331 ILE A C 1
ATOM 2635 O O . ILE A 1 331 ? -19.635 -3.664 -7.564 1.00 47.28 331 ILE A O 1
ATOM 2639 N N . ILE A 1 332 ? -18.188 -2.611 -6.241 1.00 49.44 332 ILE A N 1
ATOM 2640 C CA . ILE A 1 332 ? -17.478 -3.813 -5.814 1.00 49.44 332 ILE A CA 1
ATOM 2641 C C . ILE A 1 332 ? -17.542 -4.019 -4.289 1.00 49.44 332 ILE A C 1
ATOM 2643 O O . ILE A 1 332 ? -17.338 -5.132 -3.814 1.00 49.44 332 ILE A O 1
ATOM 2647 N N . PHE A 1 333 ? -17.892 -3.009 -3.484 1.00 60.03 333 PHE A N 1
ATOM 2648 C CA . PHE A 1 333 ? -17.376 -2.972 -2.109 1.00 60.03 333 PHE A CA 1
ATOM 2649 C C . PHE A 1 333 ? -18.367 -2.605 -1.009 1.00 60.03 333 PHE A C 1
ATOM 2651 O O . PHE A 1 333 ? -18.047 -1.860 -0.088 1.00 60.03 333 PHE A O 1
ATOM 2658 N N . ARG A 1 334 ? -19.566 -3.195 -1.069 1.00 70.94 334 ARG A N 1
ATOM 2659 C CA . ARG A 1 334 ? -20.441 -3.353 0.109 1.00 70.94 334 ARG A CA 1
ATOM 2660 C C . ARG A 1 334 ? -20.718 -2.042 0.863 1.00 70.94 334 ARG A C 1
ATOM 2662 O O . ARG A 1 334 ? -20.822 -2.043 2.086 1.00 70.94 334 ARG A O 1
ATOM 2669 N N . LEU A 1 335 ? -20.881 -0.929 0.143 1.00 76.50 335 LEU A N 1
ATOM 2670 C CA . LEU A 1 335 ? -21.248 0.352 0.757 1.00 76.50 335 LEU A CA 1
ATOM 2671 C C . LEU A 1 335 ? -22.532 0.268 1.570 1.00 76.50 335 LEU A C 1
ATOM 2673 O O . LEU A 1 335 ? -22.601 0.849 2.645 1.00 76.50 335 LEU A O 1
ATOM 2677 N N . GLU A 1 336 ? -23.516 -0.482 1.081 1.00 77.00 336 GLU A N 1
ATOM 2678 C CA . GLU A 1 336 ? -24.749 -0.734 1.823 1.00 77.00 336 GLU A CA 1
ATOM 2679 C C . GLU A 1 336 ? -24.480 -1.457 3.152 1.00 77.00 336 GLU A C 1
ATOM 2681 O O . GLU A 1 336 ? -25.175 -1.204 4.131 1.00 77.00 336 GLU A O 1
ATOM 2686 N N . GLU A 1 337 ? -23.443 -2.304 3.236 1.00 82.12 337 GLU A N 1
ATOM 2687 C CA . GLU A 1 337 ? -23.024 -2.907 4.509 1.00 82.12 337 GLU A CA 1
ATOM 2688 C C . GLU A 1 337 ? -22.349 -1.882 5.419 1.00 82.12 337 GLU A C 1
ATOM 2690 O O . GLU A 1 337 ? -22.683 -1.841 6.597 1.00 82.12 337 GLU A O 1
ATOM 2695 N N . LEU A 1 338 ? -21.459 -1.027 4.895 1.00 86.94 338 LEU A N 1
ATOM 2696 C CA . LEU A 1 338 ? -20.879 0.074 5.678 1.00 86.94 338 LEU A CA 1
ATOM 2697 C C . LEU A 1 338 ? -21.986 0.982 6.225 1.00 86.94 338 LEU A C 1
ATOM 2699 O O . LEU A 1 338 ? -21.990 1.303 7.408 1.00 86.94 338 LEU A O 1
ATOM 2703 N N . LYS A 1 339 ? -22.956 1.346 5.386 1.00 85.69 339 LYS A N 1
ATOM 2704 C CA . LYS A 1 339 ? -24.115 2.156 5.766 1.00 85.69 339 LYS A CA 1
ATOM 2705 C C . LYS A 1 339 ? -24.955 1.474 6.848 1.00 85.69 339 LYS A C 1
ATOM 2707 O O . LYS A 1 339 ? -25.302 2.087 7.857 1.00 85.69 339 LYS A O 1
ATOM 2712 N N . ALA A 1 340 ? -25.259 0.191 6.662 1.00 81.38 340 ALA A N 1
ATOM 2713 C CA . ALA A 1 340 ? -26.018 -0.594 7.628 1.00 81.38 340 ALA A CA 1
ATOM 2714 C C . ALA A 1 340 ? -25.280 -0.750 8.966 1.00 81.38 340 ALA A C 1
ATOM 2716 O O . ALA A 1 340 ? -25.914 -0.671 10.018 1.00 81.38 340 ALA A O 1
ATOM 2717 N N . ASP A 1 341 ? -23.963 -0.954 8.939 1.00 84.19 341 ASP A N 1
ATOM 2718 C CA . ASP A 1 341 ? -23.142 -1.097 10.139 1.00 84.19 341 ASP A CA 1
ATOM 2719 C C . ASP A 1 341 ? -22.954 0.240 10.865 1.00 84.19 341 ASP A C 1
ATOM 2721 O O . ASP A 1 341 ? -23.086 0.259 12.083 1.00 84.19 341 ASP A O 1
ATOM 2725 N N . LEU A 1 342 ? -22.764 1.362 10.157 1.00 88.31 342 LEU A N 1
ATOM 2726 C CA . LEU A 1 342 ? -22.778 2.704 10.760 1.00 88.31 342 LEU A CA 1
ATOM 2727 C C . LEU A 1 342 ? -24.088 2.938 11.521 1.00 88.31 342 LEU A C 1
ATOM 2729 O O . LEU A 1 342 ? -24.066 3.282 12.701 1.00 88.31 342 LEU A O 1
ATOM 2733 N N . LYS A 1 343 ? -25.226 2.640 10.881 1.00 84.75 343 LYS A N 1
ATOM 2734 C CA . LYS A 1 343 ? -26.546 2.737 11.511 1.00 84.75 343 LYS A CA 1
ATOM 2735 C C . LYS A 1 343 ? -26.695 1.798 12.714 1.00 84.75 343 LYS A C 1
ATOM 2737 O O . LYS A 1 343 ? -27.248 2.205 13.730 1.00 84.75 343 LYS A O 1
ATOM 2742 N N . ARG A 1 344 ? -26.229 0.547 12.613 1.00 80.38 344 ARG A N 1
ATOM 2743 C CA . ARG A 1 344 ? -26.280 -0.441 13.710 1.00 80.38 344 ARG A CA 1
ATOM 2744 C C . ARG A 1 344 ? -25.400 -0.031 14.891 1.00 80.38 344 ARG A C 1
ATOM 2746 O O . ARG A 1 344 ? -25.750 -0.325 16.026 1.00 80.38 344 ARG A O 1
ATOM 2753 N N . SER A 1 345 ? -24.272 0.607 14.616 1.00 83.69 345 SER A N 1
ATOM 2754 C CA . SER A 1 345 ? -23.333 1.117 15.613 1.00 83.69 345 SER A CA 1
ATOM 2755 C C . SER A 1 345 ? -23.711 2.496 16.154 1.00 83.69 345 SER A C 1
ATOM 2757 O O . SER A 1 345 ? -22.914 3.070 16.886 1.00 83.69 345 SER A O 1
ATOM 2759 N N . GLU A 1 346 ? -24.890 3.023 15.797 1.00 90.88 346 GLU A N 1
ATOM 2760 C CA . GLU A 1 346 ? -25.379 4.341 16.227 1.00 90.88 346 GLU A CA 1
ATOM 2761 C C . GLU A 1 346 ? -24.438 5.497 15.836 1.00 90.88 346 GLU A C 1
ATOM 2763 O O . GLU A 1 346 ? -24.373 6.529 16.499 1.00 90.88 346 GLU A O 1
ATOM 2768 N N . ILE A 1 347 ? -23.706 5.338 14.728 1.00 91.50 347 ILE A N 1
ATOM 2769 C CA . ILE A 1 347 ? -22.820 6.364 14.174 1.00 91.50 347 ILE A CA 1
ATOM 2770 C C . ILE A 1 347 ? -23.582 7.108 13.078 1.00 91.50 347 ILE A C 1
ATOM 2772 O O . ILE A 1 347 ? -23.853 6.552 12.011 1.00 91.50 347 ILE A O 1
ATOM 2776 N N . GLU A 1 348 ? -23.909 8.377 13.321 1.00 94.56 348 GLU A N 1
ATOM 2777 C CA . GLU A 1 348 ? -24.555 9.228 12.318 1.00 94.56 348 GLU A CA 1
ATOM 2778 C C . GLU A 1 348 ? -23.604 9.530 11.146 1.00 94.56 348 GLU A C 1
ATOM 2780 O O . GLU A 1 348 ? -22.465 9.977 11.330 1.00 94.56 348 GLU A O 1
ATOM 2785 N N . GLU A 1 349 ? -24.088 9.319 9.920 1.00 93.38 349 GLU A N 1
ATOM 2786 C CA . GLU A 1 349 ? -23.316 9.489 8.683 1.00 93.38 349 GLU A CA 1
ATOM 2787 C C . GLU A 1 349 ? -22.776 10.924 8.559 1.00 93.38 349 GLU A C 1
ATOM 2789 O O . GLU A 1 349 ? -21.602 11.137 8.236 1.00 93.38 349 GLU A O 1
ATOM 2794 N N . GLU A 1 350 ? -23.599 11.924 8.883 1.00 94.50 350 GLU A N 1
ATOM 2795 C CA . GLU A 1 350 ? -23.243 13.342 8.838 1.00 94.50 350 GLU A CA 1
ATOM 2796 C C . GLU A 1 350 ? -22.172 13.712 9.867 1.00 94.50 350 GLU A C 1
ATOM 2798 O O . GLU A 1 350 ? -21.276 14.510 9.562 1.00 94.50 350 GLU A O 1
ATOM 2803 N N . GLN A 1 351 ? -22.234 13.131 11.069 1.00 95.44 351 GLN A N 1
ATOM 2804 C CA . GLN A 1 351 ? -21.227 13.345 12.109 1.00 95.44 351 GLN A CA 1
ATOM 2805 C C . GLN A 1 351 ? -19.886 12.758 11.675 1.00 95.44 351 GLN A C 1
ATOM 2807 O O . GLN A 1 351 ? -18.852 13.430 11.765 1.00 95.44 351 GLN A O 1
ATOM 2812 N N . PHE A 1 352 ? -19.908 11.553 11.103 1.00 97.00 352 PHE A N 1
ATOM 2813 C CA . PHE A 1 352 ? -18.702 10.917 10.594 1.00 97.00 352 PHE A CA 1
ATOM 2814 C C . PHE A 1 352 ? -18.095 11.700 9.417 1.00 97.00 352 PHE A C 1
ATOM 2816 O O . PHE A 1 352 ? -16.890 11.971 9.385 1.00 97.00 352 PHE A O 1
ATOM 2823 N N . ALA A 1 353 ? -18.926 12.172 8.485 1.00 96.19 353 ALA A N 1
ATOM 2824 C CA . ALA A 1 353 ? -18.493 13.044 7.395 1.00 96.19 353 ALA A CA 1
ATOM 2825 C C . ALA A 1 353 ? -17.878 14.358 7.909 1.00 96.19 353 ALA A C 1
ATOM 2827 O O . ALA A 1 353 ? -16.877 14.847 7.363 1.00 96.19 353 ALA A O 1
ATOM 2828 N N . ALA A 1 354 ? -18.470 14.950 8.951 1.00 96.56 354 ALA A N 1
ATOM 2829 C CA . ALA A 1 354 ? -17.972 16.167 9.580 1.00 96.56 354 ALA A CA 1
ATOM 2830 C C . ALA A 1 354 ? -16.607 15.939 10.239 1.00 96.56 354 ALA A C 1
ATOM 2832 O O . ALA A 1 354 ? -15.704 16.752 10.023 1.00 96.56 354 ALA A O 1
ATOM 2833 N N . LEU A 1 355 ? -16.425 14.827 10.957 1.00 97.94 355 LEU A N 1
ATOM 2834 C CA . LEU A 1 355 ? -15.144 14.426 11.541 1.00 97.94 355 LEU A CA 1
ATOM 2835 C C . LEU A 1 355 ? -14.044 14.333 10.475 1.00 97.94 355 LEU A C 1
ATOM 2837 O O . LEU A 1 355 ? -13.022 15.017 10.573 1.00 97.94 355 LEU A O 1
ATOM 2841 N N . LEU A 1 356 ? -14.276 13.580 9.395 1.00 97.50 356 LEU A N 1
ATOM 2842 C CA . LEU A 1 356 ? -13.300 13.442 8.304 1.00 97.50 356 LEU A CA 1
ATOM 2843 C C . LEU A 1 356 ? -12.961 14.797 7.659 1.00 97.50 356 LEU A C 1
ATOM 2845 O O . LEU A 1 356 ? -11.831 15.027 7.220 1.00 97.50 356 LEU A O 1
ATOM 2849 N N . ARG A 1 357 ? -13.919 15.729 7.596 1.00 96.12 357 ARG A N 1
ATOM 2850 C CA . ARG A 1 357 ? -13.683 17.094 7.102 1.00 96.12 357 ARG A CA 1
ATOM 2851 C C . ARG A 1 357 ? -12.825 17.919 8.068 1.00 96.12 357 ARG A C 1
ATOM 2853 O O . ARG A 1 357 ? -11.945 18.643 7.592 1.00 96.12 357 ARG A O 1
ATOM 2860 N N . ARG A 1 358 ? -13.053 17.815 9.386 1.00 95.69 358 ARG A N 1
ATOM 2861 C CA . ARG A 1 358 ? -12.234 18.485 10.418 1.00 95.69 358 ARG A CA 1
ATOM 2862 C C . ARG A 1 358 ? -10.783 18.017 10.346 1.00 95.69 358 ARG A C 1
ATOM 2864 O O . ARG A 1 358 ? -9.897 18.861 10.197 1.00 95.69 358 ARG A O 1
ATOM 2871 N N . ILE A 1 359 ? -10.567 16.699 10.309 1.00 96.25 359 ILE A N 1
ATOM 2872 C CA . ILE A 1 359 ? -9.240 16.078 10.172 1.00 96.25 359 ILE A CA 1
ATOM 2873 C C . ILE A 1 359 ? -8.518 16.623 8.942 1.00 96.25 359 ILE A C 1
ATOM 2875 O O . ILE A 1 359 ? -7.388 17.094 9.045 1.00 96.25 359 ILE A O 1
ATOM 2879 N N . ARG A 1 360 ? -9.178 16.632 7.775 1.00 94.38 360 ARG A N 1
ATOM 2880 C CA . ARG A 1 360 ? -8.571 17.140 6.535 1.00 94.38 360 ARG A CA 1
ATOM 2881 C C . ARG A 1 360 ? -8.125 18.591 6.667 1.00 94.38 360 ARG A C 1
ATOM 2883 O O . ARG A 1 360 ? -6.984 18.906 6.335 1.00 94.38 360 ARG A O 1
ATOM 2890 N N . LYS A 1 361 ? -9.022 19.463 7.138 1.00 92.00 361 LYS A N 1
ATOM 2891 C CA . LYS A 1 361 ? -8.736 20.895 7.284 1.00 92.00 361 LYS A CA 1
ATOM 2892 C C . LYS A 1 361 ? -7.530 21.116 8.198 1.00 92.00 361 LYS A C 1
ATOM 2894 O O . LYS A 1 361 ? -6.670 21.925 7.865 1.00 92.00 361 LYS A O 1
ATOM 2899 N N . ARG A 1 362 ? -7.458 20.367 9.302 1.00 91.56 362 ARG A N 1
ATOM 2900 C CA . ARG A 1 362 ? -6.364 20.440 10.275 1.00 91.56 362 ARG A CA 1
ATOM 2901 C C . ARG A 1 362 ? -5.055 19.893 9.702 1.00 91.56 362 ARG A C 1
ATOM 2903 O O . ARG A 1 362 ? -4.062 20.599 9.723 1.00 91.56 362 ARG A O 1
ATOM 2910 N N . ILE A 1 363 ? -5.043 18.725 9.054 1.00 90.00 363 ILE A N 1
ATOM 2911 C CA . ILE A 1 363 ? -3.837 18.201 8.373 1.00 90.00 363 ILE A CA 1
ATOM 2912 C C . ILE A 1 363 ? -3.289 19.202 7.336 1.00 90.00 363 ILE A C 1
ATOM 2914 O O . ILE A 1 363 ? -2.074 19.366 7.199 1.00 90.00 363 ILE A O 1
ATOM 2918 N N . GLU A 1 364 ? -4.169 19.880 6.595 1.00 85.81 364 GLU A N 1
ATOM 2919 C CA . GLU A 1 364 ? -3.775 20.897 5.616 1.00 85.81 364 GLU A CA 1
ATOM 2920 C C . GLU A 1 364 ? -3.235 22.184 6.282 1.00 85.81 364 GLU A C 1
ATOM 2922 O O . GLU A 1 364 ? -2.268 22.760 5.767 1.00 85.81 364 GLU A O 1
ATOM 2927 N N . SER A 1 365 ? -3.797 22.612 7.423 1.00 78.50 365 SER A N 1
ATOM 2928 C CA . SER A 1 365 ? -3.393 23.825 8.159 1.00 78.50 365 SER A CA 1
ATOM 2929 C C . SER A 1 365 ? -2.125 23.643 9.001 1.00 78.50 365 SER A C 1
ATOM 2931 O O . SER A 1 365 ? -1.270 24.534 9.015 1.00 78.50 365 SER A O 1
ATOM 2933 N N . THR A 1 366 ? -1.914 22.459 9.590 1.00 67.56 366 THR A N 1
ATOM 2934 C CA . THR A 1 366 ? -0.771 22.138 10.470 1.00 67.56 366 THR A CA 1
ATOM 2935 C C . THR A 1 366 ? 0.588 22.202 9.758 1.00 67.56 366 THR A C 1
ATOM 2937 O O . THR A 1 366 ? 1.637 22.189 10.401 1.00 67.56 366 THR A O 1
ATOM 2940 N N . LYS A 1 367 ? 0.622 22.420 8.434 1.00 62.41 367 LYS A N 1
ATOM 2941 C CA . LYS A 1 367 ? 1.837 22.878 7.732 1.00 62.41 367 LYS A CA 1
ATOM 2942 C C . LYS A 1 367 ? 2.450 24.143 8.358 1.00 62.41 367 LYS A C 1
ATOM 2944 O O . LYS A 1 367 ? 3.646 24.365 8.186 1.00 62.41 367 LYS A O 1
ATOM 2949 N N . LYS A 1 368 ? 1.661 24.939 9.095 1.00 59.16 368 LYS A N 1
ATOM 2950 C CA . LYS A 1 368 ? 2.096 26.140 9.830 1.00 59.16 368 LYS A CA 1
ATOM 2951 C C . LYS A 1 368 ? 2.494 25.896 11.303 1.00 59.16 368 LYS A C 1
ATOM 2953 O O . LYS A 1 368 ? 2.943 26.837 11.944 1.00 59.16 368 LYS A O 1
ATOM 2958 N N . LYS A 1 369 ? 2.426 24.648 11.800 1.00 60.44 369 LYS A N 1
ATOM 2959 C CA . LYS A 1 369 ? 2.878 24.190 13.137 1.00 60.44 369 LYS A CA 1
ATOM 2960 C C . LYS A 1 369 ? 2.303 24.956 14.347 1.00 60.44 369 LYS A C 1
ATOM 2962 O O . LYS A 1 369 ? 3.030 25.233 15.298 1.00 60.44 369 LYS A O 1
ATOM 2967 N N . GLU A 1 370 ? 1.012 25.274 14.351 1.00 72.81 370 GLU A N 1
ATOM 2968 C CA . GLU A 1 370 ? 0.360 25.799 15.560 1.00 72.81 370 GLU A CA 1
ATOM 2969 C C . GLU A 1 370 ? 0.011 24.652 16.528 1.00 72.81 370 GLU A C 1
ATOM 2971 O O . GLU A 1 370 ? -0.632 23.678 16.143 1.00 72.81 370 GLU A O 1
ATOM 2976 N N . VAL A 1 371 ? 0.453 24.757 17.788 1.00 73.50 371 VAL A N 1
ATOM 2977 C CA . VAL A 1 371 ? 0.334 23.693 18.810 1.00 73.50 371 VAL A CA 1
ATOM 2978 C C . VAL A 1 371 ? -1.127 23.321 19.101 1.00 73.50 371 VAL A C 1
ATOM 2980 O O . VAL A 1 371 ? -1.473 22.143 19.096 1.00 73.50 371 VAL A O 1
ATOM 2983 N N . LEU A 1 372 ? -2.005 24.318 19.263 1.00 73.00 372 LEU A N 1
ATOM 2984 C CA . LEU A 1 372 ? -3.434 24.111 19.554 1.00 73.00 372 LEU A CA 1
ATOM 2985 C C . LEU A 1 372 ? -4.177 23.381 18.419 1.00 73.00 372 LEU A C 1
ATOM 2987 O O . LEU A 1 372 ? -5.110 22.611 18.666 1.00 73.00 372 LEU A O 1
ATOM 2991 N N . GLU A 1 373 ? -3.765 23.594 17.164 1.00 83.69 373 GLU A N 1
ATOM 2992 C CA . GLU A 1 373 ? -4.343 22.875 16.024 1.00 83.69 373 GLU A CA 1
ATOM 2993 C C . GLU A 1 373 ? -3.971 21.388 16.046 1.00 83.69 373 GLU A C 1
ATOM 2995 O O . GLU A 1 373 ? -4.779 20.549 15.643 1.00 83.69 373 GLU A O 1
ATOM 3000 N N . LEU A 1 374 ? -2.773 21.059 16.538 1.00 87.75 374 LEU A N 1
ATOM 3001 C CA . LEU A 1 374 ? -2.269 19.691 16.595 1.00 87.75 374 LEU A CA 1
ATOM 3002 C C . LEU A 1 374 ? -2.927 18.872 17.712 1.00 87.75 374 LEU A C 1
ATOM 3004 O O . LEU A 1 374 ? -3.276 17.717 17.481 1.00 87.75 374 LEU A O 1
ATOM 3008 N N . GLU A 1 375 ? -3.155 19.464 18.884 1.00 88.19 375 GLU A N 1
ATOM 3009 C CA . GLU A 1 375 ? -3.923 18.821 19.964 1.00 88.19 375 GLU A CA 1
ATOM 3010 C C . GLU A 1 375 ? -5.365 18.550 19.534 1.00 88.19 375 GLU A C 1
ATOM 3012 O O . GLU A 1 375 ? -5.899 17.462 19.738 1.00 88.19 375 GLU A O 1
ATOM 3017 N N . SER A 1 376 ? -5.982 19.514 18.852 1.00 91.75 376 SER A N 1
ATOM 3018 C CA . SER A 1 376 ? -7.327 19.330 18.313 1.00 91.75 376 SER A CA 1
ATOM 3019 C C . SER A 1 376 ? -7.363 18.216 17.254 1.00 91.75 376 SER A C 1
ATOM 3021 O O . SER A 1 376 ? -8.292 17.410 17.220 1.00 91.75 376 SER A O 1
ATOM 3023 N N . LEU A 1 377 ? -6.342 18.147 16.392 1.00 94.38 377 LEU A N 1
ATOM 3024 C CA . LEU A 1 377 ? -6.193 17.082 15.400 1.00 94.38 377 LEU A CA 1
ATOM 3025 C C . LEU A 1 377 ? -5.984 15.704 16.052 1.00 94.38 377 LEU A C 1
ATOM 3027 O O . LEU A 1 377 ? -6.480 14.714 15.520 1.00 94.38 377 LEU A O 1
ATOM 3031 N N . TYR A 1 378 ? -5.287 15.634 17.189 1.00 94.62 378 TYR A N 1
ATOM 3032 C CA . TYR A 1 378 ? -5.139 14.401 17.962 1.00 94.62 378 TYR A CA 1
ATOM 3033 C C . TYR A 1 378 ? -6.495 13.880 18.455 1.00 94.62 378 TYR A C 1
ATOM 3035 O O . TYR A 1 378 ? -6.812 12.720 18.210 1.00 94.62 378 TYR A O 1
ATOM 3043 N N . ILE A 1 379 ? -7.328 14.751 19.033 1.00 95.12 379 ILE A N 1
ATOM 3044 C CA . ILE A 1 379 ? -8.675 14.391 19.513 1.00 95.12 379 ILE A CA 1
ATOM 3045 C C . ILE A 1 379 ? -9.543 13.842 18.371 1.00 95.12 379 ILE A C 1
ATOM 3047 O O . ILE A 1 379 ? -10.159 12.788 18.513 1.00 95.12 379 ILE A O 1
ATOM 3051 N N . ASP A 1 380 ? -9.556 14.507 17.209 1.00 97.19 380 ASP A N 1
ATOM 3052 C CA . ASP A 1 380 ? -10.297 13.996 16.047 1.00 97.19 380 ASP A CA 1
ATOM 3053 C C . ASP A 1 380 ? -9.750 12.625 15.580 1.00 97.19 380 ASP A C 1
ATOM 3055 O O . ASP A 1 380 ? -10.499 11.761 15.121 1.00 97.19 380 ASP A O 1
ATOM 3059 N N . ALA A 1 381 ? -8.434 12.406 15.654 1.00 96.50 381 ALA A N 1
ATOM 3060 C CA . ALA A 1 381 ? -7.831 11.132 15.271 1.00 96.50 381 ALA A CA 1
ATOM 3061 C C . ALA A 1 381 ? -8.186 10.001 16.252 1.00 96.50 381 ALA A C 1
ATOM 3063 O O . ALA A 1 381 ? -8.402 8.869 15.812 1.00 96.50 381 ALA A O 1
ATOM 3064 N N . GLU A 1 382 ? -8.297 10.295 17.550 1.00 95.44 382 GLU A N 1
ATOM 3065 C CA . GLU A 1 382 ? -8.806 9.353 18.554 1.00 95.44 382 GLU A CA 1
ATOM 3066 C C . GLU A 1 382 ? -10.277 9.000 18.302 1.00 95.44 382 GLU A C 1
ATOM 3068 O O . GLU A 1 382 ? -10.637 7.822 18.340 1.00 95.44 382 GLU A O 1
ATOM 3073 N N . GLU A 1 383 ? -11.109 9.987 17.961 1.00 96.94 383 GLU A N 1
ATOM 3074 C CA . GLU A 1 383 ? -12.514 9.778 17.580 1.00 96.94 383 GLU A CA 1
ATOM 3075 C C . GLU A 1 383 ? -12.626 8.858 16.347 1.00 96.94 383 GLU A C 1
ATOM 3077 O O . GLU A 1 383 ? -13.399 7.896 16.338 1.00 96.94 383 GLU A O 1
ATOM 3082 N N . LEU A 1 384 ? -11.783 9.069 15.328 1.00 97.88 384 LEU A N 1
ATOM 3083 C CA . LEU A 1 384 ? -11.716 8.202 14.145 1.00 97.88 384 LEU A CA 1
ATOM 3084 C C . LEU A 1 384 ? -11.265 6.772 14.494 1.00 97.88 384 LEU A C 1
ATOM 3086 O O . LEU A 1 384 ? -11.818 5.799 13.968 1.00 97.88 384 LEU A O 1
ATOM 3090 N N . ALA A 1 385 ? -10.271 6.626 15.371 1.00 94.69 385 ALA A N 1
ATOM 3091 C CA . ALA A 1 385 ? -9.799 5.323 15.835 1.00 94.69 385 ALA A CA 1
ATOM 3092 C C . ALA A 1 385 ? -10.875 4.585 16.650 1.00 94.69 385 ALA A C 1
ATOM 3094 O O . ALA A 1 385 ? -10.996 3.358 16.553 1.00 94.69 385 ALA A O 1
ATOM 3095 N N . HIS A 1 386 ? -11.681 5.320 17.420 1.00 92.12 386 HIS A N 1
ATOM 3096 C CA . HIS A 1 386 ? -12.828 4.782 18.141 1.00 92.12 386 HIS A CA 1
ATOM 3097 C C . HIS A 1 386 ? -13.884 4.241 17.171 1.00 92.12 386 HIS A C 1
ATOM 3099 O O . HIS A 1 386 ? -14.181 3.049 17.223 1.00 92.12 386 HIS A O 1
ATOM 3105 N N . ILE A 1 387 ? -14.345 5.059 16.215 1.00 94.62 387 ILE A N 1
ATOM 3106 C CA . ILE A 1 387 ? -15.288 4.646 15.156 1.00 94.62 387 ILE A CA 1
ATOM 3107 C C . ILE A 1 387 ? -14.783 3.401 14.422 1.00 94.62 387 ILE A C 1
ATOM 3109 O O . ILE A 1 387 ? -15.510 2.423 14.255 1.00 94.62 387 ILE A O 1
ATOM 3113 N N . THR A 1 388 ? -13.507 3.406 14.034 1.00 94.88 388 THR A N 1
ATOM 3114 C CA . THR A 1 388 ? -12.875 2.267 13.360 1.00 94.88 388 THR A CA 1
ATOM 3115 C C . THR A 1 388 ? -12.958 1.006 14.211 1.00 94.88 388 THR A C 1
ATOM 3117 O O . THR A 1 388 ? -13.360 -0.047 13.720 1.00 94.88 388 THR A O 1
ATOM 3120 N N . THR A 1 389 ? -12.611 1.110 15.497 1.00 90.50 389 THR A N 1
ATOM 3121 C CA . THR A 1 389 ? -12.673 -0.011 16.442 1.00 90.50 389 THR A CA 1
ATOM 3122 C C . THR A 1 389 ? -14.098 -0.542 16.559 1.00 90.50 389 THR A C 1
ATOM 3124 O O . THR A 1 389 ? -14.290 -1.753 16.479 1.00 90.50 389 THR A O 1
ATOM 3127 N N . THR A 1 390 ? -15.089 0.338 16.689 1.00 88.12 390 THR A N 1
ATOM 3128 C CA . THR A 1 390 ? -16.507 -0.032 16.786 1.00 88.12 390 THR A CA 1
ATOM 3129 C C . THR A 1 390 ? -16.969 -0.838 15.572 1.00 88.12 390 THR A C 1
ATOM 3131 O O . THR A 1 390 ? -17.609 -1.875 15.743 1.00 88.12 390 THR A O 1
ATOM 3134 N N . LEU A 1 391 ? -16.577 -0.431 14.361 1.00 88.88 391 LEU A N 1
ATOM 3135 C CA . LEU A 1 391 ? -16.982 -1.108 13.125 1.00 88.88 391 LEU A CA 1
ATOM 3136 C C . LEU A 1 391 ? -16.327 -2.487 12.944 1.00 88.88 391 LEU A C 1
ATOM 3138 O O . LEU A 1 391 ? -16.993 -3.431 12.523 1.00 88.88 391 LEU A O 1
ATOM 3142 N N . ILE A 1 392 ? -15.030 -2.632 13.249 1.00 89.75 392 ILE A N 1
ATOM 3143 C CA . ILE A 1 392 ? -14.262 -3.824 12.827 1.00 89.75 392 ILE A CA 1
ATOM 3144 C C . ILE A 1 392 ? -13.834 -4.759 13.968 1.00 89.75 392 ILE A C 1
ATOM 3146 O O . ILE A 1 392 ? -13.360 -5.868 13.706 1.00 89.75 392 ILE A O 1
ATOM 3150 N N . ALA A 1 393 ? -13.970 -4.365 15.240 1.00 81.56 393 ALA A N 1
ATOM 3151 C CA . ALA A 1 393 ? -13.438 -5.151 16.359 1.00 81.56 393 ALA A CA 1
ATOM 3152 C C . ALA A 1 393 ? -14.103 -6.524 16.513 1.00 81.56 393 ALA A C 1
ATOM 3154 O O . ALA A 1 393 ? -13.436 -7.477 16.912 1.00 81.56 393 ALA A O 1
ATOM 3155 N N . SER A 1 394 ? -15.400 -6.658 16.226 1.00 74.88 394 SER A N 1
ATOM 3156 C CA . SER A 1 394 ? -16.091 -7.960 16.243 1.00 74.88 394 SER A CA 1
ATOM 3157 C C . SER A 1 394 ? -15.458 -8.937 15.250 1.00 74.88 394 SER A C 1
ATOM 3159 O O . SER A 1 394 ? -15.118 -10.060 15.614 1.00 74.88 394 SER A O 1
ATOM 3161 N N . PHE A 1 395 ? -15.203 -8.480 14.027 1.00 82.56 395 PHE A N 1
ATOM 3162 C CA . PHE A 1 395 ? -14.544 -9.263 12.993 1.00 82.56 395 PHE A CA 1
ATOM 3163 C C . PHE A 1 395 ? -13.116 -9.671 13.377 1.00 82.56 395 PHE A C 1
ATOM 3165 O O . PHE A 1 395 ? -12.773 -10.851 13.288 1.00 82.56 395 PHE A O 1
ATOM 3172 N N . ILE A 1 396 ? -12.300 -8.723 13.855 1.00 84.12 396 ILE A N 1
ATOM 3173 C CA . ILE A 1 396 ? -10.927 -9.012 14.296 1.00 84.12 396 ILE A CA 1
ATOM 3174 C C . ILE A 1 396 ? -10.917 -10.065 15.407 1.00 84.12 396 ILE A C 1
ATOM 3176 O O . ILE A 1 396 ? -10.089 -10.976 15.368 1.00 84.12 396 ILE A O 1
ATOM 3180 N N . ARG A 1 397 ? -11.843 -9.968 16.368 1.00 74.19 397 ARG A N 1
ATOM 3181 C CA . ARG A 1 397 ? -11.987 -10.942 17.459 1.00 74.19 397 ARG A CA 1
ATOM 3182 C C . ARG A 1 397 ? -12.295 -12.344 16.921 1.00 74.19 397 ARG A C 1
ATOM 3184 O O . ARG A 1 397 ? -11.537 -13.269 17.200 1.00 74.19 397 ARG A O 1
ATOM 3191 N N . VAL A 1 398 ? -13.332 -12.480 16.091 1.00 72.19 398 VAL A N 1
ATOM 3192 C CA . VAL A 1 398 ? -13.779 -13.776 15.542 1.00 72.19 398 VAL A CA 1
ATOM 3193 C C . VAL A 1 398 ? -12.708 -14.442 14.670 1.00 72.19 398 VAL A C 1
ATOM 3195 O O . VAL A 1 398 ? -12.515 -15.656 14.725 1.00 72.19 398 VAL A O 1
ATOM 3198 N N . GLU A 1 399 ? -11.981 -13.686 13.848 1.00 81.56 399 GLU A N 1
ATOM 3199 C CA . GLU A 1 399 ? -10.947 -14.276 12.990 1.00 81.56 399 GLU A CA 1
ATOM 3200 C C . GLU A 1 399 ? -9.658 -14.617 13.749 1.00 81.56 399 GLU A C 1
ATOM 3202 O O . GLU A 1 399 ? -9.066 -15.671 13.488 1.00 81.56 399 GLU A O 1
ATOM 3207 N N . LYS A 1 400 ? -9.250 -13.801 14.736 1.00 73.69 400 LYS A N 1
ATOM 3208 C CA . LYS A 1 400 ? -8.174 -14.179 15.673 1.00 73.69 400 LYS A CA 1
ATOM 3209 C C . LYS A 1 400 ? -8.518 -15.490 16.370 1.00 73.69 400 LYS A C 1
ATOM 3211 O O . LYS A 1 400 ? -7.686 -16.391 16.409 1.00 73.69 400 LYS A O 1
ATOM 3216 N N . GLU A 1 401 ? -9.754 -15.626 16.839 1.00 64.38 401 GLU A N 1
ATOM 3217 C CA . GLU A 1 401 ? -10.264 -16.839 17.475 1.00 64.38 401 GLU A CA 1
ATOM 3218 C C . GLU A 1 401 ? -10.220 -18.050 16.529 1.00 64.38 401 GLU A C 1
ATOM 3220 O O . GLU A 1 401 ? -9.677 -19.093 16.894 1.00 64.38 401 GLU A O 1
ATOM 3225 N N . LYS A 1 402 ? -10.728 -17.935 15.293 1.00 69.56 402 LYS A N 1
ATOM 3226 C CA . LYS A 1 402 ? -10.651 -19.022 14.296 1.00 69.56 402 LYS A CA 1
ATOM 3227 C C . LYS A 1 402 ? -9.211 -19.449 14.027 1.00 69.56 402 LYS A C 1
ATOM 3229 O O . LYS A 1 402 ? -8.950 -20.644 13.877 1.00 69.56 402 LYS A O 1
ATOM 3234 N N . LYS A 1 403 ? -8.287 -18.489 13.953 1.00 70.44 403 LYS A N 1
ATOM 3235 C CA . LYS A 1 403 ? -6.863 -18.757 13.743 1.00 70.44 403 LYS A CA 1
ATOM 3236 C C . LYS A 1 403 ? -6.251 -19.470 14.953 1.00 70.44 403 LYS A C 1
ATOM 3238 O O . LYS A 1 403 ? -5.653 -20.525 14.774 1.00 70.44 403 LYS A O 1
ATOM 3243 N N . LEU A 1 404 ? -6.506 -18.988 16.170 1.00 64.50 404 LEU A N 1
ATOM 3244 C CA . LEU A 1 404 ? -6.054 -19.615 17.419 1.00 64.50 404 LEU A CA 1
ATOM 3245 C C . LEU A 1 404 ? -6.616 -21.036 17.597 1.00 64.50 404 LEU A C 1
ATOM 3247 O O . LEU A 1 404 ? -5.872 -21.959 17.929 1.00 64.50 404 LEU A O 1
ATOM 3251 N N . ARG A 1 405 ? -7.901 -21.256 17.284 1.00 60.50 405 ARG A N 1
ATOM 3252 C CA . ARG A 1 405 ? -8.530 -22.590 17.296 1.00 60.50 405 ARG A CA 1
ATOM 3253 C C . ARG A 1 405 ? -7.890 -23.550 16.293 1.00 60.50 405 ARG A C 1
ATOM 3255 O O . ARG A 1 405 ? -7.717 -24.726 16.609 1.00 60.50 405 ARG A O 1
ATOM 3262 N N . LYS A 1 406 ? -7.537 -23.068 15.096 1.00 62.53 406 LYS A N 1
ATOM 32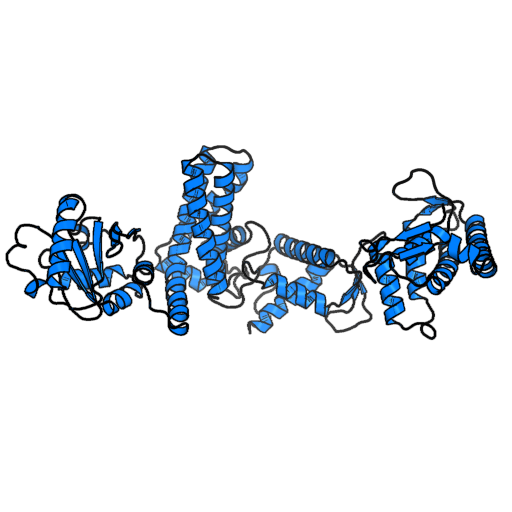63 C CA . LYS A 1 406 ? -6.806 -23.860 14.090 1.00 62.53 406 LYS A CA 1
ATOM 3264 C C . LYS A 1 406 ? -5.369 -24.160 14.524 1.00 62.53 406 LYS A C 1
ATOM 3266 O O . LYS A 1 406 ? -4.859 -25.223 14.188 1.00 62.53 406 LYS A O 1
ATOM 3271 N N . GLU A 1 407 ? -4.739 -23.255 15.268 1.00 63.03 407 GLU A N 1
ATOM 3272 C CA . GLU A 1 407 ? -3.332 -23.348 15.675 1.00 63.03 407 GLU A CA 1
ATOM 3273 C C . GLU A 1 407 ? -3.094 -24.139 16.980 1.00 63.03 407 GLU A C 1
ATOM 3275 O O . GLU A 1 407 ? -1.936 -24.395 17.299 1.00 63.03 407 GLU A O 1
ATOM 3280 N N . ARG A 1 408 ? -4.146 -24.581 17.699 1.00 49.72 408 ARG A N 1
ATOM 3281 C CA . ARG A 1 408 ? -4.079 -25.381 18.950 1.00 49.72 408 ARG A CA 1
ATOM 3282 C C . ARG A 1 408 ? -2.946 -24.939 19.894 1.00 49.72 408 ARG A C 1
ATOM 3284 O O . ARG A 1 408 ? -2.012 -25.693 20.165 1.00 49.72 408 ARG A O 1
ATOM 3291 N N . LYS A 1 409 ? -3.059 -23.726 20.430 1.00 54.09 409 LYS A N 1
ATOM 3292 C CA . LYS A 1 409 ? -2.347 -23.317 21.649 1.00 54.09 409 LYS A CA 1
ATOM 3293 C C . LYS A 1 409 ? -3.364 -23.026 22.747 1.00 54.09 409 LYS A C 1
ATOM 3295 O O . LYS A 1 409 ? -4.472 -22.594 22.435 1.00 54.09 409 LYS A O 1
ATOM 3300 N N . ASP A 1 410 ? -2.988 -23.300 23.994 1.00 61.72 410 ASP A N 1
ATOM 3301 C CA . ASP A 1 410 ? -3.783 -22.962 25.174 1.00 61.72 410 ASP A CA 1
ATOM 3302 C C . ASP A 1 410 ? -4.150 -21.470 25.120 1.00 61.72 410 ASP A C 1
ATOM 3304 O O . ASP A 1 410 ? -3.267 -20.612 25.051 1.00 61.72 410 ASP A O 1
ATOM 3308 N N . LEU A 1 411 ? -5.450 -21.168 25.069 1.00 59.47 411 LEU A N 1
ATOM 3309 C CA . LEU A 1 411 ? -5.955 -19.798 25.145 1.00 59.47 411 LEU A CA 1
ATOM 3310 C C . LEU A 1 411 ? -5.649 -19.265 26.543 1.00 59.47 411 LEU A C 1
ATOM 3312 O O . LEU A 1 411 ? -5.992 -19.896 27.541 1.00 59.47 411 LEU A O 1
ATOM 3316 N N . THR A 1 412 ? -4.987 -18.117 26.629 1.00 72.06 412 THR A N 1
ATOM 3317 C CA . THR A 1 412 ? -4.714 -17.486 27.921 1.00 72.06 412 THR A CA 1
ATOM 3318 C C . THR A 1 412 ? -5.910 -16.640 28.353 1.00 72.06 412 THR A C 1
ATOM 3320 O O . THR A 1 412 ? -6.676 -16.155 27.523 1.00 72.06 412 THR A O 1
ATOM 3323 N N . LEU A 1 413 ? -6.058 -16.380 29.655 1.00 70.19 413 LEU A N 1
ATOM 3324 C CA . LEU A 1 413 ? -7.074 -15.438 30.145 1.00 70.19 413 LEU A CA 1
ATOM 3325 C C . LEU A 1 413 ? -6.940 -14.044 29.515 1.00 70.19 413 LEU A C 1
ATOM 3327 O O . LEU A 1 413 ? -7.946 -13.391 29.251 1.00 70.19 413 LEU A O 1
ATOM 3331 N N . SER A 1 414 ? -5.713 -13.619 29.203 1.00 66.62 414 SER A N 1
ATOM 3332 C CA . SER A 1 414 ? -5.458 -12.378 28.464 1.00 66.62 414 SER A CA 1
ATOM 3333 C C . SER A 1 414 ? -6.143 -12.373 27.094 1.00 66.62 414 SER A C 1
ATOM 3335 O O . SER A 1 414 ? -6.673 -11.345 26.679 1.00 66.62 414 SER A O 1
ATOM 3337 N N . ASP A 1 415 ? -6.176 -13.519 26.406 1.00 65.25 415 ASP A N 1
ATOM 3338 C CA . ASP A 1 415 ? -6.843 -13.654 25.107 1.00 65.25 415 ASP A CA 1
ATOM 3339 C C . ASP A 1 415 ? -8.367 -13.561 25.239 1.00 65.25 415 ASP A C 1
ATOM 3341 O O . ASP A 1 415 ? -9.033 -13.009 24.364 1.00 65.25 415 ASP A O 1
ATOM 3345 N N . ILE A 1 416 ? -8.917 -14.049 26.353 1.00 71.56 416 ILE A N 1
ATOM 3346 C CA . ILE A 1 416 ? -10.353 -13.981 26.649 1.00 71.56 416 ILE A CA 1
ATOM 3347 C C . ILE A 1 416 ? -10.763 -12.540 26.976 1.00 71.56 416 ILE A C 1
ATOM 3349 O O . ILE A 1 416 ? -11.759 -12.041 26.449 1.00 71.56 416 ILE A O 1
ATOM 3353 N N . PHE A 1 417 ? -9.969 -11.824 27.778 1.00 73.06 417 PHE A N 1
ATOM 3354 C CA . PHE A 1 417 ? -10.273 -10.439 28.152 1.00 73.06 417 PHE A CA 1
ATOM 3355 C C . PHE A 1 417 ? -10.154 -9.438 26.998 1.00 73.06 417 PHE A C 1
ATOM 3357 O O . PHE A 1 417 ? -10.856 -8.428 27.013 1.00 73.06 417 PHE A O 1
ATOM 3364 N N . LEU A 1 418 ? -9.397 -9.746 25.936 1.00 63.34 418 LEU A N 1
ATOM 3365 C CA . LEU A 1 418 ? -9.443 -8.981 24.677 1.00 63.34 418 LEU A CA 1
ATOM 3366 C C . LEU A 1 418 ? -10.847 -8.934 24.047 1.00 63.34 418 LEU A C 1
ATOM 3368 O O . LEU A 1 418 ? -11.122 -8.056 23.224 1.00 63.34 418 LEU A O 1
ATOM 3372 N N . GLY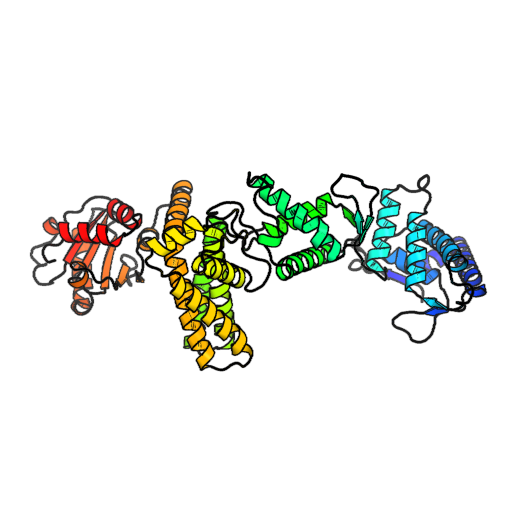 A 1 419 ? -11.728 -9.873 24.404 1.00 61.94 419 GLY A N 1
ATOM 3373 C CA . GLY A 1 419 ? -13.119 -9.898 23.968 1.00 61.94 419 GLY A CA 1
ATOM 3374 C C . GLY A 1 419 ? -13.984 -8.793 24.572 1.00 61.94 419 GLY A C 1
ATOM 3375 O O . GLY A 1 419 ? -14.993 -8.437 23.962 1.00 61.94 419 GLY A O 1
ATOM 3376 N N . PHE A 1 420 ? -13.580 -8.206 25.702 1.00 70.38 420 PHE A N 1
ATOM 3377 C CA . PHE A 1 420 ? -14.354 -7.213 26.446 1.00 70.38 420 PHE A CA 1
ATOM 3378 C C . PHE A 1 420 ? -13.862 -5.785 26.138 1.00 70.38 420 PHE A C 1
ATOM 3380 O O . PHE A 1 420 ? -12.714 -5.444 26.432 1.00 70.38 420 PHE A O 1
ATOM 3387 N N . PRO A 1 421 ? -14.692 -4.922 25.524 1.00 60.75 421 PRO A N 1
ATOM 3388 C CA . PRO A 1 421 ? -14.296 -3.553 25.209 1.00 60.75 421 PRO A CA 1
ATOM 3389 C C . PRO A 1 421 ? -14.134 -2.710 26.483 1.00 60.75 421 PRO A C 1
ATOM 3391 O O . PRO A 1 421 ? -14.853 -2.917 27.459 1.00 60.75 421 PRO A O 1
ATOM 3394 N N . PHE A 1 422 ? -13.215 -1.735 26.437 1.00 64.25 422 PHE A N 1
ATOM 3395 C CA . PHE A 1 422 ? -12.920 -0.774 27.521 1.00 64.25 422 PHE A CA 1
ATOM 3396 C C . PHE A 1 422 ? -12.388 -1.389 28.821 1.00 64.25 422 PHE A C 1
ATOM 3398 O O . PHE A 1 422 ? -12.450 -0.768 29.879 1.00 64.25 422 PHE A O 1
ATOM 3405 N N . LEU A 1 423 ? -11.859 -2.606 28.729 1.00 70.69 423 LEU A N 1
ATOM 3406 C CA . LEU A 1 423 ? -11.286 -3.325 29.849 1.00 70.69 423 LEU A CA 1
ATOM 3407 C C . LEU A 1 423 ? -9.780 -3.038 29.918 1.00 70.69 423 LEU A C 1
ATOM 3409 O O . LEU A 1 423 ? -9.033 -3.377 28.998 1.00 70.69 423 LEU A O 1
ATOM 3413 N N . GLU A 1 424 ? -9.334 -2.401 30.998 1.00 76.81 424 GLU A N 1
ATOM 3414 C CA . GLU A 1 424 ? -7.910 -2.258 31.312 1.00 76.81 424 GLU A CA 1
ATOM 3415 C C . GLU A 1 424 ? -7.509 -3.362 32.289 1.00 76.81 424 GLU A C 1
ATOM 3417 O O . GLU A 1 424 ? -8.212 -3.594 33.273 1.00 76.81 424 GLU A O 1
ATOM 3422 N N . TRP A 1 425 ? -6.392 -4.052 32.043 1.00 79.19 425 TRP A N 1
ATOM 3423 C CA . TRP A 1 425 ? -5.906 -5.074 32.967 1.00 79.19 425 TRP A CA 1
ATOM 3424 C C . TRP A 1 425 ? -4.410 -4.965 33.239 1.00 79.19 425 TRP A C 1
ATOM 3426 O O . TRP A 1 425 ? -3.606 -4.654 32.358 1.00 79.19 425 TRP A O 1
ATOM 3436 N N . GLU A 1 426 ? -4.045 -5.265 34.480 1.00 81.94 426 GLU A N 1
ATOM 3437 C CA . GLU A 1 426 ? -2.669 -5.316 34.964 1.00 81.94 426 GLU A CA 1
ATOM 3438 C C . GLU A 1 426 ? -2.464 -6.596 35.779 1.00 81.94 426 GLU A C 1
ATOM 3440 O O . GLU A 1 426 ? -3.353 -7.046 36.503 1.00 81.94 426 GLU A O 1
ATOM 3445 N N . TRP A 1 427 ? -1.294 -7.221 35.658 1.00 78.75 427 TRP A N 1
ATOM 3446 C CA . TRP A 1 427 ? -0.967 -8.373 36.494 1.00 78.75 427 TRP A CA 1
ATOM 3447 C C . TRP A 1 427 ? -0.860 -7.949 37.959 1.00 78.75 427 TRP A C 1
ATOM 3449 O O . TRP A 1 427 ? -0.255 -6.925 38.281 1.00 78.75 427 TRP A O 1
ATOM 3459 N N . HIS A 1 428 ? -1.398 -8.772 38.858 1.00 84.12 428 HIS A N 1
ATOM 3460 C CA . HIS A 1 428 ? -1.086 -8.654 40.274 1.00 84.12 428 HIS A CA 1
ATOM 3461 C C . HIS A 1 428 ? 0.415 -8.906 40.494 1.00 84.12 428 HIS A C 1
ATOM 3463 O O . HIS A 1 428 ? 1.043 -9.657 39.747 1.00 84.12 428 HIS A O 1
ATOM 3469 N N . VAL A 1 429 ? 0.990 -8.334 41.557 1.00 79.75 429 VAL A N 1
ATOM 3470 C CA . VAL A 1 429 ? 2.427 -8.453 41.878 1.00 79.75 429 VAL A CA 1
ATOM 3471 C C . VAL A 1 429 ? 2.881 -9.915 42.005 1.00 79.75 429 VAL A C 1
ATOM 3473 O O . VAL A 1 429 ? 4.018 -10.238 41.678 1.00 79.75 429 VAL A O 1
ATOM 3476 N N . SER A 1 430 ? 1.989 -10.812 42.431 1.00 79.31 430 SER A N 1
ATOM 3477 C CA . SER A 1 430 ? 2.273 -12.250 42.532 1.00 79.31 430 SER A CA 1
ATOM 3478 C C . SER A 1 430 ? 2.266 -12.998 41.195 1.00 79.31 430 SER A C 1
ATOM 3480 O O . SER A 1 430 ? 2.661 -14.155 41.172 1.00 79.31 430 SER A O 1
ATOM 3482 N N . GLN A 1 431 ? 1.797 -12.383 40.103 1.00 78.81 431 GLN A N 1
ATOM 3483 C CA . GLN A 1 431 ? 1.574 -13.016 38.791 1.00 78.81 431 GLN A CA 1
ATOM 3484 C C . GLN A 1 431 ? 0.611 -14.217 38.796 1.00 78.81 431 GLN A C 1
ATOM 3486 O O . GLN A 1 431 ? 0.487 -14.926 37.804 1.00 78.81 431 GLN A O 1
ATOM 3491 N N . GLU A 1 432 ? -0.113 -14.427 39.893 1.00 81.50 432 GLU A N 1
ATOM 3492 C CA . GLU A 1 432 ? -1.119 -15.488 40.026 1.00 81.50 432 GLU A CA 1
ATOM 3493 C C . GLU A 1 432 ? -2.556 -14.966 39.859 1.00 81.50 432 GLU A C 1
ATOM 3495 O O . GLU A 1 432 ? -3.505 -15.742 39.900 1.00 81.50 432 GLU A O 1
ATOM 3500 N N . ALA A 1 433 ? -2.724 -13.653 39.691 1.00 87.06 433 ALA A N 1
ATOM 3501 C CA . ALA A 1 433 ? -4.004 -12.976 39.510 1.00 87.06 433 ALA A CA 1
ATOM 3502 C C . ALA A 1 433 ? -3.828 -11.712 38.662 1.00 87.06 433 ALA A C 1
ATOM 3504 O O . ALA A 1 433 ? -2.706 -11.264 38.407 1.00 87.06 433 ALA A O 1
ATOM 3505 N N . PHE A 1 434 ? -4.943 -11.108 38.270 1.00 88.00 434 PHE A N 1
ATOM 3506 C CA . PHE A 1 434 ? -4.983 -9.884 37.476 1.00 88.00 434 PHE A CA 1
ATOM 3507 C C . PHE A 1 434 ? -5.945 -8.893 38.113 1.00 88.00 434 PHE A C 1
ATOM 3509 O O . PHE A 1 434 ? -7.000 -9.282 38.609 1.00 88.00 434 PHE A O 1
ATOM 3516 N N . TRP A 1 435 ? -5.617 -7.612 38.055 1.00 88.44 435 TRP A N 1
ATOM 3517 C CA . TRP A 1 435 ? -6.591 -6.556 38.277 1.00 88.44 435 TRP A CA 1
ATOM 3518 C C . TRP A 1 435 ? -7.237 -6.191 36.953 1.00 88.44 435 TRP A C 1
ATOM 3520 O O . TRP A 1 435 ? -6.540 -5.971 35.964 1.00 88.44 435 TRP A O 1
ATOM 3530 N N . ILE A 1 436 ? -8.559 -6.089 36.958 1.00 86.62 436 ILE A N 1
ATOM 3531 C CA . ILE A 1 436 ? -9.338 -5.502 35.876 1.00 86.62 436 ILE A CA 1
ATOM 3532 C C . ILE A 1 436 ? -9.906 -4.180 36.367 1.00 86.62 436 ILE A C 1
ATOM 3534 O O . ILE A 1 436 ? -10.507 -4.134 37.438 1.00 86.62 436 ILE A O 1
ATOM 3538 N N . THR A 1 437 ? -9.741 -3.126 35.576 1.00 84.62 437 THR A N 1
ATOM 3539 C CA . THR A 1 437 ? -10.452 -1.863 35.765 1.00 84.62 437 THR A CA 1
ATOM 3540 C C . THR A 1 437 ? -11.549 -1.756 34.710 1.00 84.62 437 THR A C 1
ATOM 3542 O O . THR A 1 437 ? -11.268 -1.868 33.514 1.00 84.62 437 THR A O 1
ATOM 3545 N N . HIS A 1 438 ? -12.796 -1.575 35.148 1.00 80.62 438 HIS A N 1
ATOM 3546 C CA . HIS A 1 438 ? -13.942 -1.352 34.266 1.00 80.62 438 HIS A CA 1
ATOM 3547 C C . HIS A 1 438 ? -14.511 0.059 34.443 1.00 80.62 438 HIS A C 1
ATOM 3549 O O . HIS A 1 438 ? -14.456 0.651 35.521 1.00 80.62 438 HIS A O 1
ATOM 3555 N N . HIS A 1 439 ? -15.108 0.566 33.366 1.00 79.25 439 HIS A N 1
ATOM 3556 C CA . HIS A 1 439 ? -15.854 1.830 33.333 1.00 79.25 439 HIS A CA 1
ATOM 3557 C C . HIS A 1 439 ? -17.302 1.623 32.867 1.00 79.25 439 HIS A C 1
ATOM 3559 O O . HIS A 1 439 ? -17.937 2.539 32.356 1.00 79.25 439 HIS A O 1
ATOM 3565 N N . TYR A 1 440 ? -17.794 0.390 32.982 1.00 76.44 440 TYR A N 1
ATOM 3566 C CA . TYR A 1 440 ? -19.116 0.001 32.511 1.00 76.44 440 TYR A CA 1
ATOM 3567 C C . TYR A 1 440 ? -20.200 0.433 33.505 1.00 76.44 440 TYR A C 1
ATOM 3569 O O . TYR A 1 440 ? -20.110 0.085 34.682 1.00 76.44 440 TYR A O 1
ATOM 3577 N N . ASP A 1 441 ? -21.191 1.186 33.027 1.00 73.75 441 ASP A N 1
ATOM 3578 C CA . ASP A 1 441 ? -22.274 1.769 33.827 1.00 73.75 441 ASP A CA 1
ATOM 3579 C C . ASP A 1 441 ? -23.609 1.079 33.510 1.00 73.75 441 ASP A C 1
ATOM 3581 O O . ASP A 1 441 ? -24.452 1.598 32.778 1.00 73.75 441 ASP A O 1
ATOM 3585 N N . THR A 1 442 ? -23.776 -0.147 34.010 1.00 73.75 442 THR A N 1
ATOM 3586 C CA . THR A 1 442 ? -25.074 -0.837 34.049 1.00 73.75 442 THR A CA 1
ATOM 3587 C C . THR A 1 442 ? -25.517 -1.068 35.488 1.00 73.75 442 THR A C 1
ATOM 3589 O O . THR A 1 442 ? -24.676 -1.019 36.384 1.00 73.75 442 THR A O 1
ATOM 3592 N N . PRO A 1 443 ? -26.808 -1.355 35.748 1.00 75.06 443 PRO A N 1
ATOM 3593 C CA . PRO A 1 443 ? -27.313 -1.554 37.107 1.00 75.06 443 PRO A CA 1
ATOM 3594 C C . PRO A 1 443 ? -26.527 -2.592 37.925 1.00 75.06 443 PRO A C 1
ATOM 3596 O O . PRO A 1 443 ? -26.344 -2.415 39.129 1.00 75.06 443 PRO A O 1
ATOM 3599 N N . CYS A 1 444 ? -26.018 -3.659 37.296 1.00 75.19 444 CYS A N 1
ATOM 3600 C CA . CYS A 1 444 ? -25.180 -4.633 37.993 1.00 75.19 444 CYS A CA 1
ATOM 3601 C C . CYS A 1 444 ? -23.769 -4.102 38.278 1.00 75.19 444 CYS A C 1
ATOM 3603 O O . CYS A 1 444 ? -23.234 -4.299 39.372 1.00 75.19 444 CYS A O 1
ATOM 3605 N N . PHE A 1 445 ? -23.147 -3.433 37.305 1.00 77.12 445 PHE A N 1
ATOM 3606 C CA . PHE A 1 445 ? -21.784 -2.922 37.444 1.00 77.12 445 PHE A CA 1
ATOM 3607 C C . PHE A 1 445 ? -21.704 -1.609 38.229 1.00 77.12 445 PHE A C 1
ATOM 3609 O O . PHE A 1 445 ? -20.647 -1.326 38.779 1.00 77.12 445 PHE A O 1
ATOM 3616 N N . SER A 1 446 ? -22.798 -0.863 38.400 1.00 79.00 446 SER A N 1
ATOM 3617 C CA . SER A 1 446 ? -22.855 0.307 39.288 1.00 79.00 446 SER A CA 1
ATOM 3618 C C . SER A 1 446 ? -22.682 -0.073 40.763 1.00 79.00 446 SER A C 1
ATOM 3620 O O . SER A 1 446 ? -22.218 0.735 41.567 1.00 79.00 446 SER A O 1
ATOM 3622 N N . ASN A 1 447 ? -23.012 -1.323 41.112 1.00 80.50 447 ASN A N 1
ATOM 3623 C CA . ASN A 1 447 ? -22.819 -1.891 42.450 1.00 80.50 447 ASN A CA 1
ATOM 3624 C C . ASN A 1 447 ? -21.442 -2.565 42.613 1.00 80.50 447 ASN A C 1
ATOM 3626 O O . ASN A 1 447 ? -21.055 -2.947 43.725 1.00 80.50 447 ASN A O 1
ATOM 3630 N N . ILE A 1 448 ? -20.665 -2.673 41.531 1.00 85.88 448 ILE A N 1
ATOM 3631 C CA . ILE A 1 448 ? -19.289 -3.169 41.531 1.00 85.88 448 ILE A CA 1
ATOM 3632 C C . ILE A 1 448 ? -18.335 -1.977 41.424 1.00 85.88 448 ILE A C 1
ATOM 3634 O O . ILE A 1 448 ? -18.499 -1.068 40.619 1.00 85.88 448 ILE A O 1
ATOM 3638 N N . LYS A 1 449 ? -17.322 -1.947 42.285 1.00 87.25 449 LYS A N 1
ATOM 3639 C CA . LYS A 1 449 ? -16.306 -0.900 42.254 1.00 87.25 449 LYS A CA 1
ATOM 3640 C C . LYS A 1 449 ? -15.396 -1.079 41.040 1.00 87.25 449 LYS A C 1
ATOM 3642 O O . LYS A 1 449 ? -15.124 -2.219 40.674 1.00 87.25 449 LYS A O 1
ATOM 3647 N N . PRO A 1 450 ? -14.811 0.015 40.514 1.00 86.44 450 PRO A N 1
ATOM 3648 C CA . PRO A 1 450 ? -14.081 -0.012 39.251 1.00 86.44 450 PRO A CA 1
ATOM 3649 C C . PRO A 1 450 ? -12.976 -1.065 39.153 1.00 86.44 450 PRO A C 1
ATOM 3651 O O . PRO A 1 450 ? -12.716 -1.531 38.050 1.00 86.44 450 PRO A O 1
ATOM 3654 N N . LYS A 1 451 ? -12.314 -1.442 40.262 1.00 90.19 451 LYS A N 1
ATOM 3655 C CA . LYS A 1 451 ? -11.317 -2.522 40.264 1.00 90.19 451 LYS A CA 1
ATOM 3656 C C . LYS A 1 451 ? -11.925 -3.858 40.692 1.00 90.19 451 LYS A C 1
ATOM 3658 O O . LYS A 1 451 ? -12.429 -3.993 41.805 1.00 90.19 451 LYS A O 1
ATOM 3663 N N . ILE A 1 452 ? -11.752 -4.867 39.845 1.00 89.94 452 ILE A N 1
ATOM 3664 C CA . ILE A 1 452 ? -12.129 -6.264 40.075 1.00 89.94 452 ILE A CA 1
ATOM 3665 C C . ILE A 1 452 ? -10.852 -7.102 40.129 1.00 89.94 452 ILE A C 1
ATOM 3667 O O . ILE A 1 452 ? -9.980 -6.974 39.267 1.00 89.94 452 ILE A O 1
ATOM 3671 N N . LEU A 1 453 ? -10.732 -7.970 41.134 1.00 91.62 453 LEU A N 1
ATOM 3672 C CA . LEU A 1 453 ? -9.640 -8.941 41.195 1.00 91.62 453 LEU A CA 1
ATOM 3673 C C . LEU A 1 453 ? -10.040 -10.223 40.460 1.00 91.62 453 LEU A C 1
ATOM 3675 O O . LEU A 1 453 ? -11.055 -10.831 40.785 1.00 91.62 453 LEU A O 1
ATOM 3679 N N . ILE A 1 454 ? -9.225 -10.666 39.511 1.00 90.88 454 ILE A N 1
ATOM 3680 C CA . ILE A 1 454 ? -9.427 -11.903 38.760 1.00 90.88 454 ILE A CA 1
ATOM 3681 C C . ILE A 1 454 ? -8.423 -12.951 39.204 1.00 90.88 454 ILE A C 1
ATOM 3683 O O . ILE A 1 454 ? -7.216 -12.764 39.053 1.00 90.88 454 ILE A O 1
ATOM 3687 N N . VAL A 1 455 ? -8.927 -14.084 39.679 1.00 90.62 455 VAL A N 1
ATOM 3688 C CA . VAL A 1 455 ? -8.116 -15.176 40.211 1.00 90.62 455 VAL A CA 1
ATOM 3689 C C . VAL A 1 455 ? -8.344 -16.448 39.386 1.00 90.62 455 VAL A C 1
ATOM 3691 O O . VAL A 1 455 ? -9.384 -17.093 39.540 1.00 90.62 455 VAL A O 1
ATOM 3694 N N . PRO A 1 456 ? -7.400 -16.851 38.519 1.00 88.00 456 PRO A N 1
ATOM 3695 C CA . PRO A 1 456 ? -7.422 -18.174 37.910 1.00 88.00 456 PRO A CA 1
ATOM 3696 C C . PRO A 1 456 ? -7.250 -19.273 38.964 1.00 88.00 456 PRO A C 1
ATOM 3698 O O . PRO A 1 456 ? -6.315 -19.260 39.766 1.00 88.00 456 PRO A O 1
ATOM 3701 N N . ILE A 1 457 ? -8.120 -20.274 38.919 1.00 86.69 457 ILE A N 1
ATOM 3702 C CA . ILE A 1 457 ? -8.013 -21.511 39.682 1.00 86.69 457 ILE A CA 1
ATOM 3703 C C . ILE A 1 457 ? -7.729 -22.638 38.690 1.00 86.69 457 ILE A C 1
ATOM 3705 O O . ILE A 1 457 ? -8.597 -23.047 37.919 1.00 86.69 457 ILE A O 1
ATOM 3709 N N . VAL A 1 458 ? -6.483 -23.108 38.711 1.00 79.06 458 VAL A N 1
ATOM 3710 C CA . VAL A 1 458 ? -5.989 -24.155 37.807 1.00 79.06 458 VAL A CA 1
ATOM 3711 C C . VAL A 1 458 ? -6.401 -25.546 38.303 1.00 79.06 458 VAL A C 1
ATOM 3713 O O . VAL A 1 458 ? -6.891 -26.342 37.507 1.00 79.06 458 VAL A O 1
ATOM 3716 N N . ASP A 1 459 ? -6.311 -25.781 39.620 1.00 74.50 459 ASP A N 1
ATOM 3717 C CA . ASP A 1 459 ? -6.538 -27.082 40.261 1.00 74.50 459 ASP A CA 1
ATOM 3718 C C . ASP A 1 459 ? -7.391 -26.932 41.535 1.00 74.50 459 ASP A C 1
ATOM 3720 O O . ASP A 1 459 ? -7.324 -25.901 42.209 1.00 74.50 459 ASP A O 1
ATOM 3724 N N . ASP A 1 460 ? -8.165 -27.967 41.888 1.00 69.38 460 ASP A N 1
ATOM 3725 C CA . ASP A 1 460 ? -9.028 -27.977 43.083 1.00 69.38 460 ASP A CA 1
ATOM 3726 C C . ASP A 1 460 ? -8.257 -28.161 44.410 1.00 69.38 460 ASP A C 1
ATOM 3728 O O . ASP A 1 460 ? -8.771 -27.838 45.489 1.00 69.38 460 ASP A O 1
ATOM 3732 N N . GLU A 1 461 ? -7.011 -28.640 44.353 1.00 74.31 461 GLU A N 1
ATOM 3733 C CA . GLU A 1 461 ? -6.169 -28.820 45.536 1.00 74.31 461 GLU A CA 1
ATOM 3734 C C . GLU A 1 461 ? -5.740 -27.469 46.133 1.00 74.31 461 GLU A C 1
ATOM 3736 O O . GLU A 1 461 ? -5.169 -26.604 45.471 1.00 74.31 461 GLU A O 1
ATOM 3741 N N . GLY A 1 462 ? -6.029 -27.267 47.423 1.00 74.06 462 GLY A N 1
ATOM 3742 C CA . GLY A 1 462 ? -5.655 -26.043 48.141 1.00 74.06 462 GLY A CA 1
ATOM 3743 C C . GLY A 1 462 ? -6.495 -24.804 47.801 1.00 74.06 462 GLY A C 1
ATOM 3744 O O . GLY A 1 462 ? -6.177 -23.712 48.281 1.00 74.06 462 GLY A O 1
ATOM 3745 N N . VAL A 1 463 ? -7.590 -24.946 47.042 1.00 81.81 463 VAL A N 1
ATOM 3746 C CA . VAL A 1 463 ? -8.473 -23.827 46.653 1.00 81.81 463 VAL A CA 1
ATOM 3747 C C . VAL A 1 463 ? -8.929 -22.996 47.851 1.00 81.81 463 VAL A C 1
ATOM 3749 O O . VAL A 1 463 ? -8.886 -21.773 47.783 1.00 81.81 463 VAL A O 1
ATOM 3752 N N . ASN A 1 464 ? -9.273 -23.622 48.980 1.00 80.31 464 ASN A N 1
ATOM 3753 C CA . ASN A 1 464 ? -9.727 -22.893 50.171 1.00 80.31 464 ASN A CA 1
ATOM 3754 C C . ASN A 1 464 ? -8.639 -21.957 50.728 1.00 80.31 464 ASN A C 1
ATOM 3756 O O . ASN A 1 464 ? -8.936 -20.847 51.165 1.00 80.31 464 ASN A O 1
ATOM 3760 N N . GLN A 1 465 ? -7.370 -22.380 50.703 1.00 81.44 465 GLN A N 1
ATOM 3761 C CA . GLN A 1 465 ? -6.255 -21.537 51.147 1.00 81.44 465 GLN A CA 1
ATOM 3762 C C . GLN A 1 465 ? -6.029 -20.375 50.174 1.00 81.44 465 GLN A C 1
ATOM 3764 O O . GLN A 1 465 ? -5.882 -19.236 50.618 1.00 81.44 465 GLN A O 1
ATOM 3769 N N . LYS A 1 466 ? -6.085 -20.640 48.861 1.00 82.12 466 LYS A N 1
ATOM 3770 C CA . LYS A 1 466 ? -5.969 -19.604 47.822 1.00 82.12 466 LYS A CA 1
ATOM 3771 C C . LYS A 1 466 ? -7.103 -18.580 47.901 1.00 82.12 466 LYS A C 1
ATOM 3773 O O . LYS A 1 466 ? -6.828 -17.386 47.892 1.00 82.12 466 LYS A O 1
ATOM 3778 N N . ILE A 1 467 ? -8.355 -19.021 48.043 1.00 85.94 467 ILE A N 1
ATOM 3779 C CA . ILE A 1 467 ? -9.515 -18.129 48.204 1.00 85.94 467 ILE A CA 1
ATOM 3780 C C . ILE A 1 467 ? -9.304 -17.208 49.412 1.00 85.94 467 ILE A C 1
ATOM 3782 O O . ILE A 1 467 ? -9.393 -15.992 49.271 1.00 85.94 467 ILE A O 1
ATO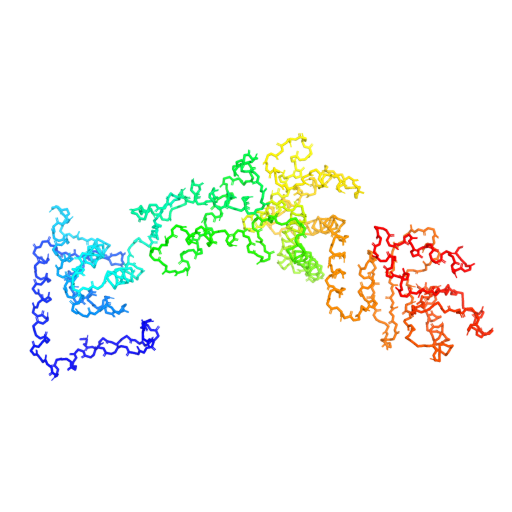M 3786 N N . ASN A 1 468 ? -8.943 -17.756 50.577 1.00 84.38 468 ASN A N 1
ATOM 3787 C CA . ASN A 1 468 ? -8.720 -16.953 51.785 1.00 84.38 468 ASN A CA 1
ATOM 3788 C C . ASN A 1 468 ? -7.570 -15.940 51.638 1.00 84.38 468 ASN A C 1
ATOM 3790 O O . ASN A 1 468 ? -7.678 -14.809 52.125 1.00 84.38 468 ASN A O 1
ATOM 3794 N N . ALA A 1 469 ? -6.491 -16.312 50.944 1.00 87.19 469 ALA A N 1
ATOM 3795 C CA . ALA A 1 469 ? -5.387 -15.399 50.656 1.00 87.19 469 ALA A CA 1
ATOM 3796 C C . ALA A 1 469 ? -5.851 -14.212 49.795 1.00 87.19 469 ALA A C 1
ATOM 3798 O O . ALA A 1 469 ? -5.582 -13.058 50.133 1.00 87.19 469 ALA A O 1
ATOM 3799 N N . TRP A 1 470 ? -6.625 -14.479 48.741 1.00 90.50 470 TRP A N 1
ATOM 3800 C CA . TRP A 1 470 ? -7.122 -13.441 47.839 1.00 90.50 470 TRP A CA 1
ATOM 3801 C C . TRP A 1 470 ? -8.214 -12.562 48.441 1.00 90.50 470 TRP A C 1
ATOM 3803 O O . TRP A 1 470 ? -8.247 -11.367 48.159 1.00 90.50 470 TRP A O 1
ATOM 3813 N N . LEU A 1 471 ? -9.049 -13.102 49.331 1.00 87.88 471 LEU A N 1
ATOM 3814 C CA . LEU A 1 471 ? -9.980 -12.299 50.131 1.00 87.88 471 LEU A CA 1
ATOM 3815 C C . LEU A 1 471 ? -9.240 -11.293 51.011 1.00 87.88 471 LEU A C 1
ATOM 3817 O O . LEU A 1 471 ? -9.618 -10.123 51.077 1.00 87.88 471 LEU A O 1
ATOM 3821 N N . THR A 1 472 ? -8.170 -11.746 51.665 1.00 86.06 472 THR A N 1
ATOM 3822 C CA . THR A 1 472 ? -7.330 -10.885 52.504 1.00 86.06 472 THR A CA 1
ATOM 3823 C C . THR A 1 472 ? -6.661 -9.799 51.662 1.00 86.06 472 THR A C 1
ATOM 3825 O O . THR A 1 472 ? -6.629 -8.639 52.072 1.00 86.06 472 THR A O 1
ATOM 3828 N N . GLU A 1 473 ? -6.171 -10.150 50.469 1.00 87.81 473 GLU A N 1
ATOM 3829 C CA . GLU A 1 473 ? -5.533 -9.204 49.551 1.00 87.81 473 GLU A CA 1
ATOM 3830 C C . GLU A 1 473 ? -6.521 -8.162 49.015 1.00 87.81 473 GLU A C 1
ATOM 3832 O O . GLU A 1 473 ? -6.297 -6.965 49.182 1.00 87.81 473 GLU A O 1
ATOM 3837 N N . ALA A 1 474 ? -7.662 -8.587 48.467 1.00 86.88 474 ALA A N 1
ATOM 3838 C CA . ALA A 1 474 ? -8.715 -7.678 48.013 1.00 86.88 474 ALA A CA 1
ATOM 3839 C C . ALA A 1 474 ? -9.238 -6.789 49.156 1.00 86.88 474 ALA A C 1
ATOM 3841 O O . ALA A 1 474 ? -9.517 -5.606 48.955 1.00 86.88 474 ALA A O 1
ATOM 3842 N N . GLY A 1 475 ? -9.283 -7.324 50.381 1.00 84.81 475 GLY A N 1
ATOM 3843 C CA . GLY A 1 475 ? -9.628 -6.593 51.598 1.00 84.81 475 GLY A CA 1
ATOM 3844 C C . GLY A 1 475 ? -8.712 -5.401 51.911 1.00 84.81 475 GLY A C 1
ATOM 3845 O O . GLY A 1 475 ? -9.162 -4.459 52.568 1.00 84.81 475 GLY A O 1
ATOM 3846 N N . LYS A 1 476 ? -7.468 -5.376 51.412 1.00 86.94 476 LYS A N 1
ATOM 3847 C CA . LYS A 1 476 ? -6.569 -4.208 51.522 1.00 86.94 476 LYS A CA 1
ATOM 3848 C C . LYS A 1 476 ? -6.979 -3.068 50.584 1.00 86.94 476 LYS A C 1
ATOM 3850 O O . LYS A 1 476 ? -6.690 -1.909 50.865 1.00 86.94 476 LYS A O 1
ATOM 3855 N N . PHE A 1 477 ? -7.703 -3.382 49.510 1.00 86.38 477 PHE A N 1
ATOM 3856 C CA . PHE A 1 477 ? -8.133 -2.445 48.469 1.00 86.38 477 PHE A CA 1
ATOM 3857 C C . PHE A 1 477 ? -9.624 -2.090 48.555 1.00 86.38 477 PHE A C 1
ATOM 3859 O O . PHE A 1 477 ? -10.200 -1.634 47.568 1.00 86.38 477 PHE A O 1
ATOM 3866 N N . LYS A 1 478 ? -10.247 -2.216 49.738 1.00 81.94 478 LYS A N 1
ATOM 3867 C CA . LYS A 1 478 ? -11.685 -1.963 49.983 1.00 81.94 478 LYS A CA 1
ATOM 3868 C C . LYS A 1 478 ? -12.227 -0.655 49.399 1.00 81.94 478 LYS A C 1
ATOM 3870 O O . LYS A 1 478 ? -13.421 -0.571 49.131 1.00 81.94 478 LYS A O 1
ATOM 3875 N N . ILE A 1 479 ? -11.402 0.384 49.227 1.00 82.12 479 ILE A N 1
ATOM 3876 C CA . ILE A 1 479 ? -11.830 1.665 48.635 1.00 82.12 479 ILE A CA 1
ATOM 3877 C C . ILE A 1 479 ? -12.134 1.514 47.141 1.00 82.12 479 ILE A C 1
ATOM 3879 O O . ILE A 1 479 ? -13.148 2.049 46.700 1.00 82.12 479 ILE A O 1
ATOM 3883 N N . ALA A 1 480 ? -11.316 0.763 46.402 1.00 84.62 480 ALA A N 1
ATOM 3884 C CA . ALA A 1 480 ? -11.368 0.657 44.942 1.00 84.62 480 ALA A CA 1
ATOM 3885 C C . ALA A 1 480 ? -11.881 -0.698 44.427 1.00 84.62 480 ALA A C 1
ATOM 3887 O O . ALA A 1 480 ? -12.269 -0.780 43.267 1.00 84.62 480 ALA A O 1
ATOM 3888 N N . CYS A 1 481 ? -11.903 -1.730 45.274 1.00 89.56 481 CYS A N 1
ATOM 3889 C CA . CYS A 1 481 ? -12.339 -3.081 44.943 1.00 89.56 481 CYS A CA 1
ATOM 3890 C C . CYS A 1 481 ? -13.405 -3.558 45.932 1.00 89.56 481 CYS A C 1
ATOM 3892 O O . CYS A 1 481 ? -13.235 -3.443 47.149 1.00 89.56 481 CYS A O 1
ATOM 3894 N N . ASN A 1 482 ? -14.503 -4.092 45.402 1.00 90.31 482 ASN A N 1
ATOM 3895 C CA . ASN A 1 482 ? -15.492 -4.845 46.171 1.00 90.31 482 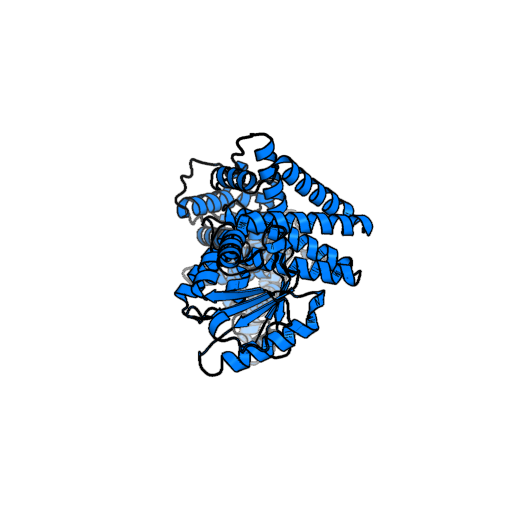ASN A CA 1
ATOM 3896 C C . ASN A 1 482 ? -15.876 -6.173 45.496 1.00 90.31 482 ASN A C 1
ATOM 3898 O O . ASN A 1 482 ? -16.879 -6.755 45.891 1.00 90.31 482 ASN A O 1
ATOM 3902 N N . ALA A 1 483 ? -15.130 -6.642 44.489 1.00 90.69 483 ALA A N 1
ATOM 3903 C CA . ALA A 1 483 ? -15.461 -7.857 43.750 1.00 90.69 483 ALA A CA 1
ATOM 3904 C C . ALA A 1 483 ? -14.222 -8.699 43.413 1.00 90.69 483 ALA A C 1
ATOM 3906 O O . ALA A 1 483 ? -13.182 -8.168 43.011 1.00 90.69 483 ALA A O 1
ATOM 3907 N N . ILE A 1 484 ? -14.355 -10.021 43.547 1.00 91.81 484 ILE A N 1
ATOM 3908 C CA . ILE A 1 484 ? -13.362 -11.006 43.111 1.00 91.81 484 ILE A CA 1
ATOM 3909 C C . ILE A 1 484 ? -14.040 -12.018 42.191 1.00 91.81 484 ILE A C 1
ATOM 3911 O O . ILE A 1 484 ? -15.020 -12.652 42.591 1.00 91.81 484 ILE A O 1
ATOM 3915 N N . PHE A 1 485 ? -13.504 -12.204 40.985 1.00 92.25 485 PHE A N 1
ATOM 3916 C CA . PHE A 1 485 ? -13.941 -13.265 40.080 1.00 92.25 485 PHE A CA 1
ATOM 3917 C C . PHE A 1 485 ? -12.930 -14.403 40.097 1.00 92.25 485 PHE A C 1
ATOM 3919 O O . PHE A 1 485 ? -11.755 -14.219 39.775 1.00 92.25 485 PHE A O 1
ATOM 3926 N N . PHE A 1 486 ? -13.397 -15.594 40.442 1.00 91.06 486 PHE A N 1
ATOM 3927 C CA . PHE A 1 486 ? -12.603 -16.809 40.387 1.00 91.06 486 PHE A CA 1
ATOM 3928 C C . PHE A 1 486 ? -12.912 -17.546 39.092 1.00 91.06 486 PHE A C 1
ATOM 3930 O O . PHE A 1 486 ? -14.051 -17.963 38.874 1.00 91.06 486 PHE A O 1
ATOM 3937 N N . ILE A 1 487 ? -11.899 -17.701 38.238 1.00 90.69 487 ILE A N 1
ATOM 3938 C CA . ILE A 1 487 ? -12.053 -18.338 36.929 1.00 90.69 487 ILE A CA 1
ATOM 3939 C C . ILE A 1 487 ? -11.505 -19.749 36.983 1.00 90.69 487 ILE A C 1
ATOM 3941 O O . ILE A 1 487 ? -10.353 -19.950 37.350 1.00 90.69 487 ILE A O 1
ATOM 3945 N N . SER A 1 488 ? -12.312 -20.728 36.600 1.00 90.00 488 SER A N 1
ATOM 3946 C CA . SER A 1 488 ? -11.947 -22.144 36.700 1.00 90.00 488 SER A CA 1
ATOM 3947 C C . SER A 1 488 ? -12.504 -22.953 35.538 1.00 90.00 488 SER A C 1
ATOM 3949 O O . SER A 1 488 ? -13.434 -22.525 34.859 1.00 90.00 488 SER A O 1
ATOM 3951 N N . LYS A 1 489 ? -11.952 -24.140 35.278 1.00 84.88 489 LYS A N 1
ATOM 3952 C CA . LYS A 1 489 ? -12.480 -25.018 34.216 1.00 84.88 489 LYS A CA 1
ATOM 3953 C C . LYS A 1 489 ? -13.852 -25.604 34.560 1.00 84.88 489 LYS A C 1
ATOM 3955 O O . LYS A 1 489 ? -14.664 -25.818 33.666 1.00 84.88 489 LYS A O 1
ATOM 3960 N N . ASN A 1 490 ? -14.105 -25.832 35.847 1.00 84.75 490 ASN A N 1
ATOM 3961 C CA . ASN A 1 490 ? -15.344 -26.393 36.383 1.00 84.75 490 ASN A CA 1
ATOM 3962 C C . ASN A 1 490 ? -15.990 -25.397 37.344 1.00 84.75 490 ASN A C 1
ATOM 3964 O O . ASN A 1 490 ? -15.284 -24.601 37.941 1.00 84.75 490 ASN A O 1
ATOM 3968 N N . ILE A 1 491 ? -17.309 -25.460 37.536 1.00 83.00 491 ILE A N 1
ATOM 3969 C CA . ILE A 1 491 ? -17.990 -24.603 38.517 1.00 83.00 491 ILE A CA 1
ATOM 3970 C C . ILE A 1 491 ? -17.443 -24.907 39.916 1.00 83.00 491 ILE A C 1
ATOM 3972 O O . ILE A 1 491 ? -17.477 -26.054 40.363 1.00 83.00 491 ILE A O 1
ATOM 3976 N N . ILE A 1 492 ? -16.970 -23.870 40.608 1.00 83.31 492 ILE A N 1
ATOM 3977 C CA . ILE A 1 492 ? -16.504 -23.971 41.991 1.00 83.31 492 ILE A CA 1
ATOM 3978 C C . ILE A 1 492 ? -17.541 -23.332 42.900 1.00 83.31 492 ILE A C 1
ATOM 3980 O O . ILE A 1 492 ? -17.838 -22.144 42.780 1.00 83.31 492 ILE A O 1
ATOM 3984 N N . ASP A 1 493 ? -18.034 -24.111 43.857 1.00 82.38 493 ASP A N 1
ATOM 3985 C CA . ASP A 1 493 ? -18.875 -23.606 44.933 1.00 82.38 493 ASP A CA 1
ATOM 3986 C C . ASP A 1 493 ? -18.013 -22.862 45.960 1.00 82.38 493 ASP A C 1
ATOM 3988 O O . ASP A 1 493 ? -17.444 -23.445 46.886 1.00 82.38 493 ASP A O 1
ATOM 3992 N N . ILE A 1 494 ? -17.842 -21.561 45.728 1.00 80.88 494 ILE A N 1
ATOM 3993 C CA . ILE A 1 494 ? -17.045 -20.691 46.594 1.00 80.88 494 ILE A CA 1
ATOM 3994 C C . ILE A 1 494 ? -17.700 -20.584 47.971 1.00 80.88 494 ILE A C 1
ATOM 3996 O O . ILE A 1 494 ? -16.988 -20.590 48.970 1.00 80.88 494 ILE A O 1
ATOM 4000 N N . GLU A 1 495 ? -19.034 -20.531 48.042 1.00 75.38 495 GLU A N 1
ATOM 4001 C CA . GLU A 1 495 ? -19.759 -20.336 49.301 1.00 75.38 495 GLU A CA 1
ATOM 4002 C C . GLU A 1 495 ? -19.510 -21.484 50.276 1.00 75.38 495 GLU A C 1
ATOM 4004 O O . GLU A 1 495 ? -19.167 -21.245 51.433 1.00 75.38 495 GLU A O 1
ATOM 4009 N N . ASN A 1 496 ? -19.586 -22.727 49.799 1.00 75.69 496 ASN A N 1
ATOM 4010 C CA . ASN A 1 496 ? -19.308 -23.899 50.629 1.00 75.69 496 ASN A CA 1
ATOM 4011 C C . ASN A 1 496 ? -17.821 -24.045 50.997 1.00 75.69 496 ASN A C 1
ATOM 4013 O O . ASN A 1 496 ? -17.482 -24.754 51.946 1.00 75.69 496 ASN A O 1
ATOM 4017 N N . LYS A 1 497 ? -16.923 -23.380 50.261 1.00 74.00 497 LYS A N 1
ATOM 4018 C CA . LYS A 1 497 ? -15.470 -23.388 50.495 1.00 74.00 497 LYS A CA 1
ATOM 4019 C C . LYS A 1 497 ? -14.992 -22.256 51.421 1.00 74.00 497 LYS A C 1
ATOM 4021 O O . LYS A 1 497 ? -13.832 -22.271 51.846 1.00 74.00 497 LYS A O 1
ATOM 4026 N N . LEU A 1 498 ? -15.856 -21.298 51.766 1.00 73.00 498 LEU A N 1
ATOM 4027 C CA . LEU A 1 498 ? -15.559 -20.221 52.711 1.00 73.00 498 LEU A CA 1
ATOM 4028 C C . LEU A 1 498 ? -15.695 -20.707 54.159 1.00 73.00 498 LEU A C 1
ATOM 4030 O O . LEU A 1 498 ? -16.763 -21.115 54.604 1.00 73.00 498 LEU A O 1
ATOM 4034 N N . ASN A 1 499 ? -14.621 -20.582 54.939 1.00 60.00 499 ASN A N 1
ATOM 4035 C CA . ASN A 1 499 ? -14.722 -20.722 56.390 1.00 60.00 499 ASN A CA 1
ATOM 4036 C C . ASN A 1 499 ? -15.486 -19.515 56.974 1.00 60.00 499 ASN A C 1
ATOM 4038 O O . ASN A 1 499 ? -15.427 -18.400 56.442 1.00 60.00 499 ASN A O 1
ATOM 4042 N N . SER A 1 500 ? -16.163 -19.723 58.106 1.00 56.47 500 SER A N 1
ATOM 4043 C CA . SER A 1 500 ? -16.985 -18.739 58.840 1.00 56.47 500 SER A CA 1
ATOM 4044 C C . SER A 1 500 ? -16.260 -17.445 59.263 1.00 56.47 500 SER A C 1
ATOM 4046 O O . SER A 1 500 ? -16.889 -16.522 59.770 1.00 56.47 500 SER A O 1
ATOM 4048 N N . THR A 1 501 ? -14.953 -17.334 59.019 1.00 50.94 501 THR A N 1
ATOM 4049 C CA . THR A 1 501 ? -14.118 -16.143 59.243 1.00 50.94 501 THR A CA 1
ATOM 4050 C C . THR A 1 501 ? -14.234 -15.063 58.156 1.00 50.94 501 THR A C 1
ATOM 4052 O O . THR A 1 501 ? -13.650 -13.995 58.301 1.00 50.94 501 THR A O 1
ATOM 4055 N N . SER A 1 502 ? -14.980 -15.298 57.073 1.00 53.09 502 SER A N 1
ATOM 4056 C CA . SER A 1 502 ? -15.094 -14.384 55.918 1.00 53.09 502 SER A CA 1
ATOM 4057 C C . SER A 1 502 ? -16.169 -13.288 56.040 1.00 53.09 502 SER A C 1
ATOM 4059 O O . SER A 1 502 ? -16.253 -12.418 55.176 1.00 53.09 502 SER A O 1
ATOM 4061 N N . HIS A 1 503 ? -16.972 -13.274 57.110 1.00 54.06 503 HIS A N 1
ATOM 4062 C CA . HIS A 1 503 ? -18.126 -12.369 57.256 1.00 54.06 503 HIS A CA 1
ATOM 4063 C C . HIS A 1 503 ? -17.792 -10.878 57.491 1.00 54.06 503 HIS A C 1
ATOM 4065 O O . HIS A 1 503 ? -18.701 -10.052 57.495 1.00 54.06 503 HIS A O 1
ATOM 4071 N N . GLU A 1 504 ? -16.521 -10.491 57.652 1.00 58.88 504 GLU A N 1
ATOM 4072 C CA . GLU A 1 504 ? -16.134 -9.083 57.879 1.00 58.88 504 GLU A CA 1
ATOM 4073 C C . GLU A 1 504 ? -15.787 -8.294 56.602 1.00 58.88 504 GLU A C 1
ATOM 4075 O O . GLU A 1 504 ? -15.601 -7.071 56.646 1.00 58.88 504 GLU A O 1
ATOM 4080 N N . ILE A 1 505 ? -15.666 -8.954 55.447 1.00 65.19 505 ILE A N 1
ATOM 4081 C CA . ILE A 1 505 ? -15.238 -8.302 54.205 1.00 65.19 505 ILE A CA 1
ATOM 4082 C C . ILE A 1 505 ? -16.412 -8.310 53.224 1.00 65.19 505 ILE A C 1
ATOM 4084 O O . ILE A 1 505 ? -16.746 -9.342 52.657 1.00 65.19 505 ILE A O 1
ATOM 4088 N N . ASN A 1 506 ? -17.047 -7.147 53.044 1.00 78.12 506 ASN A N 1
ATOM 4089 C CA . ASN A 1 506 ? -18.170 -6.943 52.123 1.00 78.12 506 ASN A CA 1
ATOM 4090 C C . ASN A 1 506 ? -17.685 -7.005 50.655 1.00 78.12 506 ASN A C 1
ATOM 4092 O O . ASN A 1 506 ? -17.496 -5.968 50.015 1.00 78.12 506 ASN A O 1
ATOM 4096 N N . LEU A 1 507 ? -17.371 -8.214 50.175 1.00 85.69 507 LEU A N 1
ATOM 4097 C CA . LEU A 1 507 ? -16.904 -8.507 48.819 1.00 85.69 507 LEU A CA 1
ATOM 4098 C C . LEU A 1 507 ? -17.920 -9.376 48.075 1.00 85.69 507 LEU A C 1
ATOM 4100 O O . LEU A 1 507 ? -18.376 -10.395 48.586 1.00 85.69 507 LEU A O 1
ATOM 4104 N N . ASN A 1 508 ? -18.182 -9.008 46.827 1.00 87.06 508 ASN A N 1
ATOM 4105 C CA . ASN A 1 508 ? -18.892 -9.808 45.844 1.00 87.06 508 ASN A CA 1
ATOM 4106 C C . ASN A 1 508 ? -17.954 -10.905 45.320 1.00 87.06 508 ASN A C 1
ATOM 4108 O O . ASN A 1 508 ? -16.926 -10.608 44.709 1.00 87.06 508 ASN A O 1
ATOM 4112 N N . LEU A 1 509 ? -18.282 -12.172 45.565 1.00 88.31 509 LEU A N 1
ATOM 4113 C CA . LEU A 1 509 ? -17.493 -13.308 45.087 1.00 88.31 509 LEU A CA 1
ATOM 4114 C C . LEU A 1 509 ? -18.234 -13.983 43.943 1.00 88.31 509 LEU A C 1
ATOM 4116 O O . LEU A 1 509 ? -19.341 -14.478 44.136 1.00 88.31 509 LEU A O 1
ATOM 4120 N N . VAL A 1 510 ? -17.618 -14.019 42.765 1.00 89.06 510 VAL A N 1
ATOM 4121 C CA . VAL A 1 510 ? -18.233 -14.597 41.567 1.00 89.06 510 VAL A CA 1
ATOM 4122 C C . VAL A 1 510 ? -17.393 -15.769 41.094 1.00 89.06 510 VAL A C 1
ATOM 4124 O O . VAL A 1 510 ? -16.211 -15.613 40.795 1.00 89.06 510 VAL A O 1
ATOM 4127 N N . SER A 1 511 ? -17.998 -16.951 41.014 1.00 90.00 511 SER A N 1
ATOM 4128 C CA . SER A 1 511 ? -17.398 -18.081 40.303 1.00 90.00 511 SER A CA 1
ATOM 4129 C C . SER A 1 511 ? -17.785 -17.991 38.835 1.00 90.00 511 SER A C 1
ATOM 4131 O O . SER A 1 511 ? -18.972 -17.874 38.525 1.00 90.00 511 SER A O 1
ATOM 4133 N N . ILE A 1 512 ? -16.810 -18.039 37.933 1.00 90.75 512 ILE A N 1
ATOM 4134 C CA . ILE A 1 512 ? -17.031 -18.017 36.485 1.00 90.75 512 ILE A CA 1
ATOM 4135 C C . ILE A 1 512 ? -16.253 -19.178 35.880 1.00 90.75 512 ILE A C 1
ATOM 4137 O O . ILE A 1 512 ? -15.073 -19.373 36.179 1.00 90.75 512 ILE A O 1
ATOM 4141 N N . THR A 1 513 ? -16.890 -19.967 35.022 1.00 89.44 513 THR A N 1
ATOM 4142 C CA . THR A 1 513 ? -16.142 -20.980 34.278 1.00 89.44 513 THR A CA 1
ATOM 4143 C C . THR A 1 513 ? -15.416 -20.352 33.096 1.00 89.44 513 THR A C 1
ATOM 4145 O O . THR A 1 513 ? -15.895 -19.400 32.482 1.00 89.44 513 THR A O 1
ATOM 4148 N N . GLU A 1 514 ? -14.271 -20.914 32.723 1.00 85.31 514 GLU A N 1
ATOM 4149 C CA . GLU A 1 514 ? -13.522 -20.484 31.540 1.00 85.31 514 GLU A CA 1
ATOM 4150 C C . GLU A 1 514 ? -14.408 -20.516 30.284 1.00 85.31 514 GLU A C 1
ATOM 4152 O O . GLU A 1 514 ? -14.378 -19.593 29.478 1.00 85.31 514 GLU A O 1
ATOM 4157 N N . ASN A 1 515 ? -15.278 -21.525 30.163 1.00 84.06 515 ASN A N 1
ATOM 4158 C CA . ASN A 1 515 ? -16.216 -21.653 29.050 1.00 84.06 515 ASN A CA 1
ATOM 4159 C C . ASN A 1 515 ? -17.304 -20.564 29.048 1.00 84.06 515 ASN A C 1
ATOM 4161 O O . ASN A 1 515 ? -17.663 -20.068 27.987 1.00 84.06 515 ASN A O 1
ATOM 4165 N N . GLU A 1 516 ? -17.821 -20.166 30.211 1.00 87.38 516 GLU A N 1
ATOM 4166 C CA . GLU A 1 516 ? -18.781 -19.056 30.310 1.00 87.38 516 GLU A CA 1
ATOM 4167 C C . GLU A 1 516 ? -18.138 -17.723 29.950 1.00 87.38 516 GLU A C 1
ATOM 4169 O O . GLU A 1 516 ? -18.725 -16.940 29.207 1.00 87.38 516 GLU A O 1
ATOM 4174 N N . LEU A 1 517 ? -16.917 -17.483 30.431 1.00 85.38 517 LEU A N 1
ATOM 4175 C CA . LEU A 1 517 ? -16.183 -16.268 30.104 1.00 85.38 517 LEU A CA 1
ATOM 4176 C C . LEU A 1 517 ? -15.826 -16.218 28.615 1.00 85.38 517 LEU A C 1
ATOM 4178 O O . LEU A 1 517 ? -15.953 -15.167 27.990 1.00 85.38 517 LEU A O 1
ATOM 4182 N N . LEU A 1 518 ? -15.441 -17.360 28.037 1.00 79.00 518 LEU A N 1
ATOM 4183 C CA . LEU A 1 518 ? -15.265 -17.523 26.596 1.00 79.00 518 LEU A CA 1
ATOM 4184 C C . LEU A 1 518 ? -16.567 -17.191 25.862 1.00 79.00 518 LEU A C 1
ATOM 4186 O O . LEU A 1 518 ? -16.572 -16.319 25.004 1.00 79.00 518 LEU A O 1
ATOM 4190 N N . GLN A 1 519 ? -17.686 -17.826 26.214 1.00 81.25 519 GLN A N 1
ATOM 4191 C CA . GLN A 1 519 ? -18.978 -17.561 25.573 1.00 81.25 519 GLN A CA 1
ATOM 4192 C C . GLN A 1 519 ? -19.370 -16.084 25.656 1.00 81.25 519 GLN A C 1
ATOM 4194 O O . GLN A 1 519 ? -19.777 -15.519 24.643 1.00 81.25 519 GLN A O 1
ATOM 4199 N N . ALA A 1 520 ? -19.185 -15.456 26.820 1.00 82.44 520 ALA A N 1
ATOM 4200 C CA . ALA A 1 520 ? -19.413 -14.030 27.017 1.00 82.44 520 ALA A CA 1
ATOM 4201 C C . ALA A 1 520 ? -18.553 -13.186 26.069 1.00 82.44 520 ALA A C 1
ATOM 4203 O O . ALA A 1 520 ? -19.094 -12.386 25.310 1.00 82.44 520 ALA A O 1
ATOM 4204 N N . ALA A 1 521 ? -17.240 -13.426 26.032 1.00 72.31 521 ALA A N 1
ATOM 4205 C CA . ALA A 1 521 ? -16.274 -12.691 25.213 1.00 72.31 521 ALA A CA 1
ATOM 4206 C C . ALA A 1 521 ? -16.579 -12.692 23.698 1.00 72.31 521 ALA A C 1
ATOM 4208 O O . ALA A 1 521 ? -16.089 -11.816 22.978 1.00 72.31 521 ALA A O 1
ATOM 4209 N N . PHE A 1 522 ? -17.371 -13.653 23.208 1.00 64.19 522 PHE A N 1
ATOM 4210 C CA . PHE A 1 522 ? -17.647 -13.852 21.780 1.00 64.19 522 PHE A CA 1
ATOM 4211 C C . PHE A 1 522 ? -19.026 -13.361 21.304 1.00 64.19 522 PHE A C 1
ATOM 4213 O O . PHE A 1 522 ? -19.348 -13.528 20.125 1.00 64.19 522 PHE A O 1
ATOM 4220 N N . ILE A 1 523 ? -19.838 -12.732 22.161 1.00 70.75 523 ILE A N 1
ATOM 4221 C CA . ILE A 1 523 ? -21.135 -12.149 21.760 1.00 70.75 523 ILE A CA 1
ATOM 4222 C C . ILE A 1 523 ? -20.982 -10.651 21.437 1.00 70.75 523 ILE A C 1
ATOM 4224 O O . ILE A 1 523 ? -20.021 -9.997 21.840 1.00 70.75 523 ILE A O 1
ATOM 4228 N N . SER A 1 524 ? -21.922 -10.094 20.663 1.00 59.44 524 SER A N 1
ATOM 4229 C CA . SER A 1 524 ? -21.952 -8.675 20.275 1.00 59.44 524 SER A CA 1
ATOM 4230 C C . SER A 1 524 ? -21.878 -7.714 21.466 1.00 59.44 524 SER A C 1
ATOM 4232 O O . SER A 1 524 ? -21.211 -6.688 21.347 1.00 59.44 524 SER A O 1
ATOM 4234 N N . ASN A 1 525 ? -22.488 -8.071 22.602 1.00 72.88 525 ASN A N 1
ATOM 4235 C CA . ASN A 1 525 ? -22.328 -7.367 23.872 1.00 72.88 525 ASN A CA 1
ATOM 4236 C C . ASN A 1 525 ? -21.851 -8.345 24.967 1.00 72.88 525 ASN A C 1
ATOM 4238 O O . ASN A 1 525 ? -22.670 -9.025 25.588 1.00 72.88 525 ASN A O 1
ATOM 4242 N N . PRO A 1 526 ? -20.529 -8.475 25.178 1.00 77.38 526 PRO A N 1
ATOM 4243 C CA . PRO A 1 526 ? -19.971 -9.459 26.104 1.00 77.38 526 PRO A CA 1
ATOM 4244 C C . PRO A 1 526 ? -20.299 -9.139 27.569 1.00 77.38 526 PRO A C 1
ATOM 4246 O O . PRO A 1 526 ? -20.373 -10.043 28.404 1.00 77.38 526 PRO A O 1
ATOM 4249 N N . TRP A 1 527 ? -20.538 -7.860 27.875 1.00 79.44 527 TRP A N 1
ATOM 4250 C CA . TRP A 1 527 ? -20.871 -7.399 29.215 1.00 79.44 527 TRP A CA 1
ATOM 4251 C C . TRP A 1 527 ? -22.274 -7.825 29.654 1.00 79.44 527 TRP A C 1
ATOM 4253 O O . TRP A 1 527 ? -22.421 -8.172 30.816 1.00 79.44 527 TRP A O 1
ATOM 4263 N N . ASP A 1 528 ? -23.255 -7.928 28.748 1.00 79.00 528 ASP A N 1
ATOM 4264 C CA . ASP A 1 528 ? -24.622 -8.370 29.093 1.00 79.00 528 ASP A CA 1
ATOM 4265 C C . ASP A 1 528 ? -24.648 -9.802 29.646 1.00 79.00 528 ASP A C 1
ATOM 4267 O O . ASP A 1 528 ? -25.389 -10.131 30.573 1.00 79.00 528 ASP A O 1
ATOM 4271 N N . ILE A 1 529 ? -23.827 -10.685 29.076 1.00 81.69 529 ILE A N 1
ATOM 4272 C CA . ILE A 1 529 ? -23.747 -12.082 29.519 1.00 81.69 529 ILE A CA 1
ATOM 4273 C C . ILE A 1 529 ? -23.006 -12.169 30.838 1.00 81.69 529 ILE A C 1
ATOM 4275 O O . ILE A 1 529 ? -23.421 -12.910 31.727 1.00 81.69 529 ILE A O 1
ATOM 4279 N N . LEU A 1 530 ? -21.927 -11.401 30.973 1.00 82.50 530 LEU A N 1
ATOM 4280 C CA . LEU A 1 530 ? -21.189 -11.335 32.221 1.00 82.50 530 LEU A CA 1
ATOM 4281 C C . LEU A 1 530 ? -22.062 -10.756 33.341 1.00 82.50 530 LEU A C 1
ATOM 4283 O O . LEU A 1 530 ? -22.083 -11.316 34.428 1.00 82.50 530 LEU A O 1
ATOM 4287 N N . GLU A 1 531 ? -22.844 -9.714 33.061 1.00 83.06 531 GLU A N 1
ATOM 4288 C CA . GLU A 1 531 ? -23.842 -9.140 33.965 1.00 83.06 531 GLU A CA 1
ATOM 4289 C C . GLU A 1 531 ? -24.885 -10.176 34.370 1.00 83.06 531 GLU A C 1
ATOM 4291 O O . GLU A 1 531 ? -25.155 -10.325 35.556 1.00 83.06 531 GLU A O 1
ATOM 4296 N N . LYS A 1 532 ? -25.400 -10.970 33.428 1.00 85.00 532 LYS A N 1
ATOM 4297 C CA . LYS A 1 532 ? -26.314 -12.069 33.753 1.00 85.00 532 LYS A CA 1
ATOM 4298 C C . LYS A 1 532 ? -25.668 -13.102 34.685 1.00 85.00 532 LYS A C 1
ATOM 4300 O O . LYS A 1 532 ? -26.290 -13.504 35.663 1.00 85.00 532 LYS A O 1
ATOM 4305 N N . ILE A 1 533 ? -24.425 -13.505 34.414 1.00 84.50 533 ILE A N 1
ATOM 4306 C CA . ILE A 1 533 ? -23.681 -14.455 35.259 1.00 84.50 533 ILE A CA 1
ATOM 4307 C C . ILE A 1 533 ? -23.459 -13.873 36.659 1.00 84.50 533 ILE A C 1
ATOM 4309 O O . ILE A 1 533 ? -23.636 -14.575 37.654 1.00 84.50 533 ILE A O 1
ATOM 4313 N N . ILE A 1 534 ? -23.077 -12.598 36.744 1.00 82.75 534 ILE A N 1
ATOM 4314 C CA . ILE A 1 534 ? -22.873 -11.898 38.013 1.00 82.75 534 ILE A CA 1
ATOM 4315 C C . ILE A 1 534 ? -24.198 -11.804 38.767 1.00 82.75 534 ILE A C 1
ATOM 4317 O O . ILE A 1 534 ? -24.238 -12.151 39.939 1.00 82.75 534 ILE A O 1
ATOM 4321 N N . PHE A 1 535 ? -25.284 -11.402 38.112 1.00 81.94 535 PHE A N 1
ATOM 4322 C CA . PHE A 1 535 ? -26.605 -11.278 38.724 1.00 81.94 535 PHE A CA 1
ATOM 4323 C C . PHE A 1 535 ? -27.120 -12.618 39.267 1.00 81.94 535 PHE A C 1
ATOM 4325 O O . PHE A 1 535 ? -27.689 -12.674 40.351 1.00 81.94 535 PHE A O 1
ATOM 4332 N N . GLU A 1 536 ? -26.878 -13.720 38.553 1.00 82.31 536 GLU A N 1
ATOM 4333 C CA . GLU A 1 536 ? -27.254 -15.066 39.003 1.00 82.31 536 GLU A CA 1
ATOM 4334 C C . GLU A 1 536 ? -26.407 -15.573 40.186 1.00 82.31 536 GLU A C 1
ATOM 4336 O O . GLU A 1 536 ? -26.859 -16.452 40.921 1.00 82.31 536 GLU A O 1
ATOM 4341 N N . ARG A 1 537 ? -25.180 -15.060 40.369 1.00 81.69 537 ARG A N 1
ATOM 4342 C CA . ARG A 1 537 ? -24.187 -15.618 41.312 1.00 81.69 537 ARG A CA 1
ATOM 4343 C C . ARG A 1 537 ? -23.777 -14.686 42.453 1.00 81.69 537 ARG A C 1
ATOM 4345 O O . ARG A 1 537 ? -23.203 -15.162 43.428 1.00 81.69 537 ARG A O 1
ATOM 4352 N N . CYS A 1 538 ? -24.073 -13.393 42.376 1.00 75.12 538 CYS A N 1
ATOM 4353 C CA . CYS A 1 538 ? -23.855 -12.436 43.456 1.00 75.12 538 CYS A CA 1
ATOM 4354 C C . CYS A 1 538 ? -25.099 -12.315 44.338 1.00 75.12 538 CYS A C 1
ATOM 4356 O O . CYS A 1 538 ? -26.192 -12.045 43.858 1.00 75.12 538 CYS A O 1
ATOM 4358 N N . ARG A 1 539 ? -24.915 -12.406 45.660 1.00 57.03 539 ARG A N 1
ATOM 4359 C CA . ARG A 1 539 ? -25.992 -12.200 46.648 1.00 57.03 539 ARG A CA 1
ATOM 4360 C C . ARG A 1 539 ? -26.385 -10.735 46.873 1.00 57.03 539 ARG A C 1
ATOM 4362 O O . ARG A 1 539 ? -27.395 -10.484 47.522 1.00 57.03 539 ARG A O 1
ATOM 4369 N N . THR A 1 540 ? -25.565 -9.791 46.417 1.00 56.44 540 THR A N 1
ATOM 4370 C CA . THR A 1 540 ? -25.572 -8.386 46.869 1.00 56.44 540 THR A CA 1
ATOM 4371 C C . THR A 1 540 ? -25.677 -7.358 45.742 1.00 56.44 540 THR A C 1
ATOM 4373 O O . THR A 1 540 ? -25.384 -6.186 45.976 1.00 56.44 540 THR A O 1
ATOM 4376 N N . VAL A 1 541 ? -26.084 -7.776 44.539 1.00 44.97 541 VAL A N 1
ATOM 4377 C CA . VAL A 1 541 ? -26.374 -6.844 43.435 1.00 44.97 541 VAL A CA 1
ATOM 4378 C C . VAL A 1 541 ? -27.782 -6.291 43.556 1.00 44.97 541 VAL A C 1
ATOM 4380 O O . VAL A 1 541 ? -28.719 -7.092 43.774 1.00 44.97 541 VAL A O 1
#

Nearest PDB structures (foldseek):
  8tn6-assembly1_C  TM=5.063E-01  e=3.148E-01  synthetic construct
  5etw-assembly1_B  TM=3.288E-01  e=7.936E+00  Homo sapiens
  7a0g-assembly1_III  TM=1.406E-01  e=9.095E+00  Serratia marcescens

Radius of gyration: 35.88 Å; Cα contacts (8 Å, |Δi|>4): 703; chains: 1; bounding box: 82×55×103 Å

Sequence (541 aa):
MDKISVKGNQNITVGRDLIIDIDEIKRSDFKLYKVIDNKLNSIDEFVGRYVTGVQSHTKKDPEPFRSSIIIESMGKIGIPIGVAIQAVGDASNKVVSQKNEQETVVKSSFVRKCVTESLYSLDGDRWEDYEIEAWAESYIRRYGTETIIKVVGDPEGNELVEKDLAISYFLDVVIPDVYRLIMKDAGIQISCAPLKKVASKSMQRRMAEKIIDAVHALDLYRIHYSVLIALSKEMALQPPHPWFSPTVREFQTVNYHYERYKLNNRKAKAAQEVSDYGALYYSIKEVVEHSCAAIMGYYSIYMGCGPLSSFYVLQSVVRDICRGEESDSCIIFRLEELKADLKRSEIEEEQFAALLRRIRKRIESTKKKEVLELESLYIDAEELAHITTTLIASFIRVEKEKKLRKERKDLTLSDIFLGFPFLEWEWHVSQEAFWITHHYDTPCFSNIKPKILIVPIVDDEGVNQKINAWLTEAGKFKIACNAIFFISKNIIDIENKLNSTSHEINLNLVSITENELLQAAFISNPWDILEKIIFERCRTV